Protein 4YUY (pdb70)

Radius of gyration: 24.14 Å; Cα contacts (8 Å, |Δi|>4): 1424; chains: 2; bounding box: 50×53×70 Å

Nearest PDB structures (foldseek):
  5b1s-assembly2_C  TM=1.002E+00  e=6.898E-67  Trypanosoma cruzi strain CL Brener
  4yuv-assembly1_A  TM=9.942E-01  e=5.655E-63  Trypanosoma cruzi strain CL Brener
  6o65-assembly4_H  TM=9.650E-01  e=2.883E-43  Arabidopsis thaliana
  6o63-assembly1_B  TM=9.627E-01  e=1.035E-42  Arabidopsis thaliana
  6o63-assembly1_A  TM=9.616E-01  e=4.799E-42  Arabidopsis thaliana

Organism: Trypanosoma cruzi (strain CL Brener) (NCBI:txid353153)

Solvent-accessible surface area: 21193 Å² total; per-residue (Å²): 77,10,52,116,13,44,51,70,24,30,1,51,2,72,20,134,49,9,50,8,4,1,24,0,0,72,11,93,118,64,63,47,57,24,108,25,193,96,14,35,0,4,0,0,63,3,18,101,173,14,50,1,29,23,0,1,1,12,35,4,10,11,58,6,0,70,69,4,22,19,0,26,4,3,4,0,0,0,1,0,0,0,4,4,69,123,0,61,77,0,0,0,1,10,4,2,14,0,0,0,0,44,0,0,13,76,2,80,36,5,122,39,0,14,0,3,14,37,2,27,58,5,10,89,18,0,114,128,45,3,72,141,3,5,197,10,18,92,37,132,79,15,48,51,130,98,23,51,4,16,44,39,0,143,153,11,93,84,72,21,4,9,0,0,0,2,16,14,27,11,34,61,39,42,4,59,144,15,15,25,86,63,2,2,134,22,0,25,73,0,0,58,83,53,0,2,0,0,2,8,2,6,0,2,8,44,27,39,120,50,2,64,116,2,2,149,33,0,75,129,21,42,6,50,30,2,33,0,0,8,0,15,14,7,8,24,8,9,4,1,8,0,0,2,0,1,0,55,110,79,87,49,76,2,28,131,23,101,50,47,0,89,124,28,136,14,14,174,85,2,115,5,2,28,10,100,12,1,79,18,14,14,18,9,0,34,54,0,103,85,3,21,137,157,22,15,59,116,19,40,82,73,31,43,2,31,2,63,21,124,47,7,49,9,3,0,23,4,0,86,20,99,116,64,63,53,55,29,106,27,179,80,13,26,0,6,0,0,64,2,9,91,155,14,52,1,26,20,0,1,1,10,12,4,13,10,61,6,0,70,73,4,17,16,0,26,5,4,5,0,0,0,1,0,0,0,3,3,67,119,0,43,97,0,0,0,2,10,3,2,15,0,0,0,0,32,1,0,11,77,2,82,41,7,94,36,0,29,0,2,14,32,3,28,54,5,9,87,14,0,105,122,36,3,67,109,3,9,164,15,13,99,29,123,84,14,42,49,136,96,26,56,4,28,32,40,0,142,144,12,93,82,75,37,7,8,0,0,0,2,16,14,26,12,33,47,25,41,5,61,139,15,13,19,87,77,0,2,142,26,0,26,71,0,0,67,85,54,0,1,0,1,4,8,2,4,0,2,8,43,26,47,158,44,1,36,114,2,2,129,23,0,82,164,34,43,5,49,24,0,43,0,0,7,1,15,14,8,9,24,9,10,4,0,8,0,0,1,0,0,1,48,111,68,88,46,84,2,20,111,22,100,53,50,0,88,121,29,136,16,9,163,89,4,116,6,2,24,15,100,14,2,74,18,15,20,17,13,0,32,49,0,107,99,2,62

Secondary structure (DSSP, 8-state):
--GGGEETTEEE---TTSTTEEEEEEEEEEEEEEE-SSSEEEEEEE-TTSS--EEEEETTEEEEETTTHHHHHHIIIIIHHTTSSS--EEEEEE-TTSHHHHHHHT-TT--EEEEEES-HHHHHHHHHH-HHHHGGGG-TTEEEEES-HHHHHHTSPTT-EEEEEEE---SSSTTGGGGSHHHHHHHHHHEEEEEEEEE----TTT-HHHHHHHHHHHHHHT-SEEEEEEEE-TTSGGGEEEEEEEESSTT--TTS-SS-GGGSTTGGG-SS--HHHHHHTT---GGGGGGT-/---GGGEETTEEE---TTSTTEEEEEEEEEEEEEEE-SSSEEEEEEE-TTSS--EEEEETTEEEEETTTHHHHHHIIIIIHHTTSSS--EEEEEE-TTSHHHHHHTT-TT-SEEEEEES-HHHHHHHHHH-HHHHTTTT-TTEEEEES-HHHHHHHSPTT-EEEEEEE---SSSTTGGGGSHHHHHHHHHHEEEEEEEEE----TTT-HHHHHHHHHHHHHHT-SEEEEEEEE-TTSGGGEEEEEEEESSSS--TTS-SS-GGGSTTGGG-SS--HHHHHHHT---GGGGGG-

CATH classification: 2.30.140.10 (+1 more: 3.40.50.150)

InterPro domains:
  IPR001045 Spermidine/spermine synthases [MF_00198] (10-294)
  IPR001045 Spermidine/spermine synthases [PTHR11558] (6-292)
  IPR001045 Spermidine/spermine synthases [TIGR00417] (11-288)
  IPR029063 S-adenosyl-L-methionine-dependent methyltransferase superfamily [G3DSA:3.40.50.150] (69-296)
  IPR029063 S-adenosyl-L-methionine-dependent methyltransferase superfamily [SSF53335] (7-292)
  IPR030373 Polyamine biosynthesis domain, conserved site [PS01330] (91-104)
  IPR030374 Polyamine biosynthesis domain [PS51006] (9-249)
  IPR035246 Spermidine synthase, tetramerisation domain [PF17284] (10-66)
  IPR037163 Spermidine synthase, tetramerisation domain superfamily [G3DSA:2.30.140.10] (1-68)

Foldseek 3Di:
DFDVCCPPQKRWQDDPLFPPDTDIFGFPAWDDWDDFPWWTKTWTATDPVDDFGIWIDTNSATQHTPRFRQFVLQCLQCLFVLLFPQWAEEEEEACLLQSVVVNVVLDPSHQAYEYEYQTNVNNVVSVVRPVVRNVSVPDPRYDYYHNHLQVVLVVAAFQAGQEYEYEDDDCPTSCVCVLDLVSLLSVLRNHHQFHKYKYFQADCVRCLVSLLVSLVSNVVSQFQAWFKFKTAACRHPPGITIMIITTNYHPRDSLQRNRWCVPPPCQVVRDHDGRVSSNVRRPDPVVNVVSHD/DDFDVQDDDQKRWLDDPLFPPDTDMFGFPAWPDFADFPWWTWTWGATDPVDDFGIWIATNSATQHTPRFNQWVLQCLQCLQVLLFPQFAEEEEEACLLQQVVVNNVLDPSYQAYEYEYQTNVNNVVSVVRPCVRNVCCPPPRYHYYHNQVQVVLVPAAFAAGQEYEYEDDDCPTSCVCVLDLSSLLSVLRNHHQFHKYKYFQADCVRCLVSLLVSLVSNVVSQFPDWAKFKTAACRHVPGIIIMTMTTNDPPGDSLQRPRFCVVRPCQVVRDHDGRVNSNVRRDDDPVSVSSD

Sequence (586 aa):
PGSELISGGWFREENDQWPGQAMSLRVEKVLYDAPTKFQHLTIFESDPKGPWGTVMALDGCIQVTDYDEFVYHEVLGHTSLCSHPKPERVLIIGGGDGGVLREVLRHGTVEHCDLVDIDGEVMEQSKQHFPQISRSLADPRATVRVGDGLAFVRQTPDNTYDVVIIDTTDPAGPASKLFGEAFYKDVLRILKPDGICCNQGESIWLDLELIEKMSRFIRETGFASVQYALMHVPTYPCGSIGTLVCSKKAGVDVTKPLRPVEDMPFAKDLKYYDSEMHKASFALPRFARHINNMPGSELISGGWFREENDQWPGQAMSLRVEKVLYDAPTKFQHLTIFESDPKGPWGTVMALDGCIQVTDYDEFVYHEVLGHTSLCSHPKPERVLIIGGGDGGVLREVLRHGTVEHCDLVDIDGEVMEQSKQHFPQISRSLADPRATVRVGDGLAFVRQTPDNTYDVVIIDTTDPAGPASKLFGEAFYKDVLRILKPDGICCNQGESIWLDLELIEKMSRFIRETGFASVQYALMHVPTYPCGSIGTLVCSKKAGVDVTKPLRPVEDMPFAKDLKYYDSEMHKASFALPRFARHIN

B-factor: mean 17.43, std 6.67, range [8.81, 58.8]

Structure (mmCIF, N/CA/C/O backbone):
data_4YUY
#
_entry.id   4YUY
#
_cell.length_a   44.766
_cell.length_b   94.108
_cell.length_c   68.180
_cell.angle_alpha   90.00
_cell.angle_beta   100.41
_cell.angle_gamma   90.00
#
_symmetry.space_group_name_H-M   'P 1 21 1'
#
loop_
_entity.id
_entity.type
_entity.pdbx_description
1 polymer 'Spermidine synthase, putative'
2 non-polymer "5'-[(S)-(3-AMINOPROPYL)(METHYL)-LAMBDA~4~-SULFANYL]-5'-DEOXYADENOSINE"
3 non-polymer ISOQUINOLIN-1-AMINE
4 water water
#
loop_
_atom_site.group_PDB
_atom_site.id
_atom_site.type_symbol
_atom_site.label_atom_id
_atom_site.label_alt_id
_atom_site.label_comp_id
_atom_site.label_asym_id
_atom_site.label_entity_id
_atom_site.label_seq_id
_atom_site.pdbx_PDB_ins_code
_atom_site.Cartn_x
_atom_site.Cartn_y
_atom_site.Cartn_z
_atom_site.occupancy
_atom_site.B_iso_or_equiv
_atom_site.auth_seq_id
_atom_site.auth_comp_id
_atom_site.auth_asym_id
_atom_site.auth_atom_id
_atom_site.pdbx_PDB_model_num
ATOM 1 N N . PRO A 1 10 ? 8.128 22.272 36.990 1.00 34.71 2 PRO A N 1
ATOM 2 C CA . PRO A 1 10 ? 6.763 22.752 36.695 1.00 33.34 2 PRO A CA 1
ATOM 3 C C . PRO A 1 10 ? 5.865 22.925 37.937 1.00 34.41 2 PRO A C 1
ATOM 4 O O . PRO A 1 10 ? 5.977 22.186 38.930 1.00 35.07 2 PRO A O 1
ATOM 8 N N . GLY A 1 11 ? 4.969 23.896 37.855 1.00 35.26 3 GLY A N 1
ATOM 9 C CA . GLY A 1 11 ? 4.012 24.158 38.931 1.00 33.32 3 GLY A CA 1
ATOM 10 C C . GLY A 1 11 ? 2.628 24.582 38.441 1.00 31.70 3 GLY A C 1
ATOM 11 O O . GLY A 1 11 ? 1.978 23.945 37.592 1.00 30.74 3 GLY A O 1
ATOM 12 N N . SER A 1 12 ? 2.164 25.682 39.012 1.00 30.89 4 SER A N 1
ATOM 13 C CA . SER A 1 12 ? 0.866 26.252 38.695 1.00 29.04 4 SER A CA 1
ATOM 14 C C . SER A 1 12 ? 0.665 26.662 37.267 1.00 27.86 4 SER A C 1
ATOM 15 O O . SER A 1 12 ? -0.487 26.702 36.829 1.00 28.52 4 SER A O 1
ATOM 18 N N . GLU A 1 13 ? 1.753 26.972 36.552 1.00 27.34 5 GLU A N 1
ATOM 19 C CA . GLU A 1 13 ? 1.667 27.523 35.175 1.00 28.38 5 GLU A CA 1
ATOM 20 C C . GLU A 1 13 ? 1.069 26.521 34.176 1.00 26.08 5 GLU A C 1
ATOM 21 O O . GLU A 1 13 ? 0.535 26.890 33.113 1.00 29.29 5 GLU A O 1
ATOM 27 N N . LEU A 1 14 ? 1.136 25.239 34.528 1.00 20.36 6 LEU A N 1
ATOM 28 C CA . LEU A 1 14 ? 0.559 24.231 33.703 1.00 19.79 6 LEU A CA 1
ATOM 29 C C . LEU A 1 14 ? -0.962 24.203 33.702 1.00 22.53 6 LEU A C 1
ATOM 30 O O . LEU A 1 14 ? -1.500 23.537 32.880 1.00 24.24 6 LEU A O 1
ATOM 35 N N . ILE A 1 15 ? -1.657 24.992 34.541 1.00 23.69 7 ILE A N 1
ATOM 36 C CA . ILE A 1 15 ? -3.098 25.104 34.478 1.00 20.69 7 ILE A CA 1
ATOM 37 C C . ILE A 1 15 ? -3.323 26.410 33.724 1.00 22.71 7 ILE A C 1
ATOM 38 O O . ILE A 1 15 ? -2.984 27.476 34.253 1.00 21.45 7 ILE A O 1
ATOM 43 N N . SER A 1 16 ? -3.817 26.319 32.497 1.00 20.56 8 SER A N 1
ATOM 44 C CA . SER A 1 16 ? -3.731 27.461 31.538 1.00 21.36 8 SER A CA 1
ATOM 45 C C . SER A 1 16 ? -4.855 27.356 30.555 1.00 20.61 8 SER A C 1
ATOM 46 O O . SER A 1 16 ? -5.130 26.276 30.045 1.00 19.98 8 SER A O 1
ATOM 49 N N . GLY A 1 17 ? -5.632 28.415 30.393 1.00 20.09 9 GLY A N 1
ATOM 50 C CA . GLY A 1 17 ? -6.784 28.341 29.499 1.00 20.68 9 GLY A CA 1
ATOM 51 C C . GLY A 1 17 ? -7.808 27.239 29.765 1.00 21.85 9 GLY A C 1
ATOM 52 O O . GLY A 1 17 ? -8.443 26.790 28.843 1.00 19.50 9 GLY A O 1
ATOM 53 N N . GLY A 1 18 ? -7.966 26.821 31.018 1.00 18.54 10 GLY A N 1
ATOM 54 C CA . GLY A 1 18 ? -9.050 25.916 31.395 1.00 16.84 10 GLY A CA 1
ATOM 55 C C . GLY A 1 18 ? -8.578 24.480 31.178 1.00 16.19 10 GLY A C 1
ATOM 56 O O . GLY A 1 18 ? -9.358 23.548 31.312 1.00 18.72 10 GLY A O 1
ATOM 57 N N . TRP A 1 19 ? -7.312 24.328 30.881 1.00 16.05 11 TRP A N 1
ATOM 58 C CA . TRP A 1 19 ? -6.727 22.937 30.725 1.00 17.82 11 TRP A CA 1
ATOM 59 C C . TRP A 1 19 ? -5.500 22.755 31.627 1.00 17.97 11 TRP A C 1
ATOM 60 O O . TRP A 1 19 ? -4.774 23.697 31.848 1.00 21.15 11 TRP A O 1
ATOM 71 N N . PHE A 1 20 ? -5.273 21.536 32.112 1.00 16.58 12 PHE A N 1
ATOM 72 C CA . PHE A 1 20 ? -3.985 21.200 32.681 1.00 15.28 12 PHE A CA 1
ATOM 73 C C . PHE A 1 20 ? -3.182 20.601 31.530 1.00 16.81 12 PHE A C 1
ATOM 74 O O . PHE A 1 20 ? -3.610 19.636 30.883 1.00 17.36 12 PHE A O 1
ATOM 82 N N . ARG A 1 21 ? -2.031 21.189 31.254 1.00 14.66 13 ARG A N 1
ATOM 83 C CA . ARG A 1 21 ? -1.192 20.759 30.169 1.00 14.21 13 ARG A CA 1
ATOM 84 C C . ARG A 1 21 ? 0.135 20.211 30.670 1.00 15.49 13 ARG A C 1
ATOM 85 O O . ARG A 1 21 ? 0.982 20.908 31.192 1.00 16.57 13 ARG A O 1
ATOM 93 N N . GLU A 1 22 ? 0.314 18.888 30.514 1.00 15.05 14 GLU A N 1
ATOM 94 C CA . GLU A 1 22 ? 1.438 18.205 31.081 1.00 14.29 14 GLU A CA 1
ATOM 95 C C . GLU A 1 22 ? 2.728 18.341 30.252 1.00 15.86 14 GLU A C 1
ATOM 96 O O . GLU A 1 22 ? 3.253 17.399 29.697 1.00 17.13 14 GLU A O 1
ATOM 102 N N . GLU A 1 23 ? 3.223 19.580 30.106 1.00 14.66 15 GLU A N 1
ATOM 103 C CA . GLU A 1 23 ? 4.448 19.818 29.409 1.00 16.49 15 GLU A CA 1
ATOM 104 C C . GLU A 1 23 ? 5.647 19.589 30.335 1.00 17.15 15 GLU A C 1
ATOM 105 O O . GLU A 1 23 ? 5.640 20.071 31.483 1.00 17.98 15 GLU A O 1
ATOM 111 N N . ASN A 1 24 ? 6.687 18.919 29.872 1.00 14.74 16 ASN A N 1
ATOM 112 C CA . ASN A 1 24 ? 7.765 18.588 30.747 1.00 17.42 16 ASN A CA 1
ATOM 113 C C . ASN A 1 24 ? 8.963 18.293 29.921 1.00 18.62 16 ASN A C 1
ATOM 114 O O . ASN A 1 24 ? 8.843 17.677 28.852 1.00 17.66 16 ASN A O 1
ATOM 119 N N . ASP A 1 25 ? 10.135 18.697 30.390 1.00 21.24 17 ASP A N 1
ATOM 120 C CA . ASP A 1 25 ? 11.290 18.337 29.593 1.00 22.83 17 ASP A CA 1
ATOM 121 C C . ASP A 1 25 ? 11.703 16.869 29.697 1.00 22.93 17 ASP A C 1
ATOM 122 O O . ASP A 1 25 ? 12.623 16.446 29.051 1.00 22.30 17 ASP A O 1
ATOM 127 N N . GLN A 1 26 ? 10.969 16.074 30.487 1.00 20.44 18 GLN A N 1
ATOM 128 C CA . GLN A 1 26 ? 11.138 14.604 30.520 1.00 21.12 18 GLN A CA 1
ATOM 129 C C . GLN A 1 26 ? 10.465 13.946 29.292 1.00 20.27 18 GLN A C 1
ATOM 130 O O . GLN A 1 26 ? 10.656 12.745 28.981 1.00 22.02 18 GLN A O 1
ATOM 136 N N . TRP A 1 27 ? 9.670 14.704 28.565 1.00 18.32 19 TRP A N 1
ATOM 137 C CA . TRP A 1 27 ? 9.055 14.169 27.334 1.00 18.38 19 TRP A CA 1
ATOM 138 C C . TRP A 1 27 ? 8.869 15.382 26.414 1.00 16.33 19 TRP A C 1
ATOM 139 O O . TRP A 1 27 ? 7.795 15.911 26.233 1.00 18.95 19 TRP A O 1
ATOM 150 N N . PRO A 1 28 ? 9.981 15.813 25.825 1.00 19.81 20 PRO A N 1
ATOM 151 C CA . PRO A 1 28 ? 9.951 16.974 24.986 1.00 18.61 20 PRO A CA 1
ATOM 152 C C . PRO A 1 28 ? 9.016 16.826 23.783 1.00 19.78 20 PRO A C 1
ATOM 153 O O . PRO A 1 28 ? 8.872 15.733 23.223 1.00 20.68 20 PRO A O 1
ATOM 157 N N . GLY A 1 29 ? 8.404 17.937 23.402 1.00 20.36 21 GLY A N 1
ATOM 158 C CA . GLY A 1 29 ? 7.509 18.012 22.210 1.00 19.64 21 GLY A CA 1
ATOM 159 C C . GLY A 1 29 ? 6.057 17.521 22.317 1.00 18.58 21 GLY A C 1
ATOM 160 O O . GLY A 1 29 ? 5.321 17.529 21.311 1.00 20.73 21 GLY A O 1
ATOM 161 N N . GLN A 1 30 ? 5.682 17.019 23.478 1.00 17.76 22 GLN A N 1
ATOM 162 C CA . GLN A 1 30 ? 4.330 16.411 23.635 1.00 14.89 22 GLN A CA 1
ATOM 163 C C . GLN A 1 30 ? 3.761 16.824 24.968 1.00 15.96 22 GLN A C 1
ATOM 164 O O . GLN A 1 30 ? 4.488 17.105 25.890 1.00 16.77 22 GLN A O 1
ATOM 170 N N . ALA A 1 31 ? 2.443 16.760 25.079 1.00 14.89 23 ALA A N 1
ATOM 171 C CA . ALA A 1 31 ? 1.739 17.045 26.329 1.00 16.20 23 ALA A CA 1
ATOM 172 C C . ALA A 1 31 ? 0.352 16.500 26.309 1.00 15.10 23 ALA A C 1
ATOM 173 O O . ALA A 1 31 ? -0.503 16.850 25.465 1.00 18.29 23 ALA A O 1
ATOM 175 N N . MET A 1 32 ? 0.127 15.588 27.236 1.00 14.57 24 MET A N 1
ATOM 176 C CA . MET A 1 32 ? -1.212 15.226 27.558 1.00 13.05 24 MET A CA 1
ATOM 177 C C . MET A 1 32 ? -1.949 16.412 28.260 1.00 13.35 24 MET A C 1
ATOM 178 O O . MET A 1 32 ? -1.311 17.142 29.107 1.00 14.48 24 MET A O 1
ATOM 183 N N . SER A 1 33 ? -3.215 16.626 27.903 1.00 13.97 25 SER A N 1
ATOM 184 C CA . SER A 1 33 ? -3.985 17.720 28.484 1.00 14.79 25 SER A CA 1
ATOM 185 C C . SER A 1 33 ? -5.320 17.184 29.020 1.00 16.80 25 SER A C 1
ATOM 186 O O . SER A 1 33 ? -5.944 16.392 28.335 1.00 15.52 25 SER A O 1
ATOM 189 N N . LEU A 1 34 ? -5.759 17.632 30.196 1.00 15.05 26 LEU A N 1
ATOM 190 C CA . LEU A 1 34 ? -7.096 17.351 30.762 1.00 16.74 26 LEU A CA 1
ATOM 191 C C . LEU A 1 34 ? -7.775 18.663 31.054 1.00 16.46 26 LEU A C 1
ATOM 192 O O . LEU A 1 34 ? -7.116 19.596 31.521 1.00 18.19 26 LEU A O 1
ATOM 197 N N . ARG A 1 35 ? -9.062 18.696 30.753 1.00 17.05 27 ARG A N 1
ATOM 198 C CA . ARG A 1 35 ? -9.816 19.975 30.864 1.00 16.03 27 ARG A CA 1
ATOM 199 C C . ARG A 1 35 ? -10.143 20.139 32.333 1.00 17.01 27 ARG A C 1
ATOM 200 O O . ARG A 1 35 ? -10.489 19.188 33.015 1.00 19.92 27 ARG A O 1
ATOM 208 N N . VAL A 1 36 ? -10.004 21.372 32.839 1.00 15.28 28 VAL A N 1
ATOM 209 C CA . VAL A 1 36 ? -10.180 21.608 34.273 1.00 16.65 28 VAL A CA 1
ATOM 210 C C . VAL A 1 36 ? -11.551 22.205 34.552 1.00 16.46 28 VAL A C 1
ATOM 211 O O . VAL A 1 36 ? -11.848 23.301 34.006 1.00 21.54 28 VAL A O 1
ATOM 215 N N . GLU A 1 37 ? -12.376 21.580 35.359 1.00 15.57 29 GLU A N 1
ATOM 216 C CA . GLU A 1 37 ? -13.663 22.194 35.790 1.00 18.54 29 GLU A CA 1
ATOM 217 C C . GLU A 1 37 ? -13.424 23.149 36.974 1.00 17.45 29 GLU A C 1
ATOM 218 O O . GLU A 1 37 ? -13.951 24.288 37.012 1.00 18.40 29 GLU A O 1
ATOM 224 N N . LYS A 1 38 ? -12.665 22.700 37.938 1.00 20.64 30 LYS A N 1
ATOM 225 C CA . LYS A 1 38 ? -12.453 23.510 39.139 1.00 18.38 30 LYS A CA 1
ATOM 226 C C . LYS A 1 38 ? -11.088 23.080 39.685 1.00 17.40 30 LYS A C 1
ATOM 227 O O . LYS A 1 38 ? -10.861 21.870 39.891 1.00 16.76 30 LYS A O 1
ATOM 233 N N . VAL A 1 39 ? -10.229 24.046 40.004 1.00 15.04 31 VAL A N 1
ATOM 234 C CA . VAL A 1 39 ? -8.989 23.726 40.753 1.00 15.64 31 VAL A CA 1
ATOM 235 C C . VAL A 1 39 ? -9.366 23.654 42.230 1.00 16.31 31 VAL A C 1
ATOM 236 O O . VAL A 1 39 ? -10.065 24.566 42.743 1.00 15.99 31 VAL A O 1
ATOM 240 N N . LEU A 1 40 ? -9.011 22.531 42.898 1.00 14.91 32 LEU A N 1
ATOM 241 C CA . LEU A 1 40 ? -9.366 22.350 44.311 1.00 13.42 32 LEU A CA 1
ATOM 242 C C . LEU A 1 40 ? -8.249 22.771 45.242 1.00 13.90 32 LEU A C 1
ATOM 243 O O . LEU A 1 40 ? -8.543 23.232 46.384 1.00 15.81 32 LEU A O 1
ATOM 248 N N . TYR A 1 41 ? -7.006 22.592 44.775 1.00 11.80 33 TYR A N 1
ATOM 249 C CA . TYR A 1 41 ? -5.829 22.730 45.643 1.00 14.13 33 TYR A CA 1
ATOM 250 C C . TYR A 1 41 ? -4.617 22.890 44.743 1.00 15.58 33 TYR A C 1
ATOM 251 O O . TYR A 1 41 ? -4.380 22.099 43.823 1.00 15.59 33 TYR A O 1
ATOM 260 N N . ASP A 1 42 ? -3.864 23.944 45.002 1.00 14.34 34 ASP A N 1
ATOM 261 C CA . ASP A 1 42 ? -2.619 24.158 44.243 1.00 14.86 34 ASP A CA 1
ATOM 262 C C . ASP A 1 42 ? -1.645 24.862 45.150 1.00 16.38 34 ASP A C 1
ATOM 263 O O . ASP A 1 42 ? -1.825 26.060 45.427 1.00 17.98 34 ASP A O 1
ATOM 268 N N . ALA A 1 43 ? -0.572 24.181 45.577 1.00 16.33 35 ALA A N 1
ATOM 269 C CA . ALA A 1 43 ? 0.300 24.704 46.662 1.00 14.59 35 ALA A CA 1
ATOM 270 C C . ALA A 1 43 ? 1.689 24.075 46.572 1.00 15.20 35 ALA A C 1
ATOM 271 O O . ALA A 1 43 ? 1.830 22.858 46.254 1.00 14.42 35 ALA A O 1
ATOM 273 N N . PRO A 1 44 ? 2.733 24.790 46.934 1.00 15.56 36 PRO A N 1
ATOM 274 C CA . PRO A 1 44 ? 4.016 24.143 47.245 1.00 16.21 36 PRO A CA 1
ATOM 275 C C . PRO A 1 44 ? 3.940 23.343 48.516 1.00 14.93 36 PRO A C 1
ATOM 276 O O . PRO A 1 44 ? 3.243 23.717 49.463 1.00 17.46 36 PRO A O 1
ATOM 280 N N . THR A 1 45 ? 4.519 22.134 48.523 1.00 14.36 37 THR A N 1
ATOM 281 C CA . THR A 1 45 ? 4.694 21.409 49.754 1.00 13.53 37 THR A CA 1
ATOM 282 C C . THR A 1 45 ? 6.122 21.627 50.204 1.00 13.11 37 THR A C 1
ATOM 283 O O . THR A 1 45 ? 6.805 22.523 49.677 1.00 15.81 37 THR A O 1
ATOM 287 N N . LYS A 1 46 ? 6.579 20.858 51.186 1.00 13.17 38 LYS A N 1
ATOM 288 C CA . LYS A 1 46 ? 7.994 20.997 51.559 1.00 14.39 38 LYS A CA 1
ATOM 289 C C . LYS A 1 46 ? 8.923 20.460 50.497 1.00 14.95 38 LYS A C 1
ATOM 290 O O . LYS A 1 46 ? 10.144 20.742 50.520 1.00 16.62 38 LYS A O 1
ATOM 296 N N . PHE A 1 47 ? 8.373 19.671 49.523 1.00 13.50 39 PHE A N 1
ATOM 297 C CA . PHE A 1 47 ? 9.224 19.022 48.549 1.00 13.22 39 PHE A CA 1
ATOM 298 C C . PHE A 1 47 ? 8.804 19.182 47.075 1.00 13.81 39 PHE A C 1
ATOM 299 O O . PHE A 1 47 ? 9.681 19.006 46.253 1.00 14.88 39 PHE A O 1
ATOM 307 N N . GLN A 1 48 ? 7.506 19.383 46.784 1.00 12.49 40 GLN A N 1
ATOM 308 C CA . GLN A 1 48 ? 6.986 19.295 45.406 1.00 13.68 40 GLN A CA 1
ATOM 309 C C . GLN A 1 48 ? 5.937 20.285 45.206 1.00 13.73 40 GLN A C 1
ATOM 310 O O . GLN A 1 48 ? 5.404 20.844 46.212 1.00 17.71 40 GLN A O 1
ATOM 316 N N . HIS A 1 49 ? 5.548 20.513 43.961 1.00 14.45 41 HIS A N 1
ATOM 317 C CA . HIS A 1 49 ? 4.369 21.326 43.736 1.00 16.23 41 HIS A CA 1
ATOM 318 C C . HIS A 1 49 ? 3.214 20.414 43.565 1.00 16.21 41 HIS A C 1
ATOM 319 O O . HIS A 1 49 ? 3.268 19.499 42.756 1.00 17.17 41 HIS A O 1
ATOM 326 N N . LEU A 1 50 ? 2.134 20.660 44.293 1.00 12.47 42 LEU A N 1
ATOM 327 C CA . LEU A 1 50 ? 1.027 19.693 44.273 1.00 11.43 42 LEU A CA 1
ATOM 328 C C . LEU A 1 50 ? -0.243 20.389 43.782 1.00 12.24 42 LEU A C 1
ATOM 329 O O . LEU A 1 50 ? -0.639 21.451 44.315 1.00 14.68 42 LEU A O 1
ATOM 334 N N . THR A 1 51 ? -0.885 19.816 42.785 1.00 14.23 43 THR A N 1
ATOM 335 C CA . THR A 1 51 ? -2.083 20.391 42.174 1.00 14.39 43 THR A CA 1
ATOM 336 C C . THR A 1 51 ? -3.177 19.361 42.090 1.00 14.41 43 THR A C 1
ATOM 337 O O . THR A 1 51 ? -2.888 18.189 41.721 1.00 13.10 43 THR A O 1
ATOM 341 N N . ILE A 1 52 ? -4.373 19.714 42.556 1.00 14.18 44 ILE A N 1
ATOM 342 C CA . ILE A 1 52 ? -5.496 18.794 42.565 1.00 12.52 44 ILE A CA 1
ATOM 343 C C . ILE A 1 52 ? -6.646 19.519 41.952 1.00 12.59 44 ILE A C 1
ATOM 344 O O . ILE A 1 52 ? -6.972 20.671 42.352 1.00 13.75 44 ILE A O 1
ATOM 349 N N . PHE A 1 53 ? -7.274 18.885 40.946 1.00 13.31 45 PHE A N 1
ATOM 350 C CA . PHE A 1 53 ? -8.421 19.545 40.312 1.00 14.01 45 PHE A CA 1
ATOM 351 C C . PHE A 1 53 ? -9.503 18.598 39.924 1.00 14.29 45 PHE A C 1
ATOM 352 O O . PHE A 1 53 ? -9.208 17.414 39.730 1.00 14.30 45 PHE A O 1
ATOM 360 N N . GLU A 1 54 ? -10.749 19.091 39.834 1.00 12.15 46 GLU A N 1
ATOM 361 C CA . GLU A 1 54 ? -11.839 18.327 39.248 1.00 13.62 46 GLU A CA 1
ATOM 362 C C . GLU A 1 54 ? -11.849 18.523 37.699 1.00 15.26 46 GLU A C 1
ATOM 363 O O . GLU A 1 54 ? -11.865 19.665 37.216 1.00 14.31 46 GLU A O 1
ATOM 369 N N . SER A 1 55 ? -11.811 17.439 36.944 1.00 14.49 47 SER A N 1
ATOM 370 C CA . SER A 1 55 ? -11.782 17.555 35.463 1.00 14.12 47 SER A CA 1
ATOM 371 C C . SER A 1 55 ? -13.190 17.767 34.961 1.00 13.16 47 SER A C 1
ATOM 372 O O . SER A 1 55 ? -14.123 17.714 35.719 1.00 15.66 47 SER A O 1
ATOM 375 N N . ASP A 1 56 ? -13.344 18.005 33.684 1.00 14.62 48 ASP A N 1
ATOM 376 C CA . ASP A 1 56 ? -14.630 18.219 33.008 1.00 14.67 48 ASP A CA 1
ATOM 377 C C . ASP A 1 56 ? -15.596 17.081 33.239 1.00 15.57 48 ASP A C 1
ATOM 378 O O . ASP A 1 56 ? -15.229 15.920 33.019 1.00 15.75 48 ASP A O 1
ATOM 383 N N . PRO A 1 57 ? -16.777 17.381 33.788 1.00 16.56 49 PRO A N 1
ATOM 384 C CA . PRO A 1 57 ? -17.718 16.351 34.177 1.00 17.65 49 PRO A CA 1
ATOM 385 C C . PRO A 1 57 ? -18.269 15.726 32.906 1.00 17.80 49 PRO A C 1
ATOM 386 O O . PRO A 1 57 ? -18.891 14.688 32.971 1.00 18.81 49 PRO A O 1
ATOM 390 N N . LYS A 1 58 ? -18.023 16.338 31.767 1.00 17.54 50 LYS A N 1
ATOM 391 C CA . LYS A 1 58 ? -18.406 15.698 30.475 1.00 21.66 50 LYS A CA 1
ATOM 392 C C . LYS A 1 58 ? -17.464 14.563 30.079 1.00 21.68 50 LYS A C 1
ATOM 393 O O . LYS A 1 58 ? -17.754 13.779 29.103 1.00 19.33 50 LYS A O 1
ATOM 399 N N . GLY A 1 59 ? -16.305 14.523 30.728 1.00 15.88 51 GLY A N 1
ATOM 400 C CA . GLY A 1 59 ? -15.365 13.433 30.450 1.00 17.48 51 GLY A CA 1
ATOM 401 C C . GLY A 1 59 ? -15.299 12.553 31.678 1.00 15.25 51 GLY A C 1
ATOM 402 O O . GLY A 1 59 ? -15.986 12.745 32.732 1.00 15.79 51 GLY A O 1
ATOM 403 N N . PRO A 1 60 ? -14.506 11.471 31.564 1.00 14.78 52 PRO A N 1
ATOM 404 C CA . PRO A 1 60 ? -14.626 10.457 32.579 1.00 14.43 52 PRO A CA 1
ATOM 405 C C . PRO A 1 60 ? -13.602 10.532 33.724 1.00 13.93 52 PRO A C 1
ATOM 406 O O . PRO A 1 60 ? -13.643 9.674 34.581 1.00 14.79 52 PRO A O 1
ATOM 410 N N . TRP A 1 61 ? -12.707 11.521 33.671 1.00 13.34 53 TRP A N 1
ATOM 411 C CA . TRP A 1 61 ? -11.462 11.418 34.501 1.00 13.22 53 TRP A CA 1
ATOM 412 C C . TRP A 1 61 ? -11.662 11.666 35.996 1.00 13.99 53 TRP A C 1
ATOM 413 O O . TRP A 1 61 ? -10.893 11.174 36.854 1.00 13.13 53 TRP A O 1
ATOM 424 N N . GLY A 1 62 ? -12.719 12.432 36.343 1.00 14.86 54 GLY A N 1
ATOM 425 C CA . GLY A 1 62 ? -12.889 12.752 37.752 1.00 13.96 54 GLY A CA 1
ATOM 426 C C . GLY A 1 62 ? -11.826 13.679 38.316 1.00 13.18 54 GLY A C 1
ATOM 427 O O . GLY A 1 62 ? -11.329 14.589 37.601 1.00 12.33 54 GLY A O 1
ATOM 428 N N . THR A 1 63 ? -11.473 13.411 39.577 1.00 12.77 55 THR A N 1
ATOM 429 C CA . THR A 1 63 ? -10.462 14.194 40.269 1.00 12.86 55 THR A CA 1
ATOM 430 C C . THR A 1 63 ? -9.078 13.766 39.791 1.00 11.57 55 THR A C 1
ATOM 431 O O . THR A 1 63 ? -8.819 12.598 39.561 1.00 12.38 55 THR A O 1
ATOM 435 N N . VAL A 1 64 ? -8.236 14.761 39.647 1.00 10.39 56 VAL A N 1
ATOM 436 C CA . VAL A 1 64 ? -6.852 14.553 39.161 1.00 11.78 56 VAL A CA 1
ATOM 437 C C . VAL A 1 64 ? -5.816 15.152 40.121 1.00 12.26 56 VAL A C 1
ATOM 438 O O . VAL A 1 64 ? -6.015 16.328 40.568 1.00 12.69 56 VAL A O 1
ATOM 442 N N . MET A 1 65 ? -4.699 14.467 40.345 1.00 11.95 57 MET A N 1
ATOM 443 C CA . MET A 1 65 ? -3.600 14.939 41.216 1.00 12.60 57 MET A CA 1
ATOM 444 C C . MET A 1 65 ? -2.337 14.985 40.348 1.00 12.52 57 MET A C 1
ATOM 445 O O . MET A 1 65 ? -2.068 14.011 39.672 1.00 13.53 57 MET A O 1
ATOM 450 N N . ALA A 1 66 ? -1.614 16.106 40.386 1.00 12.08 58 ALA A N 1
ATOM 451 C CA . ALA A 1 66 ? -0.284 16.192 39.776 1.00 11.96 58 ALA A CA 1
ATOM 452 C C . ALA A 1 66 ? 0.769 16.583 40.820 1.00 12.96 58 ALA A C 1
ATOM 453 O O . ALA A 1 66 ? 0.456 17.380 41.764 1.00 12.31 58 ALA A O 1
ATOM 455 N N . LEU A 1 67 ? 1.982 16.111 40.615 1.00 10.65 59 LEU A N 1
ATOM 456 C CA . LEU A 1 67 ? 3.173 16.452 41.464 1.00 11.39 59 LEU A CA 1
ATOM 457 C C . LEU A 1 67 ? 4.276 16.940 40.542 1.00 12.39 59 LEU A C 1
ATOM 458 O O . LEU A 1 67 ? 4.613 16.294 39.572 1.00 14.16 59 LEU A O 1
ATOM 463 N N . ASP A 1 68 ? 4.690 18.203 40.752 1.00 14.06 60 ASP A N 1
ATOM 464 C CA . ASP A 1 68 ? 5.737 18.846 39.896 1.00 15.35 60 ASP A CA 1
ATOM 465 C C . ASP A 1 68 ? 5.320 18.795 38.411 1.00 15.89 60 ASP A C 1
ATOM 466 O O . ASP A 1 68 ? 6.162 18.492 37.546 1.00 16.39 60 ASP A O 1
ATOM 471 N N . GLY A 1 69 ? 4.041 18.998 38.169 1.00 14.62 61 GLY A N 1
ATOM 472 C CA . GLY A 1 69 ? 3.491 19.057 36.841 1.00 13.99 61 GLY A CA 1
ATOM 473 C C . GLY A 1 69 ? 3.188 17.734 36.189 1.00 14.20 61 GLY A C 1
ATOM 474 O O . GLY A 1 69 ? 2.740 17.713 35.051 1.00 16.01 61 GLY A O 1
ATOM 475 N N . CYS A 1 70 ? 3.414 16.653 36.916 1.00 13.32 62 CYS A N 1
ATOM 476 C CA . CYS A 1 70 ? 3.200 15.290 36.347 1.00 13.62 62 CYS A CA 1
ATOM 477 C C . CYS A 1 70 ? 1.956 14.678 37.010 1.00 13.36 62 CYS A C 1
ATOM 478 O O . CYS A 1 70 ? 1.846 14.553 38.222 1.00 13.05 62 CYS A O 1
ATOM 481 N N . ILE A 1 71 ? 1.042 14.233 36.140 1.00 13.01 63 ILE A N 1
ATOM 482 C CA . ILE A 1 71 ? -0.181 13.636 36.569 1.00 11.77 63 ILE A CA 1
ATOM 483 C C . ILE A 1 71 ? 0.181 12.350 37.297 1.00 13.32 63 ILE A C 1
ATOM 484 O O . ILE A 1 71 ? 0.987 11.560 36.770 1.00 16.05 63 ILE A O 1
ATOM 489 N N . GLN A 1 72 ? -0.406 12.183 38.494 1.00 13.04 64 GLN A N 1
ATOM 490 C CA . GLN A 1 72 ? -0.101 11.042 39.353 1.00 12.93 64 GLN A CA 1
ATOM 491 C C . GLN A 1 72 ? -1.204 10.073 39.437 1.00 14.16 64 GLN A C 1
ATOM 492 O O . GLN A 1 72 ? -0.961 8.831 39.425 1.00 12.99 64 GLN A O 1
ATOM 498 N N . VAL A 1 73 ? -2.396 10.583 39.674 1.00 13.69 65 VAL A N 1
ATOM 499 C CA . VAL A 1 73 ? -3.593 9.744 39.717 1.00 15.69 65 VAL A CA 1
ATOM 500 C C . VAL A 1 73 ? -4.791 10.460 39.125 1.00 14.03 65 VAL A C 1
ATOM 501 O O . VAL A 1 73 ? -4.828 11.674 39.111 1.00 14.46 65 VAL A O 1
ATOM 505 N N . THR A 1 74 ? -5.731 9.709 38.577 1.00 12.72 66 THR A N 1
ATOM 506 C CA . THR A 1 74 ? -7.072 10.188 38.284 1.00 12.14 66 THR A CA 1
ATOM 507 C C . THR A 1 74 ? -8.020 9.220 38.847 1.00 12.66 66 THR A C 1
ATOM 508 O O . THR A 1 74 ? -7.723 8.004 38.903 1.00 13.64 66 THR A O 1
ATOM 512 N N . ASP A 1 75 ? -9.229 9.679 39.204 1.00 12.04 67 ASP A N 1
ATOM 513 C CA . ASP A 1 75 ? -10.220 8.729 39.688 1.00 12.54 67 ASP A CA 1
ATOM 514 C C . ASP A 1 75 ? -10.473 7.542 38.753 1.00 12.22 67 ASP A C 1
ATOM 515 O O . ASP A 1 75 ? -10.740 6.368 39.194 1.00 14.51 67 ASP A O 1
ATOM 520 N N . TYR A 1 76 ? -10.454 7.870 37.467 1.00 12.77 68 TYR A N 1
ATOM 521 C CA . TYR A 1 76 ? -10.882 6.965 36.396 1.00 13.17 68 TYR A CA 1
ATOM 522 C C . TYR A 1 76 ? -9.982 5.815 36.131 1.00 14.00 68 TYR A C 1
ATOM 523 O O . TYR A 1 76 ? -10.464 4.691 35.984 1.00 16.04 68 TYR A O 1
ATOM 532 N N . ASP A 1 77 ? -8.668 6.073 36.094 1.00 14.24 69 ASP A N 1
ATOM 533 C CA . ASP A 1 77 ? -7.776 4.992 35.706 1.00 11.88 69 ASP A CA 1
ATOM 534 C C . ASP A 1 77 ? -6.817 4.558 36.858 1.00 12.66 69 ASP A C 1
ATOM 535 O O . ASP A 1 77 ? -5.890 3.746 36.592 1.00 12.49 69 ASP A O 1
ATOM 540 N N . GLU A 1 78 ? -6.950 5.078 38.055 1.00 12.96 70 GLU A N 1
ATOM 541 C CA . GLU A 1 78 ? -5.935 4.765 39.109 1.00 11.45 70 GLU A CA 1
ATOM 542 C C . GLU A 1 78 ? -5.769 3.285 39.400 1.00 11.47 70 GLU A C 1
ATOM 543 O O . GLU A 1 78 ? -4.688 2.887 39.807 1.00 11.51 70 GLU A O 1
ATOM 549 N N . PHE A 1 79 ? -6.837 2.559 39.180 1.00 11.02 71 PHE A N 1
ATOM 550 C CA . PHE A 1 79 ? -6.841 1.123 39.552 1.00 11.02 71 PHE A CA 1
ATOM 551 C C . PHE A 1 79 ? -5.788 0.356 38.842 1.00 11.89 71 PHE A C 1
ATOM 552 O O . PHE A 1 79 ? -5.323 -0.654 39.351 1.00 11.85 71 PHE A O 1
ATOM 560 N N . VAL A 1 80 ? -5.485 0.766 37.608 1.00 10.80 72 VAL A N 1
ATOM 561 C CA . VAL A 1 80 ? -4.581 -0.072 36.775 1.00 10.80 72 VAL A CA 1
ATOM 562 C C . VAL A 1 80 ? -3.202 -0.292 37.451 1.00 10.90 72 VAL A C 1
ATOM 563 O O . VAL A 1 80 ? -2.816 -1.406 37.806 1.00 11.80 72 VAL A O 1
ATOM 567 N N . TYR A 1 81 ? -2.537 0.810 37.672 1.00 10.78 73 TYR A N 1
ATOM 568 C CA . TYR A 1 81 ? -1.161 0.767 38.218 1.00 11.71 73 TYR A CA 1
ATOM 569 C C . TYR A 1 81 ? -1.175 0.243 39.683 1.00 10.42 73 TYR A C 1
ATOM 570 O O . TYR A 1 81 ? -0.238 -0.498 40.085 1.00 11.48 73 TYR A O 1
ATOM 579 N N . HIS A 1 82 ? -2.184 0.609 40.500 1.00 10.28 74 HIS A N 1
ATOM 580 C CA . HIS A 1 82 ? -2.240 0.143 41.893 1.00 11.23 74 HIS A CA 1
ATOM 581 C C . HIS A 1 82 ? -2.440 -1.370 41.909 1.00 11.85 74 HIS A C 1
ATOM 582 O O . HIS A 1 82 ? -1.781 -2.027 42.666 1.00 10.71 74 HIS A O 1
ATOM 589 N N . GLU A 1 83 ? -3.305 -1.880 41.031 1.00 11.12 75 GLU A N 1
ATOM 590 C CA . GLU A 1 83 ? -3.519 -3.369 41.047 1.00 11.28 75 GLU A CA 1
ATOM 591 C C . GLU A 1 83 ? -2.328 -4.063 40.487 1.00 11.18 75 GLU A C 1
ATOM 592 O O . GLU A 1 83 ? -1.990 -5.129 40.981 1.00 10.77 75 GLU A O 1
ATOM 598 N N . VAL A 1 84 ? -1.758 -3.539 39.411 1.00 11.32 76 VAL A N 1
ATOM 599 C CA . VAL A 1 84 ? -0.580 -4.216 38.796 1.00 11.25 76 VAL A CA 1
ATOM 600 C C . VAL A 1 84 ? 0.581 -4.291 39.820 1.00 10.64 76 VAL A C 1
ATOM 601 O O . VAL A 1 84 ? 1.116 -5.378 40.085 1.00 11.71 76 VAL A O 1
ATOM 605 N N . LEU A 1 85 ? 0.980 -3.156 40.383 1.00 10.75 77 LEU A N 1
ATOM 606 C CA . LEU A 1 85 ? 2.139 -3.211 41.352 1.00 11.09 77 LEU A CA 1
ATOM 607 C C . LEU A 1 85 ? 1.762 -4.085 42.558 1.00 12.67 77 LEU A C 1
ATOM 608 O O . LEU A 1 85 ? 2.559 -4.939 42.979 1.00 13.64 77 LEU A O 1
ATOM 613 N N . GLY A 1 86 ? 0.582 -3.934 43.134 1.00 12.97 78 GLY A N 1
ATOM 614 C CA . GLY A 1 86 ? 0.297 -4.704 44.363 1.00 10.76 78 GLY A CA 1
ATOM 615 C C . GLY A 1 86 ? 0.153 -6.189 44.061 1.00 11.02 78 GLY A C 1
ATOM 616 O O . GLY A 1 86 ? 0.655 -6.995 44.807 1.00 12.93 78 GLY A O 1
ATOM 617 N N . HIS A 1 87 ? -0.607 -6.546 43.027 1.00 9.76 79 HIS A N 1
ATOM 618 C CA . HIS A 1 87 ? -0.833 -7.997 42.874 1.00 10.06 79 HIS A CA 1
ATOM 619 C C . HIS A 1 87 ? 0.225 -8.684 42.059 1.00 10.74 79 HIS A C 1
ATOM 620 O O . HIS A 1 87 ? 0.441 -9.908 42.311 1.00 11.71 79 HIS A O 1
ATOM 627 N N . THR A 1 88 ? 0.836 -8.037 41.048 1.00 12.04 80 THR A N 1
ATOM 628 C CA . THR A 1 88 ? 1.908 -8.752 40.325 1.00 11.50 80 THR A CA 1
ATOM 629 C C . THR A 1 88 ? 2.991 -9.162 41.300 1.00 11.53 80 THR A C 1
ATOM 630 O O . THR A 1 88 ? 3.510 -10.289 41.267 1.00 12.64 80 THR A O 1
ATOM 634 N N . SER A 1 89 ? 3.338 -8.269 42.204 1.00 12.72 81 SER A N 1
ATOM 635 C CA . SER A 1 89 ? 4.411 -8.568 43.189 1.00 11.89 81 SER A CA 1
ATOM 636 C C . SER A 1 89 ? 3.901 -9.571 44.284 1.00 12.14 81 SER A C 1
ATOM 637 O O . SER A 1 89 ? 4.528 -10.623 44.487 1.00 13.17 81 SER A O 1
ATOM 640 N N . LEU A 1 90 ? 2.783 -9.316 44.989 1.00 11.54 82 LEU A N 1
ATOM 641 C CA . LEU A 1 90 ? 2.425 -10.278 46.009 1.00 10.19 82 LEU A CA 1
ATOM 642 C C . LEU A 1 90 ? 2.019 -11.622 45.443 1.00 11.92 82 LEU A C 1
ATOM 643 O O . LEU A 1 90 ? 2.321 -12.647 46.131 1.00 13.50 82 LEU A O 1
ATOM 648 N N . CYS A 1 91 ? 1.373 -11.662 44.236 1.00 10.68 83 CYS A N 1
ATOM 649 C CA . CYS A 1 91 ? 1.038 -13.026 43.709 1.00 12.60 83 CYS A CA 1
ATOM 650 C C . CYS A 1 91 ? 2.276 -13.752 43.194 1.00 13.77 83 CYS A C 1
ATOM 651 O O . CYS A 1 91 ? 2.181 -14.939 42.806 1.00 14.85 83 CYS A O 1
ATOM 654 N N . SER A 1 92 ? 3.405 -13.119 43.182 1.00 12.93 84 SER A N 1
ATOM 655 C CA . SER A 1 92 ? 4.685 -13.745 42.769 1.00 14.28 84 SER A CA 1
ATOM 656 C C . SER A 1 92 ? 5.455 -14.302 43.991 1.00 15.38 84 SER A C 1
ATOM 657 O O . SER A 1 92 ? 6.541 -14.845 43.843 1.00 16.36 84 SER A O 1
ATOM 660 N N . HIS A 1 93 ? 4.905 -14.036 45.169 1.00 14.84 85 HIS A N 1
ATOM 661 C CA . HIS A 1 93 ? 5.584 -14.344 46.468 1.00 14.19 85 HIS A CA 1
ATOM 662 C C . HIS A 1 93 ? 4.907 -15.499 47.17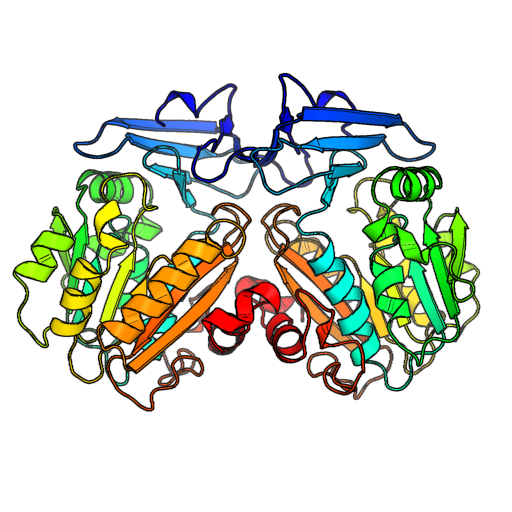1 1.00 14.87 85 HIS A C 1
ATOM 663 O O . HIS A 1 93 ? 3.672 -15.548 47.192 1.00 14.62 85 HIS A O 1
ATOM 670 N N . PRO A 1 94 ? 5.703 -16.435 47.780 1.00 15.91 86 PRO A N 1
ATOM 671 C CA . PRO A 1 94 ? 5.009 -17.598 48.278 1.00 18.70 86 PRO A CA 1
ATOM 672 C C . PRO A 1 94 ? 4.161 -17.344 49.550 1.00 18.88 86 PRO A C 1
ATOM 673 O O . PRO A 1 94 ? 3.236 -18.125 49.841 1.00 19.62 86 PRO A O 1
ATOM 677 N N . LYS A 1 95 ? 4.495 -16.296 50.340 1.00 19.28 87 LYS A N 1
ATOM 678 C CA . LYS A 1 95 ? 3.773 -15.953 51.537 1.00 15.62 87 LYS A CA 1
ATOM 679 C C . LYS A 1 95 ? 4.183 -14.565 52.000 1.00 14.46 87 LYS A C 1
ATOM 680 O O . LYS A 1 95 ? 5.020 -14.357 52.868 1.00 16.39 87 LYS A O 1
ATOM 686 N N . PRO A 1 96 ? 3.609 -13.576 51.385 1.00 13.28 88 PRO A N 1
ATOM 687 C CA . PRO A 1 96 ? 4.068 -12.235 51.684 1.00 13.59 88 PRO A CA 1
ATOM 688 C C . PRO A 1 96 ? 3.380 -11.681 52.948 1.00 14.82 88 PRO A C 1
ATOM 689 O O . PRO A 1 96 ? 2.166 -11.363 52.950 1.00 15.00 88 PRO A O 1
ATOM 693 N N . GLU A 1 97 ? 4.159 -11.583 53.997 1.00 14.27 89 GLU A N 1
ATOM 694 C CA . GLU A 1 97 ? 3.631 -11.149 55.311 1.00 15.30 89 GLU A CA 1
ATOM 695 C C . GLU A 1 97 ? 4.101 -9.760 55.691 1.00 14.18 89 GLU A C 1
ATOM 696 O O . GLU A 1 97 ? 3.331 -9.059 56.372 1.00 14.22 89 GLU A O 1
ATOM 702 N N . ARG A 1 98 ? 5.334 -9.395 55.256 1.00 14.06 90 ARG A N 1
ATOM 703 C CA . ARG A 1 98 ? 5.813 -8.044 55.646 1.00 13.41 90 ARG A CA 1
ATOM 704 C C . ARG A 1 98 ? 6.172 -7.312 54.373 1.00 13.55 90 ARG A C 1
ATOM 705 O O . ARG A 1 98 ? 7.040 -7.796 53.623 1.00 13.69 90 ARG A O 1
ATOM 713 N N . VAL A 1 99 ? 5.590 -6.124 54.179 1.00 11.85 91 VAL A N 1
ATOM 714 C CA . VAL A 1 99 ? 5.688 -5.427 52.886 1.00 10.93 91 VAL A CA 1
ATOM 715 C C . VAL A 1 99 ? 6.093 -3.992 53.166 1.00 10.59 91 VAL A C 1
ATOM 716 O O . VAL A 1 99 ? 5.775 -3.472 54.227 1.00 13.20 91 VAL A O 1
ATOM 720 N N . LEU A 1 100 ? 6.954 -3.492 52.288 1.00 10.08 92 LEU A N 1
ATOM 721 C CA . LEU A 1 100 ? 7.369 -2.065 52.359 1.00 10.13 92 LEU A CA 1
ATOM 722 C C . LEU A 1 100 ? 6.909 -1.415 51.091 1.00 10.92 92 LEU A C 1
ATOM 723 O O . LEU A 1 100 ? 7.214 -1.907 50.014 1.00 11.58 92 LEU A O 1
ATOM 728 N N . ILE A 1 101 ? 6.340 -0.206 51.234 1.00 10.98 93 ILE A N 1
ATOM 729 C CA . ILE A 1 101 ? 6.049 0.652 50.094 1.00 12.58 93 ILE A CA 1
ATOM 730 C C . ILE A 1 101 ? 6.881 1.892 50.293 1.00 11.13 93 ILE A C 1
ATOM 731 O O . ILE A 1 101 ? 6.736 2.565 51.291 1.00 11.42 93 ILE A O 1
ATOM 736 N N . ILE A 1 102 ? 7.700 2.195 49.262 1.00 10.37 94 ILE A N 1
ATOM 737 C CA . ILE A 1 102 ? 8.464 3.443 49.273 1.00 11.54 94 ILE A CA 1
ATOM 738 C C . ILE A 1 102 ? 7.702 4.333 48.344 1.00 10.61 94 ILE A C 1
ATOM 739 O O . ILE A 1 102 ? 7.322 3.962 47.217 1.00 13.38 94 ILE A O 1
ATOM 744 N N . GLY A 1 103 ? 7.435 5.560 48.803 1.00 11.43 95 GLY A N 1
ATOM 745 C CA . GLY A 1 103 ? 6.500 6.413 48.029 1.00 11.23 95 GLY A CA 1
ATOM 746 C C . GLY A 1 103 ? 5.041 6.055 48.365 1.00 10.78 95 GLY A C 1
ATOM 747 O O . GLY A 1 103 ? 4.722 5.773 49.509 1.00 11.89 95 GLY A O 1
ATOM 748 N N . GLY A 1 104 ? 4.180 6.075 47.351 1.00 12.77 96 GLY A N 1
ATOM 749 C CA . GLY A 1 104 ? 2.838 5.554 47.649 1.00 11.33 96 GLY A CA 1
ATOM 750 C C . GLY A 1 104 ? 1.946 6.320 48.531 1.00 11.47 96 GLY A C 1
ATOM 751 O O . GLY A 1 104 ? 0.975 5.786 49.057 1.00 14.84 96 GLY A O 1
ATOM 752 N N . GLY A 1 105 ? 2.199 7.627 48.659 1.00 10.74 97 GLY A N 1
ATOM 753 C CA . GLY A 1 105 ? 1.527 8.367 49.738 1.00 11.36 97 GLY A CA 1
ATOM 754 C C . GLY A 1 105 ? 0.046 8.553 49.463 1.00 11.51 97 GLY A C 1
ATOM 755 O O . GLY A 1 105 ? -0.683 8.899 50.418 1.00 13.49 97 GLY A O 1
ATOM 756 N N . ASP A 1 106 ? -0.396 8.354 48.183 1.00 11.97 98 ASP A N 1
ATOM 757 C CA . ASP A 1 106 ? -1.855 8.397 47.860 1.00 12.26 98 ASP A CA 1
ATOM 758 C C . ASP A 1 106 ? -2.592 7.238 48.493 1.00 12.65 98 ASP A C 1
ATOM 759 O O . ASP A 1 106 ? -3.825 7.328 48.644 1.00 14.07 98 ASP A O 1
ATOM 764 N N . GLY A 1 107 ? -1.912 6.119 48.781 1.00 12.10 99 GLY A N 1
ATOM 765 C CA . GLY A 1 107 ? -2.567 4.988 49.442 1.00 12.91 99 GLY A CA 1
ATOM 766 C C . GLY A 1 107 ? -3.011 3.886 48.455 1.00 12.45 99 GLY A C 1
ATOM 767 O O . GLY A 1 107 ? -3.476 2.803 48.914 1.00 13.33 99 GLY A O 1
ATOM 768 N N . GLY A 1 108 ? -2.874 4.087 47.160 1.00 12.94 100 GLY A N 1
ATOM 769 C CA . GLY A 1 108 ? -3.472 3.114 46.167 1.00 9.12 100 GLY A CA 1
ATOM 770 C C . GLY A 1 108 ? -2.800 1.760 46.177 1.00 9.83 100 GLY A C 1
ATOM 771 O O . GLY A 1 108 ? -3.473 0.702 46.234 1.00 10.47 100 GLY A O 1
ATOM 772 N N . VAL A 1 109 ? -1.438 1.744 46.103 1.00 9.40 101 VAL A N 1
ATOM 773 C CA . VAL A 1 109 ? -0.748 0.436 46.183 1.00 11.33 101 VAL A CA 1
ATOM 774 C C . VAL A 1 109 ? -1.066 -0.217 47.577 1.00 9.36 101 VAL A C 1
ATOM 775 O O . VAL A 1 109 ? -1.300 -1.445 47.672 1.00 10.20 101 VAL A O 1
ATOM 779 N N . LEU A 1 110 ? -1.046 0.555 48.667 1.00 10.80 102 LEU A N 1
ATOM 780 C CA . LEU A 1 110 ? -1.372 0.006 49.970 1.00 9.81 102 LEU A CA 1
ATOM 781 C C . LEU A 1 110 ? -2.780 -0.621 50.061 1.00 9.23 102 LEU A C 1
ATOM 782 O O . LEU A 1 110 ? -2.884 -1.755 50.588 1.00 10.18 102 LEU A O 1
ATOM 787 N N . ARG A 1 111 ? -3.775 0.040 49.433 1.00 10.46 103 ARG A N 1
ATOM 788 C CA . ARG A 1 111 ? -5.143 -0.520 49.343 1.00 10.96 103 ARG A CA 1
ATOM 789 C C . ARG A 1 111 ? -5.066 -1.916 48.740 1.00 10.57 103 ARG A C 1
ATOM 790 O O . ARG A 1 111 ? -5.654 -2.868 49.218 1.00 13.43 103 ARG A O 1
ATOM 798 N N . GLU A 1 112 ? -4.266 -2.044 47.684 1.00 9.82 104 GLU A N 1
ATOM 799 C CA . GLU A 1 112 ? -4.232 -3.375 47.026 1.00 10.91 104 GLU A CA 1
ATOM 800 C C . GLU A 1 112 ? -3.488 -4.412 47.808 1.00 11.12 104 GLU A C 1
ATOM 801 O O . GLU A 1 112 ? -3.931 -5.579 47.866 1.00 12.05 104 GLU A O 1
ATOM 807 N N . VAL A 1 113 ? -2.299 -4.075 48.323 1.00 10.88 105 VAL A N 1
ATOM 808 C CA . VAL A 1 113 ? -1.526 -4.936 49.199 1.00 11.26 105 VAL A CA 1
ATOM 809 C C . VAL A 1 113 ? -2.433 -5.461 50.336 1.00 11.01 105 VAL A C 1
ATOM 810 O O . VAL A 1 113 ? -2.399 -6.710 50.660 1.00 11.09 105 VAL A O 1
ATOM 814 N N . LEU A 1 114 ? -3.223 -4.589 50.944 1.00 11.47 106 LEU A N 1
ATOM 815 C CA . LEU A 1 114 ? -3.964 -4.937 52.130 1.00 12.73 106 LEU A CA 1
ATOM 816 C C . LEU A 1 114 ? -5.164 -5.797 51.794 1.00 13.68 106 LEU A C 1
ATOM 817 O O . LEU A 1 114 ? -5.738 -6.356 52.678 1.00 13.16 106 LEU A O 1
ATOM 822 N N . ARG A 1 115 ? -5.445 -6.021 50.509 1.00 11.76 107 ARG A N 1
ATOM 823 C CA . ARG A 1 115 ? -6.454 -7.066 50.170 1.00 12.52 107 ARG A CA 1
ATOM 824 C C . ARG A 1 115 ? -5.981 -8.478 50.563 1.00 11.61 107 ARG A C 1
ATOM 825 O O . ARG A 1 115 ? -6.822 -9.370 50.745 1.00 13.67 107 ARG A O 1
ATOM 833 N N . HIS A 1 116 ? -4.669 -8.679 50.555 1.00 11.06 108 HIS A N 1
ATOM 834 C CA . HIS A 1 116 ? -4.088 -10.026 50.744 1.00 11.29 108 HIS A CA 1
ATOM 835 C C . HIS A 1 116 ? -4.155 -10.422 52.216 1.00 12.38 108 HIS A C 1
ATOM 836 O O . HIS A 1 116 ? -3.574 -9.714 53.050 1.00 14.77 108 HIS A O 1
ATOM 843 N N . GLY A 1 117 ? -4.806 -11.574 52.506 1.00 12.49 109 GLY A N 1
ATOM 844 C CA . GLY A 1 117 ? -4.894 -12.047 53.892 1.00 12.60 109 GLY A CA 1
ATOM 845 C C . GLY A 1 117 ? -3.554 -12.487 54.440 1.00 13.26 109 GLY A C 1
ATOM 846 O O . GLY A 1 117 ? -3.419 -12.592 55.642 1.00 16.64 109 GLY A O 1
ATOM 847 N N . THR A 1 118 ? -2.555 -12.804 53.629 1.00 13.12 110 THR A N 1
ATOM 848 C CA . THR A 1 118 ? -1.195 -13.096 54.205 1.00 12.21 110 THR A CA 1
ATOM 849 C C . THR A 1 118 ? -0.526 -11.911 54.837 1.00 12.98 110 THR A C 1
ATOM 850 O O . THR A 1 118 ? 0.335 -12.131 55.663 1.00 15.14 110 THR A O 1
ATOM 854 N N . VAL A 1 119 ? -0.873 -10.652 54.515 1.00 11.38 111 VAL A N 1
ATOM 855 C CA . VAL A 1 119 ? -0.087 -9.516 55.009 1.00 13.23 111 VAL A CA 1
ATOM 856 C C . VAL A 1 119 ? -0.366 -9.278 56.508 1.00 14.50 111 VAL A C 1
ATOM 857 O O . VAL A 1 119 ? -1.521 -9.094 56.918 1.00 14.93 111 VAL A O 1
ATOM 861 N N . GLU A 1 120 ? 0.723 -9.292 57.267 1.00 15.60 112 GLU A N 1
ATOM 862 C CA . GLU A 1 120 ? 0.687 -8.992 58.658 1.00 15.14 112 GLU A CA 1
ATOM 863 C C . GLU A 1 120 ? 0.947 -7.531 58.913 1.00 14.51 112 GLU A C 1
ATOM 864 O O . GLU A 1 120 ? 0.317 -6.947 59.767 1.00 16.66 112 GLU A O 1
ATOM 870 N N . HIS A 1 121 ? 1.867 -6.974 58.136 1.00 13.92 113 HIS A N 1
ATOM 871 C CA . HIS A 1 121 ? 2.269 -5.569 58.342 1.00 14.56 113 HIS A CA 1
ATOM 872 C C . HIS A 1 121 ? 2.766 -4.998 57.038 1.00 12.40 113 HIS A C 1
ATOM 873 O O . HIS A 1 121 ? 3.473 -5.657 56.306 1.00 12.90 113 HIS A O 1
ATOM 880 N N . CYS A 1 122 ? 2.531 -3.697 56.856 1.00 11.48 114 CYS A N 1
ATOM 881 C CA . CYS A 1 122 ? 3.098 -3.008 55.811 1.00 13.26 114 CYS A CA 1
ATOM 882 C C . CYS A 1 122 ? 3.572 -1.653 56.283 1.00 11.09 114 CYS A C 1
ATOM 883 O O . CYS A 1 122 ? 2.780 -0.891 56.795 1.00 12.83 114 CYS A O 1
ATOM 886 N N . ASP A 1 123 ? 4.829 -1.287 55.915 1.00 10.72 115 ASP A N 1
ATOM 887 C CA . ASP A 1 123 ? 5.325 0.041 56.183 1.00 12.17 115 ASP A CA 1
ATOM 888 C C . ASP A 1 123 ? 5.216 0.823 54.948 1.00 13.18 115 ASP A C 1
ATOM 889 O O . ASP A 1 123 ? 5.469 0.285 53.897 1.00 13.36 115 ASP A O 1
ATOM 894 N N . LEU A 1 124 ? 4.845 2.104 55.059 1.00 11.87 116 LEU A N 1
ATOM 895 C CA . LEU A 1 124 ? 4.767 2.933 53.872 1.00 11.93 116 LEU A CA 1
ATOM 896 C C . LEU A 1 124 ? 5.542 4.207 54.182 1.00 12.64 116 LEU A C 1
ATOM 897 O O . LEU A 1 124 ? 5.280 4.761 55.281 1.00 14.55 116 LEU A O 1
ATOM 902 N N . VAL A 1 125 ? 6.519 4.582 53.330 1.00 11.04 117 VAL A N 1
ATOM 903 C CA . VAL A 1 125 ? 7.334 5.694 53.666 1.00 13.02 117 VAL A CA 1
ATOM 904 C C . VAL A 1 125 ? 7.325 6.626 52.491 1.00 11.53 117 VAL A C 1
ATOM 905 O O . VAL A 1 125 ? 7.904 6.306 51.410 1.00 11.91 117 VAL A O 1
ATOM 909 N N . ASP A 1 126 ? 6.778 7.821 52.661 1.00 10.10 118 ASP A N 1
ATOM 910 C CA . ASP A 1 126 ? 6.737 8.747 51.580 1.00 10.90 118 ASP A CA 1
ATOM 911 C C . ASP A 1 126 ? 7.270 10.083 52.037 1.00 11.24 118 ASP A C 1
ATOM 912 O O . ASP A 1 126 ? 7.012 10.453 53.133 1.00 11.99 118 ASP A O 1
ATOM 917 N N . ILE A 1 127 ? 8.099 10.718 51.206 1.00 11.66 119 ILE A N 1
ATOM 918 C CA . ILE A 1 127 ? 8.852 11.927 51.621 1.00 11.62 119 ILE A CA 1
ATOM 919 C C . ILE A 1 127 ? 7.931 13.090 51.918 1.00 11.89 119 ILE A C 1
ATOM 920 O O . ILE A 1 127 ? 8.221 13.924 52.850 1.00 13.49 119 ILE A O 1
ATOM 925 N N . ASP A 1 128 ? 6.774 13.088 51.288 1.00 11.97 120 ASP A N 1
ATOM 926 C CA . ASP A 1 128 ? 5.951 14.276 51.263 1.00 11.58 120 ASP A CA 1
ATOM 927 C C . ASP A 1 128 ? 4.655 13.994 51.988 1.00 12.68 120 ASP A C 1
ATOM 928 O O . ASP A 1 128 ? 3.716 13.500 51.373 1.00 12.77 120 ASP A O 1
ATOM 933 N N . GLY A 1 129 ? 4.585 14.451 53.250 1.00 12.36 121 GLY A N 1
ATOM 934 C CA . GLY A 1 129 ? 3.378 14.240 54.033 1.00 11.71 121 GLY A CA 1
ATOM 935 C C . GLY A 1 129 ? 2.144 14.930 53.524 1.00 12.13 121 GLY A C 1
ATOM 936 O O . GLY A 1 129 ? 1.028 14.549 53.942 1.00 12.10 121 GLY A O 1
ATOM 937 N N . GLU A 1 130 ? 2.275 15.924 52.632 1.00 11.10 122 GLU A N 1
ATOM 938 C CA . GLU A 1 130 ? 1.112 16.541 52.109 1.00 12.21 122 GLU A CA 1
ATOM 939 C C . GLU A 1 130 ? 0.348 15.728 51.145 1.00 12.65 122 GLU A C 1
ATOM 940 O O . GLU A 1 130 ? -0.821 15.941 50.887 1.00 13.68 122 GLU A O 1
ATOM 946 N N . VAL A 1 131 ? 1.048 14.771 50.566 1.00 13.72 123 VAL A N 1
ATOM 947 C CA . VAL A 1 131 ? 0.396 13.871 49.588 1.00 11.70 123 VAL A CA 1
ATOM 948 C C . VAL A 1 131 ? -0.567 13.012 50.365 1.00 11.83 123 VAL A C 1
ATOM 949 O O . VAL A 1 131 ? -1.694 12.817 49.935 1.00 12.01 123 VAL A O 1
ATOM 953 N N . MET A 1 132 ? -0.137 12.496 51.496 1.00 11.52 124 MET A N 1
ATOM 954 C CA . MET A 1 132 ? -1.102 11.721 52.335 1.00 12.55 124 MET A CA 1
ATOM 955 C C . MET A 1 132 ? -2.265 12.582 52.728 1.00 12.40 124 MET A C 1
ATOM 956 O O . MET A 1 132 ? -3.433 12.134 52.662 1.00 14.27 124 MET A O 1
ATOM 961 N N . GLU A 1 133 ? -1.963 13.826 53.147 1.00 12.89 125 GLU A N 1
ATOM 962 C CA . GLU A 1 133 ? -3.059 14.690 53.670 1.00 14.42 125 GLU A CA 1
ATOM 963 C C . GLU A 1 133 ? -4.066 14.997 52.538 1.00 11.94 125 GLU A C 1
ATOM 964 O O . GLU A 1 133 ? -5.279 14.870 52.750 1.00 13.88 125 GLU A O 1
ATOM 970 N N . GLN A 1 134 ? -3.577 15.348 51.338 1.00 12.54 126 GLN A N 1
ATOM 971 C CA . GLN A 1 134 ? -4.501 15.755 50.290 1.00 13.47 126 GLN A CA 1
ATOM 972 C C . GLN A 1 134 ? -5.169 14.531 49.700 1.00 13.26 126 GLN A C 1
ATOM 973 O O . GLN A 1 134 ? -6.264 14.619 49.164 1.00 14.83 126 GLN A O 1
ATOM 979 N N . SER A 1 135 ? -4.492 13.377 49.760 1.00 13.30 127 SER A N 1
ATOM 980 C CA . SER A 1 135 ? -5.180 12.147 49.324 1.00 12.85 127 SER A CA 1
ATOM 981 C C . SER A 1 135 ? -6.325 11.764 50.205 1.00 12.57 127 SER A C 1
ATOM 982 O O . SER A 1 135 ? -7.401 11.326 49.685 1.00 13.60 127 SER A O 1
ATOM 985 N N . LYS A 1 136 ? -6.135 11.945 51.523 1.00 12.46 128 LYS A N 1
ATOM 986 C CA . LYS A 1 136 ? -7.259 11.726 52.466 1.00 14.44 128 LYS A CA 1
ATOM 987 C C . LYS A 1 136 ? -8.442 12.636 52.096 1.00 16.00 128 LYS A C 1
ATOM 988 O O . LYS A 1 136 ? -9.622 12.229 52.217 1.00 17.63 128 LYS A O 1
ATOM 994 N N . GLN A 1 137 ? -8.129 13.888 51.741 1.00 14.54 129 GLN A N 1
ATOM 995 C CA . GLN A 1 137 ? -9.218 14.829 51.574 1.00 16.43 129 GLN A CA 1
ATOM 996 C C . GLN A 1 137 ? -9.920 14.639 50.248 1.00 15.18 129 GLN A C 1
ATOM 997 O O . GLN A 1 137 ? -11.147 14.746 50.173 1.00 19.41 129 GLN A O 1
ATOM 1003 N N . HIS A 1 138 ? -9.141 14.363 49.209 1.00 13.38 130 HIS A N 1
ATOM 1004 C CA . HIS A 1 138 ? -9.679 14.478 47.842 1.00 12.63 130 HIS A CA 1
ATOM 1005 C C . HIS A 1 138 ? -9.797 13.200 47.081 1.00 12.24 130 HIS A C 1
ATOM 1006 O O . HIS A 1 138 ? -10.435 13.157 45.958 1.00 14.41 130 HIS A O 1
ATOM 1013 N N . PHE A 1 139 ? -9.250 12.135 47.642 1.00 12.64 131 PHE A N 1
ATOM 1014 C CA . PHE A 1 139 ? -9.249 10.784 47.017 1.00 11.67 131 PHE A CA 1
ATOM 1015 C C . PHE A 1 139 ? -9.543 9.704 47.927 1.00 14.56 131 PHE A C 1
ATOM 1016 O O . PHE A 1 139 ? -8.719 8.793 48.092 1.00 14.85 131 PHE A O 1
ATOM 1024 N N . PRO A 1 140 ? -10.701 9.778 48.631 1.00 14.98 132 PRO A N 1
ATOM 1025 C CA . PRO A 1 140 ? -10.953 8.892 49.767 1.00 15.80 132 PRO A CA 1
ATO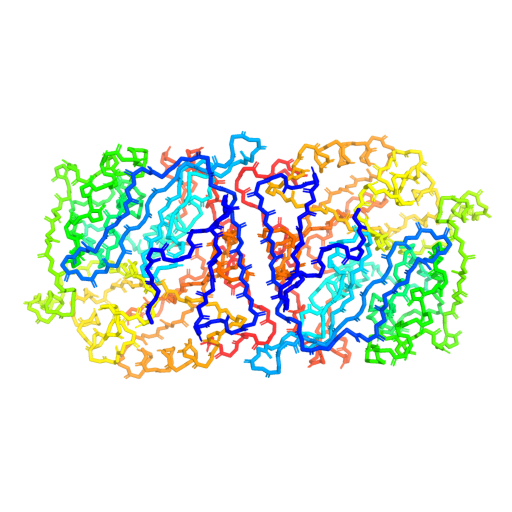M 1026 C C . PRO A 1 140 ? -10.950 7.427 49.344 1.00 15.76 132 PRO A C 1
ATOM 1027 O O . PRO A 1 140 ? -10.562 6.572 50.158 1.00 18.87 132 PRO A O 1
ATOM 1031 N N . GLN A 1 141 ? -11.304 7.141 48.105 1.00 14.88 133 GLN A N 1
ATOM 1032 C CA . GLN A 1 141 ? -11.355 5.702 47.676 1.00 17.75 133 GLN A CA 1
ATOM 1033 C C . GLN A 1 141 ? -9.946 5.172 47.442 1.00 15.76 133 GLN A C 1
ATOM 1034 O O . GLN A 1 141 ? -9.725 3.922 47.300 1.00 17.33 133 GLN A O 1
ATOM 1040 N N . ILE A 1 142 ? -9.000 6.084 47.310 1.00 14.75 134 ILE A N 1
ATOM 1041 C CA . ILE A 1 142 ? -7.607 5.664 47.080 1.00 14.60 134 ILE A CA 1
ATOM 1042 C C . ILE A 1 142 ? -6.903 5.589 48.449 1.00 15.56 134 ILE A C 1
ATOM 1043 O O . ILE A 1 142 ? -6.120 4.668 48.677 1.00 16.00 134 ILE A O 1
ATOM 1048 N N . SER A 1 143 ? -7.198 6.545 49.345 1.00 14.82 135 SER A N 1
ATOM 1049 C CA . SER A 1 143 ? -6.473 6.702 50.621 1.00 13.67 135 SER A CA 1
ATOM 1050 C C . SER A 1 143 ? -7.112 6.066 51.844 1.00 16.33 135 SER A C 1
ATOM 1051 O O . SER A 1 143 ? -6.512 6.142 52.913 1.00 14.61 135 SER A O 1
ATOM 1054 N N . ARG A 1 144 ? -8.219 5.344 51.664 1.00 20.64 136 ARG A N 1
ATOM 1055 C CA . ARG A 1 144 ? -8.874 4.750 52.858 1.00 23.25 136 ARG A CA 1
ATOM 1056 C C . ARG A 1 144 ? -7.831 3.880 53.627 1.00 22.96 136 ARG A C 1
ATOM 1057 O O . ARG A 1 144 ? -7.704 3.897 54.925 1.00 22.47 136 ARG A O 1
ATOM 1065 N N . SER A 1 145 ? -7.017 3.194 52.827 1.00 13.93 137 SER A N 1
ATOM 1066 C CA . SER A 1 145 ? -6.085 2.237 53.342 1.00 17.85 137 SER A CA 1
ATOM 1067 C C . SER A 1 145 ? -5.054 2.827 54.352 1.00 14.14 137 SER A C 1
ATOM 1068 O O . SER A 1 145 ? -4.509 2.103 55.113 1.00 13.84 137 SER A O 1
ATOM 1071 N N . LEU A 1 146 ? -4.812 4.165 54.350 1.00 11.13 138 LEU A N 1
ATOM 1072 C CA . LEU A 1 146 ? -3.761 4.724 55.125 1.00 12.31 138 LEU A CA 1
ATOM 1073 C C . LEU A 1 146 ? -3.928 4.599 56.596 1.00 13.02 138 LEU A C 1
ATOM 1074 O O . LEU A 1 146 ? -2.935 4.623 57.331 1.00 15.20 138 LEU A O 1
ATOM 1079 N N . ALA A 1 147 ? -5.215 4.488 57.014 1.00 13.49 139 ALA A N 1
ATOM 1080 C CA . ALA A 1 147 ? -5.533 4.345 58.416 1.00 12.67 139 ALA A CA 1
ATOM 1081 C C . ALA A 1 147 ? -5.520 2.929 59.000 1.00 13.90 139 ALA A C 1
ATOM 1082 O O . ALA A 1 147 ? -5.760 2.748 60.252 1.00 15.51 139 ALA A O 1
ATOM 1084 N N . ASP A 1 148 ? -5.258 1.956 58.150 1.00 11.16 140 ASP A N 1
ATOM 1085 C CA . ASP A 1 148 ? -5.391 0.566 58.567 1.00 12.55 140 ASP A CA 1
ATOM 1086 C C . ASP A 1 148 ? -4.309 0.239 59.599 1.00 12.73 140 ASP A C 1
ATOM 1087 O O . ASP A 1 148 ? -3.126 0.592 59.446 1.00 12.26 140 ASP A O 1
ATOM 1092 N N . PRO A 1 149 ? -4.654 -0.537 60.642 1.00 11.41 141 PRO A N 1
ATOM 1093 C CA . PRO A 1 149 ? -3.686 -0.847 61.698 1.00 11.74 141 PRO A CA 1
ATOM 1094 C C . PRO A 1 149 ? -2.577 -1.850 61.260 1.00 13.38 141 PRO A C 1
ATOM 1095 O O . PRO A 1 149 ? -1.569 -1.954 61.937 1.00 15.16 141 PRO A O 1
ATOM 1099 N N . ARG A 1 150 ? -2.742 -2.513 60.092 1.00 12.39 142 ARG A N 1
ATOM 1100 C CA . ARG A 1 150 ? -1.674 -3.264 59.532 1.00 12.13 142 ARG A CA 1
ATOM 1101 C C . ARG A 1 150 ? -0.647 -2.384 58.919 1.00 13.73 142 ARG A C 1
ATOM 1102 O O . ARG A 1 150 ? 0.421 -2.869 58.605 1.00 13.05 142 ARG A O 1
ATOM 1110 N N . ALA A 1 151 ? -0.925 -1.098 58.771 1.00 12.99 143 ALA A N 1
ATOM 1111 C CA . ALA A 1 151 ? 0.080 -0.208 58.177 1.00 12.02 143 ALA A CA 1
ATOM 1112 C C . ALA A 1 151 ? 0.714 0.736 59.128 1.00 13.65 143 ALA A C 1
ATOM 1113 O O . ALA A 1 151 ? 0.052 1.234 60.017 1.00 13.71 143 ALA A O 1
ATOM 1115 N N . THR A 1 152 ? 2.026 1.012 58.920 1.00 12.01 144 THR A N 1
ATOM 1116 C CA . THR A 1 152 ? 2.625 2.112 59.618 1.00 13.83 144 THR A CA 1
ATOM 1117 C C . THR A 1 152 ? 3.064 3.082 58.550 1.00 13.08 144 THR A C 1
ATOM 1118 O O . THR A 1 152 ? 3.926 2.762 57.738 1.00 13.56 144 THR A O 1
ATOM 1122 N N . VAL A 1 153 ? 2.505 4.279 58.617 1.00 14.97 145 VAL A N 1
ATOM 1123 C CA . VAL A 1 153 ? 2.691 5.271 57.549 1.00 13.63 145 VAL A CA 1
ATOM 1124 C C . VAL A 1 153 ? 3.601 6.325 58.138 1.00 12.43 145 VAL A C 1
ATOM 1125 O O . VAL A 1 153 ? 3.284 6.945 59.152 1.00 15.09 145 VAL A O 1
ATOM 1129 N N . ARG A 1 154 ? 4.727 6.524 57.445 1.00 12.59 146 ARG A N 1
ATOM 1130 C CA . ARG A 1 154 ? 5.771 7.443 57.844 1.00 14.22 146 ARG A CA 1
ATOM 1131 C C . ARG A 1 154 ? 6.039 8.466 56.757 1.00 12.32 146 ARG A C 1
ATOM 1132 O O . ARG A 1 154 ? 6.017 8.181 55.550 1.00 12.45 146 ARG A O 1
ATOM 1140 N N . VAL A 1 155 ? 6.358 9.700 57.229 1.00 12.23 147 VAL A N 1
ATOM 1141 C CA . VAL A 1 155 ? 6.789 10.764 56.354 1.00 12.70 147 VAL A CA 1
ATOM 1142 C C . VAL A 1 155 ? 8.338 10.798 56.432 1.00 13.36 147 VAL A C 1
ATOM 1143 O O . VAL A 1 155 ? 8.915 11.085 57.558 1.00 14.67 147 VAL A O 1
ATOM 1147 N N . GLY A 1 156 ? 9.009 10.496 55.327 1.00 13.15 148 GLY A N 1
ATOM 1148 C CA . GLY A 1 156 ? 10.439 10.523 55.256 1.00 11.79 148 GLY A CA 1
ATOM 1149 C C . GLY A 1 156 ? 10.978 10.055 53.929 1.00 13.95 148 GLY A C 1
ATOM 1150 O O . GLY A 1 156 ? 10.284 9.449 53.091 1.00 13.69 148 GLY A O 1
ATOM 1151 N N . ASP A 1 157 ? 12.268 10.338 53.731 1.00 14.49 149 ASP A N 1
ATOM 1152 C CA . ASP A 1 157 ? 12.882 9.922 52.515 1.00 14.54 149 ASP A CA 1
ATOM 1153 C C . ASP A 1 157 ? 13.136 8.385 52.460 1.00 14.26 149 ASP A C 1
ATOM 1154 O O . ASP A 1 157 ? 13.569 7.833 53.420 1.00 13.66 149 ASP A O 1
ATOM 1159 N N . GLY A 1 158 ? 12.777 7.743 51.361 1.00 14.54 150 GLY A N 1
ATOM 1160 C CA . GLY A 1 158 ? 12.896 6.247 51.219 1.00 12.71 150 GLY A CA 1
ATOM 1161 C C . GLY A 1 158 ? 14.333 5.785 51.320 1.00 13.49 150 GLY A C 1
ATOM 1162 O O . GLY A 1 158 ? 14.598 4.669 51.758 1.00 13.55 150 GLY A O 1
ATOM 1163 N N . LEU A 1 159 ? 15.263 6.597 50.854 1.00 14.66 151 LEU A N 1
ATOM 1164 C CA . LEU A 1 159 ? 16.677 6.158 50.817 1.00 17.14 151 LEU A CA 1
ATOM 1165 C C . LEU A 1 159 ? 17.211 6.078 52.224 1.00 14.26 151 LEU A C 1
ATOM 1166 O O . LEU A 1 159 ? 17.752 5.086 52.621 1.00 15.67 151 LEU A O 1
ATOM 1171 N N . ALA A 1 160 ? 16.946 7.086 53.023 1.00 13.96 152 ALA A N 1
ATOM 1172 C CA . ALA A 1 160 ? 17.376 7.067 54.443 1.00 13.49 152 ALA A CA 1
ATOM 1173 C C . ALA A 1 160 ? 16.672 5.954 55.167 1.00 14.56 152 ALA A C 1
ATOM 1174 O O . ALA A 1 160 ? 17.251 5.334 56.039 1.00 15.43 152 ALA A O 1
ATOM 1176 N N . PHE A 1 161 ? 15.391 5.750 54.834 1.00 12.50 153 PHE A N 1
ATOM 1177 C CA . PHE A 1 161 ? 14.616 4.694 55.568 1.00 11.96 153 PHE A CA 1
ATOM 1178 C C . PHE A 1 161 ? 15.254 3.320 55.339 1.00 12.98 153 PHE A C 1
ATOM 1179 O O . PHE A 1 161 ? 15.433 2.535 56.308 1.00 13.37 153 PHE A O 1
ATOM 1187 N N . VAL A 1 162 ? 15.570 2.990 54.092 1.00 12.06 154 VAL A N 1
ATOM 1188 C CA . VAL A 1 162 ? 16.121 1.627 53.788 1.00 12.11 154 VAL A CA 1
ATOM 1189 C C . VAL A 1 162 ? 17.510 1.517 54.400 1.00 12.72 154 VAL A C 1
ATOM 1190 O O . VAL A 1 162 ? 17.858 0.485 54.896 1.00 14.01 154 VAL A O 1
ATOM 1194 N N . ARG A 1 163 ? 18.262 2.627 54.425 1.00 13.55 155 ARG A N 1
ATOM 1195 C CA . ARG A 1 163 ? 19.585 2.612 55.134 1.00 16.35 155 ARG A CA 1
ATOM 1196 C C . ARG A 1 163 ? 19.582 2.360 56.636 1.00 16.44 155 ARG A C 1
ATOM 1197 O O . ARG A 1 163 ? 20.642 1.933 57.196 1.00 18.52 155 ARG A O 1
ATOM 1205 N N . GLN A 1 164 ? 18.416 2.477 57.309 1.00 13.61 156 GLN A N 1
ATOM 1206 C CA . GLN A 1 164 ? 18.270 2.235 58.739 1.00 15.09 156 GLN A CA 1
ATOM 1207 C C . GLN A 1 164 ? 17.568 0.890 58.978 1.00 13.93 156 GLN A C 1
ATOM 1208 O O . GLN A 1 164 ? 17.325 0.518 60.143 1.00 16.24 156 GLN A O 1
ATOM 1214 N N . THR A 1 165 ? 17.147 0.209 57.872 1.00 12.19 157 THR A N 1
ATOM 1215 C CA . THR A 1 165 ? 16.341 -1.034 57.945 1.00 11.80 157 THR A CA 1
ATOM 1216 C C . THR A 1 165 ? 17.263 -2.284 58.048 1.00 12.40 157 THR A C 1
ATOM 1217 O O . THR A 1 165 ? 18.277 -2.369 57.357 1.00 12.93 157 THR A O 1
ATOM 1221 N N . PRO A 1 166 ? 16.939 -3.228 58.957 1.00 13.59 158 PRO A N 1
ATOM 1222 C CA . PRO A 1 166 ? 17.702 -4.509 59.047 1.00 14.42 158 PRO A CA 1
ATOM 1223 C C . PRO A 1 166 ? 17.732 -5.264 57.736 1.00 13.55 158 PRO A C 1
ATOM 1224 O O . PRO A 1 166 ? 16.814 -5.178 56.870 1.00 11.49 158 PRO A O 1
ATOM 1228 N N . ASP A 1 167 ? 18.777 -6.086 57.619 1.00 13.14 159 ASP A N 1
ATOM 1229 C CA . ASP A 1 167 ? 18.738 -7.170 56.660 1.00 13.81 159 ASP A CA 1
ATOM 1230 C C . ASP A 1 167 ? 17.485 -8.005 56.856 1.00 13.83 159 ASP A C 1
ATOM 1231 O O . ASP A 1 167 ? 16.968 -8.217 57.946 1.00 13.01 159 ASP A O 1
ATOM 1236 N N . ASN A 1 168 ? 16.981 -8.515 55.721 1.00 13.40 160 ASN A N 1
ATOM 1237 C CA . ASN A 1 168 ? 15.969 -9.585 55.762 1.00 16.44 160 ASN A CA 1
ATOM 1238 C C . ASN A 1 168 ? 14.654 -9.174 56.469 1.00 14.37 160 ASN A C 1
ATOM 1239 O O . ASN A 1 168 ? 14.018 -9.942 57.165 1.00 15.92 160 ASN A O 1
ATOM 1244 N N . THR A 1 169 ? 14.272 -7.886 56.318 1.00 12.31 161 THR A N 1
ATOM 1245 C CA . THR A 1 169 ? 13.090 -7.363 56.972 1.00 12.81 161 THR A CA 1
ATOM 1246 C C . THR A 1 169 ? 11.793 -7.697 56.218 1.00 12.91 161 THR A C 1
ATOM 1247 O O . THR A 1 169 ? 10.797 -8.041 56.862 1.00 13.22 161 THR A O 1
ATOM 1251 N N . TYR A 1 170 ? 11.814 -7.563 54.877 1.00 11.26 162 TYR A N 1
ATOM 1252 C CA . TYR A 1 170 ? 10.589 -7.559 54.055 1.00 12.07 162 TYR A CA 1
ATOM 1253 C C . TYR A 1 170 ? 10.505 -8.730 53.084 1.00 12.33 162 TYR A C 1
ATOM 1254 O O . TYR A 1 170 ? 11.506 -9.152 52.516 1.00 12.91 162 TYR A O 1
ATOM 1263 N N . ASP A 1 171 ? 9.301 -9.238 52.923 1.00 14.41 163 ASP A N 1
ATOM 1264 C CA . ASP A 1 171 ? 9.002 -10.138 51.821 1.00 12.97 163 ASP A CA 1
ATOM 1265 C C . ASP A 1 171 ? 8.813 -9.436 50.456 1.00 12.59 163 ASP A C 1
ATOM 1266 O O . ASP A 1 171 ? 9.202 -10.004 49.475 1.00 14.41 163 ASP A O 1
ATOM 1271 N N . VAL A 1 172 ? 8.264 -8.206 50.424 1.00 11.24 164 VAL A N 1
ATOM 1272 C CA . VAL A 1 172 ? 8.049 -7.501 49.210 1.00 12.15 164 VAL A CA 1
ATOM 1273 C C . VAL A 1 172 ? 8.386 -6.064 49.466 1.00 11.20 164 VAL A C 1
ATOM 1274 O O . VAL A 1 172 ? 8.023 -5.564 50.498 1.00 10.02 164 VAL A O 1
ATOM 1278 N N . VAL A 1 173 ? 9.043 -5.406 48.495 1.00 9.99 165 VAL A N 1
ATOM 1279 C CA . VAL A 1 173 ? 9.281 -3.932 48.523 1.00 9.98 165 VAL A CA 1
ATOM 1280 C C . VAL A 1 173 ? 8.691 -3.442 47.209 1.00 11.06 165 VAL A C 1
ATOM 1281 O O . VAL A 1 173 ? 9.078 -3.912 46.160 1.00 11.47 165 VAL A O 1
ATOM 1285 N N . ILE A 1 174 ? 7.823 -2.420 47.307 1.00 9.62 166 ILE A N 1
ATOM 1286 C CA . ILE A 1 174 ? 7.172 -1.803 46.107 1.00 10.98 166 ILE A CA 1
ATOM 1287 C C . ILE A 1 174 ? 7.591 -0.352 46.120 1.00 11.49 166 ILE A C 1
ATOM 1288 O O . ILE A 1 174 ? 7.427 0.346 47.133 1.00 12.03 166 ILE A O 1
ATOM 1293 N N . ILE A 1 175 ? 8.267 0.059 45.041 1.00 10.47 167 ILE A N 1
ATOM 1294 C CA . ILE A 1 175 ? 8.863 1.394 44.963 1.00 11.53 167 ILE A CA 1
ATOM 1295 C C . ILE A 1 175 ? 7.986 2.257 44.091 1.00 12.54 167 ILE A C 1
ATOM 1296 O O . ILE A 1 175 ? 8.028 2.241 42.836 1.00 13.71 167 ILE A O 1
ATOM 1301 N N . ASP A 1 176 ? 7.030 2.939 44.721 1.00 11.99 168 ASP A N 1
ATOM 1302 C CA . ASP A 1 176 ? 5.949 3.618 43.923 1.00 11.15 168 ASP A CA 1
ATOM 1303 C C . ASP A 1 176 ? 6.260 5.110 43.953 1.00 11.49 168 ASP A C 1
ATOM 1304 O O . ASP A 1 176 ? 5.762 5.861 44.840 1.00 12.81 168 ASP A O 1
ATOM 1309 N N . THR A 1 177 ? 7.130 5.521 43.031 1.00 13.78 169 THR A N 1
ATOM 1310 C CA . THR A 1 177 ? 7.694 6.872 43.087 1.00 13.26 169 THR A CA 1
ATOM 1311 C C . THR A 1 177 ? 7.248 7.718 41.960 1.00 13.72 169 THR A C 1
ATOM 1312 O O . THR A 1 177 ? 6.726 7.228 40.957 1.00 14.64 169 THR A O 1
ATOM 1316 N N . THR A 1 178 ? 7.464 9.016 42.156 1.00 14.28 170 THR A N 1
ATOM 1317 C CA . THR A 1 178 ? 7.400 9.957 41.056 1.00 13.07 170 THR A CA 1
ATOM 1318 C C . THR A 1 178 ? 8.560 9.667 40.062 1.00 16.15 170 THR A C 1
ATOM 1319 O O . THR A 1 178 ? 9.406 8.766 40.249 1.00 15.44 170 THR A O 1
ATOM 1323 N N . ASP A 1 179 ? 8.542 10.376 38.961 1.00 15.40 171 ASP A N 1
ATOM 1324 C CA . ASP A 1 179 ? 9.668 10.265 37.976 1.00 18.78 171 ASP A CA 1
ATOM 1325 C C . ASP A 1 179 ? 10.986 10.758 38.547 1.00 19.98 171 ASP A C 1
ATOM 1326 O O . ASP A 1 179 ? 11.034 11.373 39.632 1.00 19.80 171 ASP A O 1
ATOM 1331 N N . PRO A 1 180 ? 12.107 10.439 37.891 1.00 18.73 172 PRO A N 1
ATOM 1332 C CA . PRO A 1 180 ? 13.427 10.780 38.350 1.00 17.43 172 PRO A CA 1
ATOM 1333 C C . PRO A 1 180 ? 13.727 12.269 38.601 1.00 21.29 172 PRO A C 1
ATOM 1334 O O . PRO A 1 180 ? 14.551 12.559 39.490 1.00 25.69 172 PRO A O 1
ATOM 1338 N N . ALA A 1 181 ? 13.044 13.174 37.938 1.00 17.06 173 ALA A N 1
ATOM 1339 C CA . ALA A 1 181 ? 13.279 14.620 38.215 1.00 18.81 173 ALA A CA 1
ATOM 1340 C C . ALA A 1 181 ? 12.481 14.945 39.482 1.00 20.37 173 ALA A C 1
ATOM 1341 O O . ALA A 1 181 ? 11.242 14.824 39.522 1.00 22.07 173 ALA A O 1
ATOM 1343 N N . GLY A 1 182 ? 13.207 15.342 40.517 1.00 18.92 174 GLY A N 1
ATOM 1344 C CA . GLY A 1 182 ? 12.587 15.658 41.795 1.00 17.36 174 GLY A CA 1
ATOM 1345 C C . GLY A 1 182 ? 13.148 14.756 42.879 1.00 15.41 174 GLY A C 1
ATOM 1346 O O . GLY A 1 182 ? 14.191 14.162 42.719 1.00 16.30 174 GLY A O 1
ATOM 1347 N N . PRO A 1 183 ? 12.382 14.643 43.960 1.00 14.26 175 PRO A N 1
ATOM 1348 C CA . PRO A 1 183 ? 12.911 14.052 45.207 1.00 14.48 175 PRO A CA 1
ATOM 1349 C C . PRO A 1 183 ? 13.108 12.556 45.034 1.00 14.84 175 PRO A C 1
ATOM 1350 O O . PRO A 1 183 ? 13.772 11.956 45.887 1.00 15.11 175 PRO A O 1
ATOM 1354 N N . ALA A 1 184 ? 12.565 11.959 43.956 1.00 14.65 176 ALA A N 1
ATOM 1355 C CA . ALA A 1 184 ? 12.808 10.496 43.757 1.00 13.23 176 ALA A CA 1
ATOM 1356 C C . ALA A 1 184 ? 14.100 10.178 43.032 1.00 15.43 176 ALA A C 1
ATOM 1357 O O . ALA A 1 184 ? 14.393 9.004 42.792 1.00 13.52 176 ALA A O 1
ATOM 1359 N N . SER A 1 185 ? 14.849 11.197 42.695 1.00 14.60 177 SER A N 1
ATOM 1360 C CA . SER A 1 185 ? 16.048 10.938 41.852 1.00 16.58 177 SER A CA 1
ATOM 1361 C C . SER A 1 185 ? 16.917 9.726 42.298 1.00 17.82 177 SER A C 1
ATOM 1362 O O . SER A 1 185 ? 17.246 8.834 41.491 1.00 19.67 177 SER A O 1
ATOM 1365 N N . LYS A 1 186 ? 17.283 9.668 43.592 1.00 15.88 178 LYS A N 1
ATOM 1366 C CA . LYS A 1 186 ? 18.198 8.580 44.009 1.00 16.71 178 LYS A CA 1
ATOM 1367 C C . LYS A 1 186 ? 17.518 7.262 44.106 1.00 16.60 178 LYS A C 1
ATOM 1368 O O . LYS A 1 186 ? 18.186 6.216 44.157 1.00 16.87 178 LYS A O 1
ATOM 1374 N N . LEU A 1 187 ? 16.189 7.280 44.021 1.00 14.54 179 LEU A N 1
ATOM 1375 C CA . LEU A 1 187 ? 15.437 5.979 44.078 1.00 12.79 179 LEU A CA 1
ATOM 1376 C C . LEU A 1 187 ? 15.412 5.237 42.729 1.00 15.07 179 LEU A C 1
ATOM 1377 O O . LEU A 1 187 ? 14.908 4.114 42.619 1.00 14.36 179 LEU A O 1
ATOM 1382 N N . PHE A 1 188 ? 16.084 5.837 41.735 1.00 15.30 180 PHE A N 1
ATOM 1383 C CA . PHE A 1 188 ? 16.336 5.178 40.410 1.00 16.06 180 PHE A CA 1
ATOM 1384 C C . PHE A 1 188 ? 17.808 4.755 40.257 1.00 16.87 180 PHE A C 1
ATOM 1385 O O . PHE A 1 188 ? 18.241 4.391 39.164 1.00 19.28 180 PHE A O 1
ATOM 1393 N N . GLY A 1 189 ? 18.566 4.946 41.337 1.00 17.33 181 GLY A N 1
ATOM 1394 C CA . GLY A 1 189 ? 20.011 4.600 41.386 1.00 18.08 181 GLY A CA 1
ATOM 1395 C C . GLY A 1 189 ? 20.419 3.289 42.043 1.00 18.34 181 GLY A C 1
ATOM 1396 O O . GLY A 1 189 ? 19.708 2.666 42.845 1.00 15.59 181 GLY A O 1
ATOM 1397 N N . GLU A 1 190 ? 21.576 2.792 41.621 1.00 16.56 182 GLU A N 1
ATOM 1398 C CA . GLU A 1 190 ? 22.124 1.526 42.069 1.00 17.63 182 GLU A CA 1
ATOM 1399 C C . GLU A 1 190 ? 22.306 1.455 43.609 1.00 15.64 182 GLU A C 1
ATOM 1400 O O . GLU A 1 190 ? 22.072 0.392 44.196 1.00 16.82 182 GLU A O 1
ATOM 1406 N N . ALA A 1 191 ? 22.713 2.547 44.254 1.00 17.76 183 ALA A N 1
ATOM 1407 C CA . ALA A 1 191 ? 23.070 2.481 45.687 1.00 17.36 183 ALA A CA 1
ATOM 1408 C C . ALA A 1 191 ? 21.782 2.144 46.476 1.00 16.99 183 ALA A C 1
ATOM 1409 O O . ALA A 1 191 ? 21.817 1.333 47.412 1.00 19.36 183 ALA A O 1
ATOM 1411 N N . PHE A 1 192 ? 20.649 2.701 46.015 1.00 15.63 184 PHE A N 1
ATOM 1412 C CA . PHE A 1 192 ? 19.328 2.413 46.653 1.00 14.14 184 PHE A CA 1
ATOM 1413 C C . PHE A 1 192 ? 18.987 0.940 46.426 1.00 15.31 184 PHE A C 1
ATOM 1414 O O . PHE A 1 192 ? 18.606 0.223 47.366 1.00 15.39 184 PHE A O 1
ATOM 1422 N N . TYR A 1 193 ? 19.099 0.494 45.165 1.00 16.17 185 TYR A N 1
ATOM 1423 C CA . TYR A 1 193 ? 18.794 -0.936 44.869 1.00 14.41 185 TYR A CA 1
ATOM 1424 C C . TYR A 1 193 ? 19.664 -1.917 45.674 1.00 14.65 185 TYR A C 1
ATOM 1425 O O . TYR A 1 193 ? 19.224 -3.005 45.997 1.00 12.33 185 TYR A O 1
ATOM 1434 N N . LYS A 1 194 ? 20.927 -1.572 45.908 1.00 13.96 186 LYS A N 1
ATOM 1435 C CA . LYS A 1 194 ? 21.730 -2.481 46.743 1.00 16.39 186 LYS A CA 1
ATOM 1436 C C . LYS A 1 194 ? 21.109 -2.639 48.149 1.00 14.36 186 LYS A C 1
ATOM 1437 O O . LYS A 1 194 ? 21.065 -3.737 48.670 1.00 15.21 186 LYS A O 1
ATOM 1443 N N . ASP A 1 195 ? 20.633 -1.529 48.716 1.00 13.99 187 ASP A N 1
ATOM 1444 C CA . ASP A 1 195 ? 19.879 -1.602 49.971 1.00 14.57 187 ASP A CA 1
ATOM 1445 C C . ASP A 1 195 ? 18.589 -2.344 49.860 1.00 16.60 187 ASP A C 1
ATOM 1446 O O . ASP A 1 195 ? 18.253 -3.128 50.754 1.00 15.91 187 ASP A O 1
ATOM 1451 N N . VAL A 1 196 ? 17.839 -2.166 48.761 1.00 14.83 188 VAL A N 1
ATOM 1452 C CA . VAL A 1 196 ? 16.575 -2.922 48.625 1.00 14.17 188 VAL A CA 1
ATOM 1453 C C . VAL A 1 196 ? 16.896 -4.435 48.617 1.00 13.66 188 VAL A C 1
ATOM 1454 O O . VAL A 1 196 ? 16.230 -5.226 49.271 1.00 14.73 188 VAL A O 1
ATOM 1458 N N . LEU A 1 197 ? 17.950 -4.862 47.875 1.00 11.70 189 LEU A N 1
ATOM 1459 C CA . LEU A 1 197 ? 18.323 -6.262 47.886 1.00 13.08 189 LEU A CA 1
ATOM 1460 C C . LEU A 1 197 ? 18.614 -6.786 49.346 1.00 11.84 189 LEU A C 1
ATOM 1461 O O . LEU A 1 197 ? 18.140 -7.877 49.730 1.00 14.35 189 LEU A O 1
ATOM 1466 N N . ARG A 1 198 ? 19.280 -5.943 50.113 1.00 14.44 190 ARG A N 1
ATOM 1467 C CA . ARG A 1 198 ? 19.729 -6.304 51.436 1.00 13.94 190 ARG A CA 1
ATOM 1468 C C . ARG A 1 198 ? 18.523 -6.465 52.381 1.00 12.55 190 ARG A C 1
ATOM 1469 O O . ARG A 1 198 ? 18.487 -7.449 53.129 1.00 14.48 190 ARG A O 1
ATOM 1477 N N . ILE A 1 199 ? 17.576 -5.531 52.278 1.00 12.89 191 ILE A N 1
ATOM 1478 C CA . ILE A 1 199 ? 16.460 -5.575 53.282 1.00 12.49 191 ILE A CA 1
ATOM 1479 C C . ILE A 1 199 ? 15.388 -6.593 52.927 1.00 14.64 191 ILE A C 1
ATOM 1480 O O . ILE A 1 199 ? 14.517 -6.891 53.742 1.00 11.98 191 ILE A O 1
ATOM 1485 N N . LEU A 1 200 ? 15.443 -7.154 51.720 1.00 11.89 192 LEU A N 1
ATOM 1486 C CA . LEU A 1 200 ? 14.611 -8.303 51.359 1.00 12.54 192 LEU A CA 1
ATOM 1487 C C . LEU A 1 200 ? 15.072 -9.604 51.960 1.00 13.68 192 LEU A C 1
ATOM 1488 O O . LEU A 1 200 ? 16.270 -9.859 52.074 1.00 14.42 192 LEU A O 1
ATOM 1493 N N . LYS A 1 201 ? 14.102 -10.400 52.334 1.00 13.36 193 LYS A N 1
ATOM 1494 C CA . LYS A 1 201 ? 14.364 -11.781 52.761 1.00 15.42 193 LYS A CA 1
ATOM 1495 C C . LYS A 1 201 ? 14.760 -12.628 51.576 1.00 16.60 193 LYS A C 1
ATOM 1496 O O . LYS A 1 201 ? 14.691 -12.196 50.405 1.00 16.49 193 LYS A O 1
ATOM 1502 N N . PRO A 1 202 ? 15.169 -13.899 51.860 1.00 19.08 194 PRO A N 1
ATOM 1503 C CA . PRO A 1 202 ? 15.760 -14.652 50.715 1.00 17.50 194 PRO A CA 1
ATOM 1504 C C . PRO A 1 202 ? 14.834 -14.920 49.558 1.00 17.37 194 PRO A C 1
ATOM 1505 O O . PRO A 1 202 ? 15.321 -15.032 48.398 1.00 19.11 194 PRO A O 1
ATOM 1509 N N . ASP A 1 203 ? 13.532 -15.079 49.823 1.00 17.33 195 ASP A N 1
ATOM 1510 C CA . ASP A 1 203 ? 12.545 -15.220 48.772 1.00 19.34 195 ASP A CA 1
ATOM 1511 C C . ASP A 1 203 ? 11.889 -13.908 48.365 1.00 16.34 195 ASP A C 1
ATOM 1512 O O . ASP A 1 203 ? 10.815 -13.876 47.732 1.00 19.01 195 ASP A O 1
ATOM 1517 N N . GLY A 1 204 ? 12.550 -12.799 48.695 1.00 14.32 196 GLY A N 1
ATOM 1518 C CA . GLY A 1 204 ? 11.975 -11.464 48.448 1.00 15.30 196 GLY A CA 1
ATOM 1519 C C . GLY A 1 204 ? 11.673 -11.132 47.003 1.00 14.76 196 GLY A C 1
ATOM 1520 O O . GLY A 1 204 ? 12.380 -11.587 46.033 1.00 14.46 196 GLY A O 1
ATOM 1521 N N . ILE A 1 205 ? 10.700 -10.208 46.830 1.00 15.02 197 ILE A N 1
ATOM 1522 C CA . ILE A 1 205 ? 10.333 -9.684 45.469 1.00 14.75 197 ILE A CA 1
ATOM 1523 C C . ILE A 1 205 ? 10.282 -8.180 45.593 1.00 14.38 197 ILE A C 1
ATOM 1524 O O . ILE A 1 205 ? 9.888 -7.686 46.672 1.00 13.02 197 ILE A O 1
ATOM 1529 N N . CYS A 1 206 ? 10.809 -7.455 44.644 1.00 13.10 198 CYS A N 1
ATOM 1530 C CA . CYS A 1 206 ? 10.535 -6.007 44.629 1.00 15.01 198 CYS A CA 1
ATOM 1531 C C . CYS A 1 206 ? 9.940 -5.629 43.277 1.00 14.61 198 CYS A C 1
ATOM 1532 O O . CYS A 1 206 ? 10.115 -6.319 42.305 1.00 16.48 198 CYS A O 1
ATOM 1535 N N . CYS A 1 207 ? 9.294 -4.496 43.219 1.00 11.62 199 CYS A N 1
ATOM 1536 C CA . CYS A 1 207 ? 8.875 -3.939 41.943 1.00 14.20 199 CYS A CA 1
ATOM 1537 C C . CYS A 1 207 ? 8.862 -2.442 42.047 1.00 13.86 199 CYS A C 1
ATOM 1538 O O . CYS A 1 207 ? 8.936 -1.907 43.150 1.00 14.05 199 CYS A O 1
ATOM 1541 N N . ASN A 1 208 ? 8.804 -1.729 40.916 1.00 13.55 200 ASN A N 1
ATOM 1542 C CA . ASN A 1 208 ? 8.914 -0.258 40.994 1.00 13.63 200 ASN A CA 1
ATOM 1543 C C . ASN A 1 208 ? 8.023 0.445 39.983 1.00 11.89 200 ASN A C 1
ATOM 1544 O O . ASN A 1 208 ? 7.214 -0.165 39.187 1.00 13.87 200 ASN A O 1
ATOM 1549 N N . GLN A 1 209 ? 8.188 1.785 39.982 1.00 12.67 201 GLN A N 1
ATOM 1550 C CA . GLN A 1 209 ? 7.596 2.582 38.943 1.00 13.84 201 GLN A CA 1
ATOM 1551 C C . GLN A 1 209 ? 8.691 2.626 37.881 1.00 14.88 201 GLN A C 1
ATOM 1552 O O . GLN A 1 209 ? 9.720 3.280 38.052 1.00 14.94 201 GLN A O 1
ATOM 1558 N N . GLY A 1 210 ? 8.465 1.886 36.802 1.00 14.64 202 GLY A N 1
ATOM 1559 C CA . GLY A 1 210 ? 9.540 1.604 35.842 1.00 16.17 202 GLY A CA 1
ATOM 1560 C C . GLY A 1 210 ? 9.508 2.339 34.506 1.00 18.71 202 GLY A C 1
ATOM 1561 O O . GLY A 1 210 ? 10.177 1.931 33.535 1.00 20.64 202 GLY A O 1
ATOM 1562 N N . GLU A 1 211 ? 8.732 3.396 34.435 1.00 16.44 203 GLU A N 1
ATOM 1563 C CA . GLU A 1 211 ? 8.846 4.367 33.359 1.00 18.81 203 GLU A CA 1
ATOM 1564 C C . GLU A 1 211 ? 8.294 3.772 32.047 1.00 18.18 203 GLU A C 1
ATOM 1565 O O . GLU A 1 211 ? 7.645 2.716 32.059 1.00 19.89 203 GLU A O 1
ATOM 1571 N N . SER A 1 212 ? 8.620 4.408 30.944 1.00 13.59 204 SER A N 1
ATOM 1572 C CA . SER A 1 212 ? 7.976 4.165 29.659 1.00 13.58 204 SER A CA 1
ATOM 1573 C C . SER A 1 212 ? 8.947 3.550 28.654 1.00 12.99 204 SER A C 1
ATOM 1574 O O . SER A 1 212 ? 10.091 4.077 28.430 1.00 13.56 204 SER A O 1
ATOM 1577 N N . ILE A 1 213 ? 8.543 2.448 27.996 1.00 14.63 205 ILE A N 1
ATOM 1578 C CA . ILE A 1 213 ? 9.404 1.938 26.918 1.00 14.92 205 ILE A CA 1
ATOM 1579 C C . ILE A 1 213 ? 9.463 2.854 25.704 1.00 13.10 205 ILE A C 1
ATOM 1580 O O . ILE A 1 213 ? 10.339 2.643 24.866 1.00 14.03 205 ILE A O 1
ATOM 1585 N N . TRP A 1 214 ? 8.603 3.882 25.613 1.00 12.81 206 TRP A N 1
ATOM 1586 C CA . TRP A 1 214 ? 8.597 4.820 24.485 1.00 14.03 206 TRP A CA 1
ATOM 1587 C C . TRP A 1 214 ? 9.523 5.971 24.753 1.00 15.92 206 TRP A C 1
ATOM 1588 O O . TRP A 1 214 ? 9.966 6.620 23.792 1.00 16.56 206 TRP A O 1
ATOM 1599 N N . LEU A 1 215 ? 9.729 6.310 26.021 1.00 15.56 207 LEU A N 1
ATOM 1600 C CA . LEU A 1 215 ? 10.481 7.574 26.331 1.00 15.71 207 LEU A CA 1
ATOM 1601 C C . LEU A 1 215 ? 11.731 7.295 27.126 1.00 18.10 207 LEU A C 1
ATOM 1602 O O . LEU A 1 215 ? 12.657 8.144 27.128 1.00 20.07 207 LEU A O 1
ATOM 1607 N N . ASP A 1 216 ? 11.811 6.152 27.819 1.00 16.35 208 ASP A N 1
ATOM 1608 C CA . ASP A 1 216 ? 12.836 6.003 28.872 1.00 14.96 208 ASP A CA 1
ATOM 1609 C C . ASP A 1 216 ? 13.503 4.614 28.674 1.00 14.78 208 ASP A C 1
ATOM 1610 O O . ASP A 1 216 ? 14.051 4.068 29.616 1.00 14.04 208 ASP A O 1
ATOM 1615 N N . LEU A 1 217 ? 13.529 4.113 27.424 1.00 15.80 209 LEU A N 1
ATOM 1616 C CA . LEU A 1 217 ? 14.055 2.753 27.222 1.00 16.46 209 LEU A CA 1
ATOM 1617 C C . LEU A 1 217 ? 15.528 2.671 27.665 1.00 17.58 209 LEU A C 1
ATOM 1618 O O . LEU A 1 217 ? 15.993 1.658 28.250 1.00 17.66 209 LEU A O 1
ATOM 1623 N N . GLU A 1 218 ? 16.253 3.763 27.445 1.00 17.14 210 GLU A N 1
ATOM 1624 C CA . GLU A 1 218 ? 17.685 3.705 27.901 1.00 19.87 210 GLU A CA 1
ATOM 1625 C C . GLU A 1 218 ? 17.879 3.541 29.447 1.00 18.48 210 GLU A C 1
ATOM 1626 O O . GLU A 1 218 ? 18.761 2.779 29.853 1.00 17.05 210 GLU A O 1
ATOM 1632 N N . LEU A 1 219 ? 17.080 4.247 30.247 1.00 15.64 211 LEU A N 1
ATOM 1633 C CA . LEU A 1 219 ? 17.080 4.186 31.703 1.00 16.63 211 LEU A CA 1
ATOM 1634 C C . LEU A 1 219 ? 16.608 2.770 32.159 1.00 14.84 211 LEU A C 1
ATOM 1635 O O . LEU A 1 219 ? 17.200 2.177 32.994 1.00 17.73 211 LEU A O 1
ATOM 1640 N N . ILE A 1 220 ? 15.565 2.232 31.502 1.00 14.28 212 ILE A N 1
ATOM 1641 C CA . ILE A 1 220 ? 15.074 0.894 31.819 1.00 13.70 212 ILE A CA 1
ATOM 1642 C C . ILE A 1 220 ? 16.147 -0.169 31.551 1.00 15.46 212 ILE A C 1
ATOM 1643 O O . ILE A 1 220 ? 16.374 -1.035 32.404 1.00 16.83 212 ILE A O 1
ATOM 1648 N N . GLU A 1 221 ? 16.877 -0.036 30.419 1.00 16.71 213 GLU A N 1
ATOM 1649 C CA . GLU A 1 221 ? 18.080 -0.903 30.146 1.00 17.00 213 GLU A CA 1
ATOM 1650 C C . GLU A 1 221 ? 19.136 -0.787 31.232 1.00 16.03 213 GLU A C 1
ATOM 1651 O O . GLU A 1 221 ? 19.606 -1.811 31.741 1.00 16.64 213 GLU A O 1
ATOM 1657 N N . LYS A 1 222 ? 19.473 0.446 31.598 1.00 16.34 214 LYS A N 1
ATOM 1658 C CA . LYS A 1 222 ? 20.507 0.707 32.591 1.00 16.32 214 LYS A CA 1
ATOM 1659 C C . LYS A 1 222 ? 20.084 0.151 33.948 1.00 16.80 214 LYS A C 1
ATOM 1660 O O . LYS A 1 222 ? 20.892 -0.516 34.648 1.00 16.96 214 LYS A O 1
ATOM 1666 N N . MET A 1 223 ? 18.831 0.401 34.331 1.00 16.67 215 MET A N 1
ATOM 1667 C CA . MET A 1 223 ? 18.349 -0.128 35.582 1.00 16.50 215 MET A CA 1
ATOM 1668 C C . MET A 1 223 ? 18.297 -1.641 35.634 1.00 15.06 215 MET A C 1
ATOM 1669 O O . MET A 1 223 ? 18.681 -2.256 36.646 1.00 17.79 215 MET A O 1
ATOM 1674 N N . SER A 1 224 ? 17.702 -2.255 34.620 1.00 14.58 216 SER A N 1
ATOM 1675 C CA . SER A 1 224 ? 17.618 -3.711 34.652 1.00 15.67 216 SER A CA 1
ATOM 1676 C C . SER A 1 224 ? 18.999 -4.319 34.779 1.00 16.63 216 SER A C 1
ATOM 1677 O O . SER A 1 224 ? 19.146 -5.318 35.484 1.00 18.28 216 SER A O 1
ATOM 1680 N N . ARG A 1 225 ? 19.972 -3.726 34.103 1.00 16.32 217 ARG A N 1
ATOM 1681 C CA . ARG A 1 225 ? 21.379 -4.204 34.211 1.00 17.26 217 ARG A CA 1
ATOM 1682 C C . ARG A 1 225 ? 21.981 -4.069 35.584 1.00 14.47 217 ARG A C 1
ATOM 1683 O O . ARG A 1 225 ? 22.447 -5.073 36.131 1.00 16.69 217 ARG A O 1
ATOM 1691 N N . PHE A 1 226 ? 21.901 -2.871 36.154 1.00 15.92 218 PHE A N 1
ATOM 1692 C CA . PHE A 1 226 ? 22.474 -2.753 37.492 1.00 15.69 218 PHE A CA 1
ATOM 1693 C C . PHE A 1 226 ? 21.722 -3.502 38.593 1.00 16.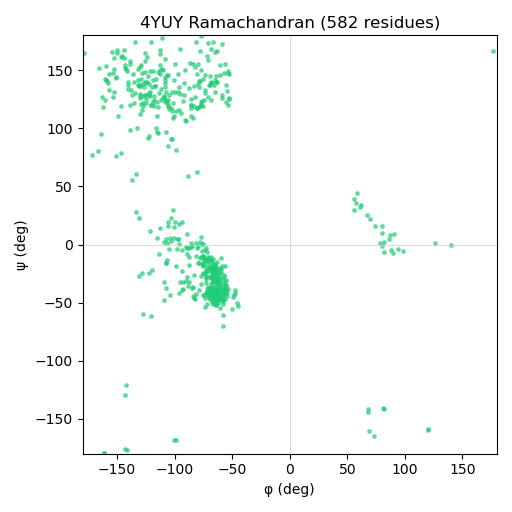75 218 PHE A C 1
ATOM 1694 O O . PHE A 1 226 ? 22.352 -3.935 39.581 1.00 17.87 218 PHE A O 1
ATOM 1702 N N . ILE A 1 227 ? 20.402 -3.693 38.439 1.00 13.92 219 ILE A N 1
ATOM 1703 C CA . ILE A 1 227 ? 19.670 -4.425 39.405 1.00 17.38 219 ILE A CA 1
ATOM 1704 C C . ILE A 1 227 ? 20.128 -5.905 39.388 1.00 16.45 219 ILE A C 1
ATOM 1705 O O . ILE A 1 227 ? 20.411 -6.499 40.466 1.00 18.56 219 ILE A O 1
ATOM 1710 N N . ARG A 1 228 ? 20.258 -6.486 38.235 1.00 16.86 220 ARG A N 1
ATOM 1711 C CA . ARG A 1 228 ? 20.869 -7.831 38.111 1.00 18.32 220 ARG A CA 1
ATOM 1712 C C . ARG A 1 228 ? 22.308 -7.818 38.687 1.00 19.94 220 ARG A C 1
ATOM 1713 O O . ARG A 1 228 ? 22.673 -8.710 39.478 1.00 19.90 220 ARG A O 1
ATOM 1721 N N . GLU A 1 229 ? 23.117 -6.823 38.306 1.00 18.97 221 GLU A N 1
ATOM 1722 C CA . GLU A 1 229 ? 24.559 -6.783 38.720 1.00 19.15 221 GLU A CA 1
ATOM 1723 C C . GLU A 1 229 ? 24.715 -6.627 40.243 1.00 18.56 221 GLU A C 1
ATOM 1724 O O . GLU A 1 229 ? 25.638 -7.182 40.835 1.00 20.07 221 GLU A O 1
ATOM 1730 N N . THR A 1 230 ? 23.785 -5.914 40.881 1.00 17.04 222 THR A N 1
ATOM 1731 C CA . THR A 1 230 ? 23.793 -5.805 42.373 1.00 20.06 222 THR A CA 1
ATOM 1732 C C . THR A 1 230 ? 23.491 -7.122 43.087 1.00 17.21 222 THR A C 1
ATOM 1733 O O . THR A 1 230 ? 23.881 -7.310 44.271 1.00 21.52 222 THR A O 1
ATOM 1737 N N . GLY A 1 231 ? 22.905 -8.074 42.405 1.00 19.09 223 GLY A N 1
ATOM 1738 C CA . GLY A 1 231 ? 22.655 -9.418 42.962 1.00 15.49 223 GLY A CA 1
ATOM 1739 C C . GLY A 1 231 ? 21.273 -9.970 42.921 1.00 15.43 223 GLY A C 1
ATOM 1740 O O . GLY A 1 231 ? 21.048 -11.104 43.334 1.00 17.28 223 GLY A O 1
ATOM 1741 N N . PHE A 1 232 ? 20.313 -9.233 42.359 1.00 16.30 224 PHE A N 1
ATOM 1742 C CA . PHE A 1 232 ? 19.029 -9.867 42.081 1.00 15.79 224 PHE A CA 1
ATOM 1743 C C . PHE A 1 232 ? 19.187 -10.932 41.035 1.00 15.83 224 PHE A C 1
ATOM 1744 O O . PHE A 1 232 ? 19.926 -10.766 40.031 1.00 21.21 224 PHE A O 1
ATOM 1752 N N . ALA A 1 233 ? 18.524 -12.031 41.310 1.00 15.87 225 ALA A N 1
ATOM 1753 C CA . ALA A 1 233 ? 18.653 -13.202 40.487 1.00 17.00 225 ALA A CA 1
ATOM 1754 C C . ALA A 1 233 ? 17.945 -13.050 39.126 1.00 17.89 225 ALA A C 1
ATOM 1755 O O . ALA A 1 233 ? 18.391 -13.610 38.108 1.00 21.66 225 ALA A O 1
ATOM 1757 N N . SER A 1 234 ? 16.896 -12.216 39.086 1.00 16.57 226 SER A N 1
ATOM 1758 C CA . SER A 1 234 ? 16.173 -12.046 37.819 1.00 16.18 226 SER A CA 1
ATOM 1759 C C . SER A 1 234 ? 15.389 -10.727 37.888 1.00 15.92 226 SER A C 1
ATOM 1760 O O . SER A 1 234 ? 15.069 -10.243 38.987 1.00 14.14 226 SER A O 1
ATOM 1763 N N . VAL A 1 235 ? 15.130 -10.150 36.740 1.00 15.44 227 VAL A N 1
ATOM 1764 C CA . VAL A 1 235 ? 14.469 -8.833 36.652 1.00 13.57 227 VAL A CA 1
ATOM 1765 C C . VAL A 1 235 ? 13.648 -8.962 35.377 1.00 16.26 227 VAL A C 1
ATOM 1766 O O . VAL A 1 235 ? 14.233 -9.282 34.332 1.00 18.23 227 VAL A O 1
ATOM 1770 N N . GLN A 1 236 ? 12.333 -8.831 35.482 1.00 14.51 228 GLN A N 1
ATOM 1771 C CA . GLN A 1 236 ? 11.452 -8.843 34.286 1.00 14.01 228 GLN A CA 1
ATOM 1772 C C . GLN A 1 236 ? 10.573 -7.599 34.307 1.00 15.53 228 GLN A C 1
ATOM 1773 O O . GLN A 1 236 ? 9.996 -7.286 35.353 1.00 17.26 228 GLN A O 1
ATOM 1779 N N . TYR A 1 237 ? 10.436 -6.935 33.162 1.00 16.46 229 TYR A N 1
ATOM 1780 C CA . TYR A 1 237 ? 9.609 -5.745 33.067 1.00 13.53 229 TYR A CA 1
ATOM 1781 C C . TYR A 1 237 ? 8.172 -6.097 32.644 1.00 13.70 229 TYR A C 1
ATOM 1782 O O . TYR A 1 237 ? 7.998 -6.839 31.657 1.00 12.77 229 TYR A O 1
ATOM 1791 N N . ALA A 1 238 ? 7.192 -5.602 33.421 1.00 12.48 230 ALA A N 1
ATOM 1792 C CA . ALA A 1 238 ? 5.712 -5.824 33.089 1.00 13.47 230 ALA A CA 1
ATOM 1793 C C . ALA A 1 238 ? 5.112 -4.499 32.624 1.00 12.69 230 ALA A C 1
ATOM 1794 O O . ALA A 1 238 ? 5.326 -3.464 33.277 1.00 13.37 230 ALA A O 1
ATOM 1796 N N . LEU A 1 239 ? 4.450 -4.551 31.443 1.00 13.39 231 LEU A N 1
ATOM 1797 C CA . LEU A 1 239 ? 3.899 -3.367 30.816 1.00 13.27 231 LEU A CA 1
ATOM 1798 C C . LEU A 1 239 ? 2.408 -3.285 31.172 1.00 13.82 231 LEU A C 1
ATOM 1799 O O . LEU A 1 239 ? 1.719 -4.320 31.275 1.00 15.99 231 LEU A O 1
ATOM 1804 N N . MET A 1 240 ? 1.894 -2.079 31.321 1.00 11.32 232 MET A N 1
ATOM 1805 C CA . MET A 1 240 ? 0.485 -1.986 31.597 1.00 13.97 232 MET A CA 1
ATOM 1806 C C . MET A 1 240 ? -0.099 -0.746 30.935 1.00 12.18 232 MET A C 1
ATOM 1807 O O . MET A 1 240 ? 0.622 0.206 30.541 1.00 14.10 232 MET A O 1
ATOM 1812 N N . HIS A 1 241 ? -1.411 -0.760 30.815 1.00 12.70 233 HIS A N 1
ATOM 1813 C CA . HIS A 1 241 ? -2.082 0.311 30.055 1.00 12.82 233 HIS A CA 1
ATOM 1814 C C . HIS A 1 241 ? -2.564 1.391 31.066 1.00 10.33 233 HIS A C 1
ATOM 1815 O O . HIS A 1 241 ? -3.605 1.206 31.742 1.00 10.39 233 HIS A O 1
ATOM 1822 N N . VAL A 1 242 ? -2.000 2.582 30.953 1.00 9.98 234 VAL A N 1
ATOM 1823 C CA . VAL A 1 242 ? -2.361 3.700 31.875 1.00 10.84 234 VAL A CA 1
ATOM 1824 C C . VAL A 1 242 ? -2.462 4.958 31.064 1.00 10.34 234 VAL A C 1
ATOM 1825 O O . VAL A 1 242 ? -1.459 5.524 30.664 1.00 11.31 234 VAL A O 1
ATOM 1829 N N . PRO A 1 243 ? -3.697 5.328 30.707 1.00 11.31 235 PRO A N 1
ATOM 1830 C CA . PRO A 1 243 ? -3.906 6.499 29.772 1.00 10.95 235 PRO A CA 1
ATOM 1831 C C . PRO A 1 243 ? -3.267 7.779 30.242 1.00 13.76 235 PRO A C 1
ATOM 1832 O O . PRO A 1 243 ? -2.852 8.556 29.342 1.00 15.77 235 PRO A O 1
ATOM 1836 N N . THR A 1 244 ? -3.166 7.966 31.556 1.00 13.67 236 THR A N 1
ATOM 1837 C CA . THR A 1 244 ? -2.710 9.259 32.046 1.00 16.46 236 THR A CA 1
ATOM 1838 C C . THR A 1 244 ? -1.230 9.212 32.521 1.00 17.36 236 THR A C 1
ATOM 1839 O O . THR A 1 244 ? -0.785 10.086 33.276 1.00 19.29 236 THR A O 1
ATOM 1843 N N . TYR A 1 245 ? -0.444 8.250 32.033 1.00 14.71 237 TYR A N 1
ATOM 1844 C CA . TYR A 1 245 ? 0.984 8.343 32.092 1.00 16.58 237 TYR A CA 1
ATOM 1845 C C . TYR A 1 245 ? 1.478 8.629 30.681 1.00 14.55 237 TYR A C 1
ATOM 1846 O O . TYR A 1 245 ? 0.899 8.129 29.701 1.00 13.89 237 TYR A O 1
ATOM 1855 N N . PRO A 1 246 ? 2.570 9.419 30.532 1.00 14.26 238 PRO A N 1
ATOM 1856 C CA . PRO A 1 246 ? 3.006 9.816 29.185 1.00 14.32 238 PRO A CA 1
ATOM 1857 C C . PRO A 1 246 ? 3.194 8.654 28.206 1.00 13.69 238 PRO A C 1
ATOM 1858 O O . PRO A 1 246 ? 3.858 7.660 28.586 1.00 15.96 238 PRO A O 1
ATOM 1862 N N . CYS A 1 247 ? 2.514 8.760 27.032 1.00 13.02 239 CYS A N 1
ATOM 1863 C CA . CYS A 1 247 ? 2.500 7.756 25.926 1.00 14.45 239 CYS A CA 1
ATOM 1864 C C . CYS A 1 247 ? 1.589 6.572 26.197 1.00 16.57 239 CYS A C 1
ATOM 1865 O O . CYS A 1 247 ? 1.536 5.650 25.361 1.00 16.02 239 CYS A O 1
ATOM 1868 N N . GLY A 1 248 ? 0.916 6.589 27.347 1.00 16.48 240 GLY A N 1
ATOM 1869 C CA . GLY A 1 248 ? -0.220 5.625 27.582 1.00 14.75 240 GLY A CA 1
ATOM 1870 C C . GLY A 1 248 ? 0.194 4.325 28.212 1.00 16.09 240 GLY A C 1
ATOM 1871 O O . GLY A 1 248 ? -0.650 3.439 28.314 1.00 15.88 240 GLY A O 1
ATOM 1872 N N . SER A 1 249 ? 1.432 4.169 28.679 1.00 14.58 241 SER A N 1
ATOM 1873 C CA . SER A 1 249 ? 1.749 2.955 29.382 1.00 17.12 241 SER A CA 1
ATOM 1874 C C . SER A 1 249 ? 2.871 3.236 30.351 1.00 17.70 241 SER A C 1
ATOM 1875 O O . SER A 1 249 ? 3.483 4.324 30.360 1.00 19.63 241 SER A O 1
ATOM 1878 N N . ILE A 1 250 ? 2.970 2.360 31.282 1.00 15.24 242 ILE A N 1
ATOM 1879 C CA . ILE A 1 250 ? 4.026 2.459 32.236 1.00 15.04 242 ILE A CA 1
ATOM 1880 C C . ILE A 1 250 ? 4.409 1.012 32.506 1.00 15.34 242 ILE A C 1
ATOM 1881 O O . ILE A 1 250 ? 3.675 0.074 32.157 1.00 15.83 242 ILE A O 1
ATOM 1886 N N . GLY A 1 251 ? 5.612 0.805 33.039 1.00 11.74 243 GLY A N 1
ATOM 1887 C CA . GLY A 1 251 ? 5.959 -0.596 33.335 1.00 10.49 243 GLY A CA 1
ATOM 1888 C C . GLY A 1 251 ? 6.568 -0.625 34.718 1.00 12.18 243 GLY A C 1
ATOM 1889 O O . GLY A 1 251 ? 6.647 0.403 35.395 1.00 16.74 243 GLY A O 1
ATOM 1890 N N . THR A 1 252 ? 6.811 -1.846 35.130 1.00 10.83 244 THR A N 1
ATOM 1891 C CA . THR A 1 252 ? 7.391 -2.116 36.464 1.00 12.70 244 THR A CA 1
ATOM 1892 C C . THR A 1 252 ? 8.436 -3.169 36.299 1.00 13.27 244 THR A C 1
ATOM 1893 O O . THR A 1 252 ? 8.160 -4.239 35.719 1.00 15.64 244 THR A O 1
ATOM 1897 N N . LEU A 1 253 ? 9.660 -2.907 36.828 1.00 13.61 245 LEU A N 1
ATOM 1898 C CA . LEU A 1 253 ? 10.635 -3.997 36.885 1.00 13.84 245 LEU A CA 1
ATOM 1899 C C . LEU A 1 253 ? 10.353 -4.893 38.098 1.00 14.38 245 LEU A C 1
ATOM 1900 O O . LEU A 1 253 ? 10.460 -4.442 39.229 1.00 15.35 245 LEU A O 1
ATOM 1905 N N . VAL A 1 254 ? 10.037 -6.154 37.855 1.00 14.01 246 VAL A N 1
ATOM 1906 C CA . VAL A 1 254 ? 9.678 -7.111 38.925 1.00 13.84 246 VAL A CA 1
ATOM 1907 C C . VAL A 1 254 ? 10.892 -8.002 39.139 1.00 13.14 246 VAL A C 1
ATOM 1908 O O . VAL A 1 254 ? 11.288 -8.704 38.208 1.00 13.88 246 VAL A O 1
ATOM 1912 N N . CYS A 1 255 ? 11.459 -7.947 40.367 1.00 13.63 247 CYS A N 1
ATOM 1913 C CA . CYS A 1 255 ? 12.830 -8.446 40.631 1.00 15.17 247 CYS A CA 1
ATOM 1914 C C . CYS A 1 255 ? 12.742 -9.522 41.710 1.00 15.72 247 CYS A C 1
ATOM 1915 O O . CYS A 1 255 ? 11.936 -9.410 42.636 1.00 16.37 247 CYS A O 1
ATOM 1918 N N . SER A 1 256 ? 13.376 -10.685 41.478 1.00 14.41 248 SER A N 1
ATOM 1919 C CA . SER A 1 256 ? 13.415 -11.747 42.469 1.00 14.59 248 SER A CA 1
ATOM 1920 C C . SER A 1 256 ? 14.830 -11.832 43.079 1.00 14.89 248 SER A C 1
ATOM 1921 O O . SER A 1 256 ? 15.844 -11.922 42.396 1.00 15.72 248 SER A O 1
ATOM 1924 N N . LYS A 1 257 ? 14.891 -11.879 44.386 1.00 14.97 249 LYS A N 1
ATOM 1925 C CA . LYS A 1 257 ? 16.153 -12.114 45.071 1.00 15.31 249 LYS A CA 1
ATOM 1926 C C . LYS A 1 257 ? 16.534 -13.585 44.878 1.00 17.31 249 LYS A C 1
ATOM 1927 O O . LYS A 1 257 ? 17.731 -13.865 44.732 1.00 22.65 249 LYS A O 1
ATOM 1933 N N . LYS A 1 258 ? 15.580 -14.498 44.804 1.00 18.18 250 LYS A N 1
ATOM 1934 C CA . LYS A 1 258 ? 15.951 -15.937 44.730 1.00 19.83 250 LYS A CA 1
ATOM 1935 C C . LYS A 1 258 ? 16.084 -16.324 43.260 1.00 25.35 250 LYS A C 1
ATOM 1936 O O . LYS A 1 258 ? 15.423 -15.780 42.434 1.00 21.15 250 LYS A O 1
ATOM 1942 N N . ALA A 1 259 ? 16.952 -17.291 42.987 1.00 21.14 251 ALA A N 1
ATOM 1943 C CA . ALA A 1 259 ? 17.110 -17.895 41.693 1.00 23.64 251 ALA A CA 1
ATOM 1944 C C . ALA A 1 259 ? 16.035 -18.888 41.477 1.00 22.48 251 ALA A C 1
ATOM 1945 O O . ALA A 1 259 ? 15.497 -19.479 42.422 1.00 24.23 251 ALA A O 1
ATOM 1947 N N . GLY A 1 260 ? 15.781 -19.099 40.210 1.00 20.44 252 GLY A N 1
ATOM 1948 C CA . GLY A 1 260 ? 14.819 -20.094 39.721 1.00 24.29 252 GLY A CA 1
ATOM 1949 C C . GLY A 1 260 ? 13.384 -19.666 39.931 1.00 23.40 252 GLY A C 1
ATOM 1950 O O . GLY A 1 260 ? 12.476 -20.482 39.910 1.00 25.59 252 GLY A O 1
ATOM 1951 N N . VAL A 1 261 ? 13.181 -18.370 40.197 1.00 20.75 253 VAL A N 1
ATOM 1952 C CA . VAL A 1 261 ? 11.822 -17.883 40.308 1.00 20.05 253 VAL A CA 1
ATOM 1953 C C . VAL A 1 261 ? 11.378 -17.273 38.972 1.00 17.97 253 VAL A C 1
ATOM 1954 O O . VAL A 1 261 ? 12.114 -16.464 38.420 1.00 21.87 253 VAL A O 1
ATOM 1958 N N . ASP A 1 262 ? 10.168 -17.581 38.538 1.00 18.73 254 ASP A N 1
ATOM 1959 C CA . ASP A 1 262 ? 9.602 -17.037 37.263 1.00 17.98 254 ASP A CA 1
ATOM 1960 C C . ASP A 1 262 ? 8.419 -16.181 37.641 1.00 16.63 254 ASP A C 1
ATOM 1961 O O . ASP A 1 262 ? 7.336 -16.693 37.890 1.00 19.13 254 ASP A O 1
ATOM 1966 N N . VAL A 1 263 ? 8.705 -14.874 37.723 1.00 15.67 255 VAL A N 1
ATOM 1967 C CA . VAL A 1 263 ? 7.630 -13.980 38.203 1.00 15.28 255 VAL A CA 1
ATOM 1968 C C . VAL A 1 263 ? 6.623 -13.813 37.077 1.00 17.19 255 VAL A C 1
ATOM 1969 O O . VAL A 1 263 ? 5.548 -13.249 37.350 1.00 18.60 255 VAL A O 1
ATOM 1973 N N . THR A 1 264 ? 6.923 -14.271 35.837 1.00 17.23 256 THR A N 1
ATOM 1974 C CA . THR A 1 264 ? 5.969 -14.028 34.721 1.00 16.62 256 THR A CA 1
ATOM 1975 C C . THR A 1 264 ? 4.699 -14.833 34.762 1.00 16.70 256 THR A C 1
ATOM 1976 O O . THR A 1 264 ? 3.759 -14.538 34.013 1.00 18.37 256 THR A O 1
ATOM 1980 N N . LYS A 1 265 ? 4.717 -15.945 35.504 1.00 17.10 257 LYS A N 1
ATOM 1981 C CA . LYS A 1 265 ? 3.593 -16.802 35.792 1.00 21.25 257 LYS A CA 1
ATOM 1982 C C . LYS A 1 265 ? 3.238 -16.656 37.232 1.00 19.33 257 LYS A C 1
ATOM 1983 O O . LYS A 1 265 ? 4.078 -16.882 38.085 1.00 20.40 257 LYS A O 1
ATOM 1989 N N . PRO A 1 266 ? 1.964 -16.341 37.544 1.00 18.00 258 PRO A N 1
ATOM 1990 C CA . PRO A 1 266 ? 1.629 -16.148 38.975 1.00 16.98 258 PRO A CA 1
ATOM 1991 C C . PRO A 1 266 ? 1.900 -17.361 39.835 1.00 18.07 258 PRO A C 1
ATOM 1992 O O . PRO A 1 266 ? 1.476 -18.453 39.454 1.00 19.14 258 PRO A O 1
ATOM 1996 N N . LEU A 1 267 ? 2.623 -17.177 40.923 1.00 16.62 259 LEU A N 1
ATOM 1997 C CA . LEU A 1 267 ? 2.887 -18.294 41.850 1.00 18.09 259 LEU A CA 1
ATOM 1998 C C . LEU A 1 267 ? 1.643 -18.606 42.656 1.00 19.63 259 LEU A C 1
ATOM 1999 O O . LEU A 1 267 ? 1.297 -19.824 42.858 1.00 18.71 259 LEU A O 1
ATOM 2004 N N . ARG A 1 268 ? 0.962 -17.562 43.138 1.00 18.49 260 ARG A N 1
ATOM 2005 C CA . ARG A 1 268 ? -0.264 -17.691 43.956 1.00 17.34 260 ARG A CA 1
ATOM 2006 C C . ARG A 1 268 ? -1.348 -16.905 43.189 1.00 16.60 260 ARG A C 1
ATOM 2007 O O . ARG A 1 268 ? -1.488 -15.620 43.297 1.00 16.43 260 ARG A O 1
ATOM 2015 N N . PRO A 1 269 ? -2.096 -17.581 42.353 1.00 17.42 261 PRO A N 1
ATOM 2016 C CA . PRO A 1 269 ? -3.040 -16.812 41.520 1.00 16.51 261 PRO A CA 1
ATOM 2017 C C . PRO A 1 269 ? -4.137 -16.063 42.251 1.00 17.14 261 PRO A C 1
ATOM 2018 O O . PRO A 1 269 ? -4.718 -16.542 43.221 1.00 16.82 261 PRO A O 1
ATOM 2022 N N . VAL A 1 270 ? -4.447 -14.852 41.823 1.00 15.02 262 VAL A N 1
ATOM 2023 C CA . VAL A 1 270 ? -5.417 -14.065 42.565 1.00 15.90 262 VAL A CA 1
ATOM 2024 C C . VAL A 1 270 ? -6.826 -14.700 42.472 1.00 17.36 262 VAL A C 1
ATOM 2025 O O . VAL A 1 270 ? -7.625 -14.436 43.308 1.00 14.32 262 VAL A O 1
ATOM 2029 N N . GLU A 1 271 ? -7.076 -15.543 41.467 1.00 14.97 263 GLU A N 1
ATOM 2030 C CA . GLU A 1 271 ? -8.434 -16.127 41.287 1.00 17.65 263 GLU A CA 1
ATOM 2031 C C . GLU A 1 271 ? -8.766 -17.073 42.425 1.00 19.26 263 GLU A C 1
ATOM 2032 O O . GLU A 1 271 ? -9.940 -17.314 42.660 1.00 20.76 263 GLU A O 1
ATOM 2038 N N . ASP A 1 272 ? -7.748 -17.501 43.155 1.00 18.30 264 ASP A N 1
ATOM 2039 C CA . ASP A 1 272 ? -7.938 -18.382 44.301 1.00 24.21 264 ASP A CA 1
ATOM 2040 C C . ASP A 1 272 ? -7.983 -17.544 45.571 1.00 24.52 264 ASP A C 1
ATOM 2041 O O . ASP A 1 272 ? -7.703 -18.070 46.664 1.00 29.02 264 ASP A O 1
ATOM 2046 N N . MET A 1 273 ? -8.211 -16.229 45.401 1.00 23.30 265 MET A N 1
ATOM 2047 C CA . MET A 1 273 ? -8.293 -15.334 46.519 0.25 19.30 265 MET A CA 1
ATOM 2048 C C . MET A 1 273 ? -9.687 -14.711 46.517 1.00 21.61 265 MET A C 1
ATOM 2049 O O . MET A 1 273 ? -10.309 -14.463 45.485 1.00 18.94 265 MET A O 1
ATOM 2054 N N . PRO A 1 274 ? -10.194 -14.389 47.685 1.00 20.47 266 PRO A N 1
ATOM 2055 C CA . PRO A 1 274 ? -11.590 -13.976 47.718 1.00 21.80 266 PRO A CA 1
ATOM 2056 C C . PRO A 1 274 ? -11.911 -12.669 47.055 1.00 22.85 266 PRO A C 1
ATOM 2057 O O . PRO A 1 274 ? -13.074 -12.400 46.752 1.00 22.51 266 PRO A O 1
ATOM 2061 N N . PHE A 1 275 ? -10.886 -11.856 46.760 1.00 19.82 267 PHE A N 1
ATOM 2062 C CA . PHE A 1 275 ? -11.173 -10.518 46.280 1.00 18.06 267 PHE A CA 1
ATOM 2063 C C . PHE A 1 275 ? -10.947 -10.397 44.758 1.00 17.31 267 PHE A C 1
ATOM 2064 O O . PHE A 1 275 ? -10.999 -9.269 44.183 1.00 16.58 267 PHE A O 1
ATOM 2072 N N . ALA A 1 276 ? -10.657 -11.517 44.098 1.00 15.20 268 ALA A N 1
ATOM 2073 C CA . ALA A 1 276 ? -10.397 -11.483 42.637 1.00 17.10 268 ALA A CA 1
ATOM 2074 C C . ALA A 1 276 ? -11.459 -10.707 41.846 1.00 16.70 268 ALA A C 1
ATOM 2075 O O . ALA A 1 276 ? -11.111 -9.928 40.957 1.00 15.04 268 ALA A O 1
ATOM 2077 N N . LYS A 1 277 ? -12.768 -10.888 42.151 1.00 16.16 269 LYS A N 1
ATOM 2078 C CA . LYS A 1 277 ? -13.798 -10.259 41.319 1.00 19.05 269 LYS A CA 1
ATOM 2079 C C . LYS A 1 277 ? -13.975 -8.791 41.661 1.00 17.76 269 LYS A C 1
ATOM 2080 O O . LYS A 1 277 ? -14.795 -8.141 41.081 1.00 19.97 269 LYS A O 1
ATOM 2086 N N . ASP A 1 278 ? -13.236 -8.297 42.639 1.00 16.93 270 ASP A N 1
ATOM 2087 C CA . ASP A 1 278 ? -13.379 -6.860 42.973 1.00 16.73 270 ASP A CA 1
ATOM 2088 C C . ASP A 1 278 ? -12.418 -6.035 42.084 1.00 15.18 270 ASP A C 1
ATOM 2089 O O . ASP A 1 278 ? -12.464 -4.776 42.077 1.00 18.93 270 ASP A O 1
ATOM 2094 N N . LEU A 1 279 ? -11.439 -6.696 41.490 1.00 13.45 271 LEU A N 1
ATOM 2095 C CA . LEU A 1 279 ? -10.428 -5.942 40.764 1.00 12.26 271 LEU A CA 1
ATOM 2096 C C . LEU A 1 279 ? -10.955 -5.554 39.377 1.00 12.57 271 LEU A C 1
ATOM 2097 O O . LEU A 1 279 ? -11.766 -6.281 38.782 1.00 14.15 271 LEU A O 1
ATOM 2102 N N . LYS A 1 280 ? -10.534 -4.393 38.900 1.00 12.40 272 LYS A N 1
ATOM 2103 C CA . LYS A 1 280 ? -11.005 -3.861 37.597 1.00 11.58 272 LYS A CA 1
ATOM 2104 C C . LYS A 1 280 ? -10.092 -4.068 36.449 1.00 12.44 272 LYS A C 1
ATOM 2105 O O . LYS A 1 280 ? -10.536 -3.886 35.345 1.00 11.85 272 LYS A O 1
ATOM 2111 N N . TYR A 1 281 ? -8.808 -4.343 36.702 1.00 10.16 273 TYR A N 1
ATOM 2112 C CA . TYR A 1 281 ? -7.795 -4.550 35.659 1.00 10.82 273 TYR A CA 1
ATOM 2113 C C . TYR A 1 281 ? -7.153 -5.950 35.761 1.00 10.98 273 TYR A C 1
ATOM 2114 O O . TYR A 1 281 ? -7.245 -6.765 34.856 1.00 11.75 273 TYR A O 1
ATOM 2123 N N . TYR A 1 282 ? -6.515 -6.191 36.871 1.00 9.92 274 TYR A N 1
ATOM 2124 C CA . TYR A 1 282 ? -5.661 -7.343 36.934 1.00 10.11 274 TYR A CA 1
ATOM 2125 C C . TYR A 1 282 ? -6.429 -8.623 37.110 1.00 10.13 274 TYR A C 1
ATOM 2126 O O . TYR A 1 282 ? -7.405 -8.754 37.905 1.00 12.45 274 TYR A O 1
ATOM 2135 N N . ASP A 1 283 ? -5.821 -9.660 36.557 1.00 9.45 275 ASP A N 1
ATOM 2136 C CA . ASP A 1 283 ? -6.116 -11.100 36.786 1.00 9.66 275 ASP A CA 1
ATOM 2137 C C . ASP A 1 283 ? -4.897 -11.849 36.327 1.00 10.86 275 ASP A C 1
ATOM 2138 O O . ASP A 1 283 ? -3.969 -11.247 35.865 1.00 11.52 275 ASP A O 1
ATOM 2143 N N . SER A 1 284 ? -4.893 -13.204 36.404 1.00 13.43 276 SER A N 1
ATOM 2144 C CA . SER A 1 284 ? -3.753 -13.951 36.049 1.00 12.71 276 SER A CA 1
ATOM 2145 C C . SER A 1 284 ? -3.380 -13.897 34.555 1.00 14.14 276 SER A C 1
ATOM 2146 O O . SER A 1 284 ? -2.185 -13.978 34.141 1.00 13.67 276 SER A O 1
ATOM 2149 N N . GLU A 1 285 ? -4.365 -13.757 33.669 1.00 13.52 277 GLU A N 1
ATOM 2150 C CA . GLU A 1 285 ? -4.033 -13.634 32.257 1.00 13.18 277 GLU A CA 1
ATOM 2151 C C . GLU A 1 285 ? -3.411 -12.293 31.988 1.00 12.16 277 GLU A C 1
ATOM 2152 O O . GLU A 1 285 ? -2.438 -12.230 31.199 1.00 13.29 277 GLU A O 1
ATOM 2158 N N . MET A 1 286 ? -3.895 -11.234 32.631 1.00 12.16 278 MET A N 1
ATOM 2159 C CA . MET A 1 286 ? -3.224 -9.908 32.433 1.00 12.00 278 MET A CA 1
ATOM 2160 C C . MET A 1 286 ? -1.791 -9.974 33.016 1.00 11.87 278 MET A C 1
ATOM 2161 O O . MET A 1 286 ? -0.852 -9.343 32.470 1.00 12.13 278 MET A O 1
ATOM 2166 N N . HIS A 1 287 ? -1.666 -10.663 34.168 1.00 11.16 279 HIS A N 1
ATOM 2167 C CA . HIS A 1 287 ? -0.313 -10.893 34.730 1.00 11.94 279 HIS A CA 1
ATOM 2168 C C . HIS A 1 287 ? 0.693 -11.470 33.700 1.00 13.84 279 HIS A C 1
ATOM 2169 O O . HIS A 1 287 ? 1.753 -10.884 33.437 1.00 13.01 279 HIS A O 1
ATOM 2176 N N . LYS A 1 288 ? 0.312 -12.612 33.092 1.00 13.03 280 LYS A N 1
ATOM 2177 C CA . LYS A 1 288 ? 1.206 -13.230 32.113 1.00 15.83 280 LYS A CA 1
ATOM 2178 C C . LYS A 1 288 ? 1.420 -12.313 30.935 1.00 14.92 280 LYS A C 1
ATOM 2179 O O . LYS A 1 288 ? 2.525 -12.165 30.461 1.00 15.86 280 LYS A O 1
ATOM 2185 N N . ALA A 1 289 ? 0.344 -11.698 30.439 1.00 13.53 281 ALA A N 1
ATOM 2186 C CA . ALA A 1 289 ? 0.404 -10.922 29.215 1.00 14.32 281 ALA A CA 1
ATOM 2187 C C . ALA A 1 289 ? 1.326 -9.733 29.409 1.00 14.11 281 ALA A C 1
ATOM 2188 O O . ALA A 1 289 ? 1.989 -9.246 28.429 1.00 11.35 281 ALA A O 1
ATOM 2190 N N . SER A 1 290 ? 1.404 -9.227 30.653 1.00 12.40 282 SER A N 1
ATOM 2191 C CA . SER A 1 290 ? 2.151 -7.953 30.905 1.00 12.34 282 SER A CA 1
ATOM 2192 C C . SER A 1 290 ? 3.668 -8.095 30.608 1.00 11.02 282 SER A C 1
ATOM 2193 O O . SER A 1 290 ? 4.341 -7.097 30.419 1.00 11.77 282 SER A O 1
ATOM 2196 N N . PHE A 1 291 ? 4.163 -9.359 30.672 1.00 11.19 283 PHE A N 1
ATOM 2197 C CA . PHE A 1 291 ? 5.599 -9.578 30.449 1.00 12.66 283 PHE A CA 1
ATOM 2198 C C . PHE A 1 291 ? 5.977 -9.833 28.996 1.00 12.74 283 PHE A C 1
ATOM 2199 O O . PHE A 1 291 ? 7.165 -9.911 28.669 1.00 13.47 283 PHE A O 1
ATOM 2207 N N . ALA A 1 292 ? 4.994 -9.870 28.109 1.00 12.21 284 ALA A N 1
ATOM 2208 C CA . ALA A 1 292 ? 5.283 -9.992 26.663 1.00 12.57 284 ALA A CA 1
ATOM 2209 C C . ALA A 1 292 ? 5.573 -8.586 26.190 1.00 12.26 284 ALA A C 1
ATOM 2210 O O . ALA A 1 292 ? 4.723 -7.680 26.310 1.00 15.11 284 ALA A O 1
ATOM 2212 N N . LEU A 1 293 ? 6.780 -8.320 25.662 1.00 12.41 285 LEU A N 1
ATOM 2213 C CA . LEU A 1 293 ? 7.106 -6.917 25.342 1.00 12.61 285 LEU A CA 1
ATOM 2214 C C . LEU A 1 293 ? 7.215 -6.817 23.814 1.00 13.97 285 LEU A C 1
ATOM 2215 O O . LEU A 1 293 ? 7.599 -7.830 23.196 1.00 14.24 285 LEU A O 1
ATOM 2220 N N . PRO A 1 294 ? 6.982 -5.627 23.267 1.00 14.04 286 PRO A N 1
ATOM 2221 C CA . PRO A 1 294 ? 7.119 -5.397 21.798 1.00 13.46 286 PRO A CA 1
ATOM 2222 C C . PRO A 1 294 ? 8.566 -5.778 21.401 1.00 14.41 286 PRO A C 1
ATOM 2223 O O . PRO A 1 294 ? 9.495 -5.643 22.214 1.00 15.69 286 PRO A O 1
ATOM 2227 N N . ARG A 1 295 ? 8.753 -6.280 20.201 1.00 12.59 287 ARG A N 1
ATOM 2228 C CA . ARG A 1 295 ? 10.106 -6.669 19.788 1.00 13.77 287 ARG A CA 1
ATOM 2229 C C . ARG A 1 295 ? 11.195 -5.621 20.064 1.00 15.18 287 ARG A C 1
ATOM 2230 O O . ARG A 1 295 ? 12.286 -5.988 20.517 1.00 16.04 287 ARG A O 1
ATOM 2238 N N . PHE A 1 296 ? 10.933 -4.323 19.880 1.00 13.66 288 PHE A N 1
ATOM 2239 C CA . PHE A 1 296 ? 11.946 -3.312 20.130 1.00 14.31 288 PHE A CA 1
ATOM 2240 C C . PHE A 1 296 ? 12.439 -3.211 21.574 1.00 16.66 288 PHE A C 1
ATOM 2241 O O . PHE A 1 296 ? 13.519 -2.632 21.828 1.00 17.66 288 PHE A O 1
ATOM 2249 N N . ALA A 1 297 ? 11.589 -3.674 22.499 1.00 14.78 289 ALA A N 1
ATOM 2250 C CA . ALA A 1 297 ? 11.961 -3.673 23.938 1.00 14.14 289 ALA A CA 1
ATOM 2251 C C . ALA A 1 297 ? 12.282 -5.025 24.520 1.00 15.03 289 ALA A C 1
ATOM 2252 O O . ALA A 1 297 ? 12.609 -5.085 25.737 1.00 14.95 289 ALA A O 1
ATOM 2254 N N . ARG A 1 298 ? 12.233 -6.093 23.719 1.00 17.24 290 ARG A N 1
ATOM 2255 C CA . ARG A 1 298 ? 12.168 -7.515 24.243 1.00 18.85 290 ARG A CA 1
ATOM 2256 C C . ARG A 1 298 ? 13.403 -7.834 25.008 1.00 20.26 290 ARG A C 1
ATOM 2257 O O . ARG A 1 298 ? 13.368 -8.717 25.807 1.00 18.60 290 ARG A O 1
ATOM 2265 N N . HIS A 1 299 ? 14.509 -7.163 24.684 1.00 20.18 291 HIS A N 1
ATOM 2266 C CA . HIS A 1 299 ? 15.797 -7.497 25.253 1.00 19.60 291 HIS A CA 1
ATOM 2267 C C . HIS A 1 299 ? 15.837 -7.242 26.766 1.00 19.98 291 HIS A C 1
ATOM 2268 O O . HIS A 1 299 ? 16.722 -7.754 27.432 1.00 25.57 291 HIS A O 1
ATOM 2275 N N . ILE A 1 300 ? 14.876 -6.440 27.287 1.00 17.82 292 ILE A N 1
ATOM 2276 C CA . ILE A 1 300 ? 14.790 -6.114 28.709 1.00 17.62 292 ILE A CA 1
ATOM 2277 C C . ILE A 1 300 ? 14.529 -7.436 29.396 1.00 15.31 292 ILE A C 1
ATOM 2278 O O . ILE A 1 300 ? 15.010 -7.652 30.490 1.00 18.01 292 ILE A O 1
ATOM 2283 N N . ASN A 1 301 ? 13.726 -8.307 28.810 1.00 16.83 293 ASN A N 1
ATOM 2284 C CA . ASN A 1 301 ? 13.233 -9.528 29.449 1.00 18.23 293 ASN A CA 1
ATOM 2285 C C . ASN A 1 301 ? 13.880 -10.789 28.933 1.00 19.77 293 ASN A C 1
ATOM 2286 O O . ASN A 1 301 ? 13.671 -11.853 29.520 1.00 22.05 293 ASN A O 1
ATOM 2291 N N . ASN A 1 302 ? 14.581 -10.664 27.801 1.00 27.48 294 ASN A N 1
ATOM 2292 C CA . ASN A 1 302 ? 15.262 -11.743 26.986 1.00 32.65 294 ASN A CA 1
ATOM 2293 C C . ASN A 1 302 ? 14.334 -12.625 26.194 1.00 39.52 294 ASN A C 1
ATOM 2294 O O . ASN A 1 302 ? 13.477 -12.085 25.475 1.00 45.78 294 ASN A O 1
ATOM 2299 N N . MET B 1 9 ? -16.967 18.964 14.119 1.00 31.40 1 MET B N 1
ATOM 2300 C CA . MET B 1 9 ? -15.880 18.684 13.096 1.00 33.77 1 MET B CA 1
ATOM 2301 C C . MET B 1 9 ? -14.786 19.730 13.072 1.00 34.68 1 MET B C 1
ATOM 2302 O O . MET B 1 9 ? -15.008 20.895 12.653 1.00 33.47 1 MET B O 1
ATOM 2307 N N . PRO B 1 10 ? -13.583 19.331 13.521 1.00 33.95 2 PRO B N 1
ATOM 2308 C CA . PRO B 1 10 ? -12.437 20.218 13.561 1.00 35.50 2 PRO B CA 1
ATOM 2309 C C . PRO B 1 10 ? -11.683 20.236 12.245 1.00 39.70 2 PRO B C 1
ATOM 2310 O O . PRO B 1 10 ? -11.779 19.299 11.440 1.00 38.34 2 PRO B O 1
ATOM 2314 N N . GLY B 1 11 ? -10.969 21.332 12.024 1.00 39.60 3 GLY B N 1
ATOM 2315 C CA . GLY B 1 11 ? -10.067 21.429 10.903 1.00 36.13 3 GLY B CA 1
ATOM 2316 C C . GLY B 1 11 ? -8.819 22.174 11.289 1.00 34.09 3 GLY B C 1
ATOM 2317 O O . GLY B 1 11 ? -8.097 21.779 12.229 1.00 35.42 3 GLY B O 1
ATOM 2318 N N . SER B 1 12 ? -8.582 23.281 10.576 1.00 32.10 4 SER B N 1
ATOM 2319 C CA . SER B 1 12 ? -7.344 24.050 10.702 1.00 32.88 4 SER B CA 1
ATOM 2320 C C . SER B 1 12 ? -7.058 24.610 12.099 1.00 32.19 4 SER B C 1
ATOM 2321 O O . SER B 1 12 ? -5.915 24.692 12.506 1.00 29.75 4 SER B O 1
ATOM 2324 N N . GLU B 1 13 ? -8.104 25.058 12.778 1.00 33.80 5 GLU B N 1
ATOM 2325 C CA . GLU B 1 13 ? -7.979 25.700 14.070 1.00 31.95 5 GLU B CA 1
ATOM 2326 C C . GLU B 1 13 ? -7.248 24.860 15.180 1.00 30.50 5 GLU B C 1
ATOM 2327 O O . GLU B 1 13 ? -6.738 25.426 16.160 1.00 25.55 5 GLU B O 1
ATOM 2333 N N . LEU B 1 14 ? -7.138 23.523 15.009 1.00 25.54 6 LEU B N 1
ATOM 2334 C CA . LEU B 1 14 ? -6.415 22.738 15.989 1.00 24.60 6 LEU B CA 1
ATOM 2335 C C . LEU B 1 14 ? -4.914 23.003 16.144 1.00 23.51 6 LEU B C 1
ATOM 2336 O O . LEU B 1 14 ? -4.294 22.619 17.187 1.00 25.56 6 LEU B O 1
ATOM 2341 N N . ILE B 1 15 ? -4.317 23.669 15.150 1.00 25.22 7 ILE B N 1
ATOM 2342 C CA . ILE B 1 15 ? -2.965 24.135 15.236 1.00 26.35 7 ILE B CA 1
ATOM 2343 C C . ILE B 1 15 ? -3.053 25.631 15.534 1.00 30.15 7 ILE B C 1
ATOM 2344 O O . ILE B 1 15 ? -3.626 26.408 14.780 1.00 29.74 7 ILE B O 1
ATOM 2349 N N . SER B 1 16 ? -2.572 25.992 16.702 1.00 30.40 8 SER B N 1
ATOM 2350 C CA . SER B 1 16 ? -2.542 27.364 17.069 1.00 37.06 8 SER B CA 1
ATOM 2351 C C . SER B 1 16 ? -1.524 27.458 18.165 1.00 36.66 8 SER B C 1
ATOM 2352 O O . SER B 1 16 ? -1.405 26.558 19.029 1.00 32.38 8 SER B O 1
ATOM 2355 N N . GLY B 1 17 ? -0.793 28.564 18.096 1.00 35.03 9 GLY B N 1
ATOM 2356 C CA . GLY B 1 17 ? 0.251 28.896 19.046 1.00 34.28 9 GLY B CA 1
ATOM 2357 C C . GLY B 1 17 ? 1.405 27.935 19.149 1.00 34.58 9 GLY B C 1
ATOM 2358 O O . GLY B 1 17 ? 1.940 27.823 20.244 1.00 35.06 9 GLY B O 1
ATOM 2359 N N . GLY B 1 18 ? 1.795 27.249 18.045 1.00 29.65 10 GLY B N 1
ATOM 2360 C CA . GLY B 1 18 ? 2.945 26.377 17.996 1.00 24.31 10 GLY B CA 1
ATOM 2361 C C . GLY B 1 18 ? 2.627 24.877 18.271 1.00 21.67 10 GLY B C 1
ATOM 2362 O O . GLY B 1 18 ? 3.516 24.078 18.293 1.00 24.15 10 GLY B O 1
ATOM 2363 N N . TRP B 1 19 ? 1.371 24.590 18.600 1.00 20.71 11 TRP B N 1
ATOM 2364 C CA . TRP B 1 19 ? 0.980 23.207 19.013 1.00 21.30 11 TRP B CA 1
ATOM 2365 C C . TRP B 1 19 ? -0.213 22.738 18.234 1.00 20.93 11 TRP B C 1
ATOM 2366 O O . TRP B 1 19 ? -1.104 23.493 17.858 1.00 20.04 11 TRP B O 1
ATOM 2377 N N . PHE B 1 20 ? -0.313 21.394 18.112 1.00 18.35 12 PHE B N 1
ATOM 2378 C CA . PHE B 1 20 ? -1.477 20.738 17.616 1.00 19.24 12 PHE B CA 1
ATOM 2379 C C . PHE B 1 20 ? -2.095 20.093 18.828 1.00 20.86 12 PHE B C 1
ATOM 2380 O O . PHE B 1 20 ? -1.407 19.340 19.541 1.00 19.93 12 PHE B O 1
ATOM 2388 N N . ARG B 1 21 ? -3.353 20.433 19.047 1.00 16.94 13 ARG B N 1
ATOM 2389 C CA . ARG B 1 21 ? -4.181 19.934 20.129 1.00 17.57 13 ARG B CA 1
ATOM 2390 C C . ARG B 1 21 ? -5.341 19.103 19.590 1.00 16.06 13 ARG B C 1
ATOM 2391 O O . ARG B 1 21 ? -6.245 19.570 18.940 1.00 17.62 13 ARG B O 1
ATOM 2399 N N . GLU B 1 22 ? -5.355 17.827 19.973 1.00 15.34 14 GLU B N 1
ATOM 2400 C CA . GLU B 1 22 ? -6.301 16.877 19.443 1.00 14.23 14 GLU B CA 1
ATOM 2401 C C . GLU B 1 22 ? -7.596 16.904 20.301 1.00 14.28 14 GLU B C 1
ATOM 2402 O O . GLU B 1 22 ? -8.024 15.921 20.888 1.00 14.68 14 GLU B O 1
ATOM 2408 N N . GLU B 1 23 ? -8.223 18.078 20.374 1.00 12.91 15 GLU B N 1
ATOM 2409 C CA . GLU B 1 23 ? -9.540 18.261 20.982 1.00 14.99 15 GLU B CA 1
ATOM 2410 C C . GLU B 1 23 ? -10.644 17.723 20.121 1.00 15.53 15 GLU B C 1
ATOM 2411 O O . GLU B 1 23 ? -10.687 18.009 18.889 1.00 17.15 15 GLU B O 1
ATOM 2417 N N . ASN B 1 24 ? -11.535 16.922 20.688 1.00 14.36 16 ASN B N 1
ATOM 2418 C CA . ASN B 1 24 ? -12.583 16.294 19.870 1.00 15.75 16 ASN B CA 1
ATOM 2419 C C . ASN B 1 24 ? -13.736 15.884 20.786 1.00 16.74 16 ASN B C 1
ATOM 2420 O O . ASN B 1 24 ? -13.477 15.367 21.870 1.00 17.32 16 ASN B O 1
ATOM 2425 N N . ASP B 1 25 ? -15.001 16.043 20.357 1.00 17.66 17 ASP B N 1
ATOM 2426 C CA . ASP B 1 25 ? -16.040 15.646 21.275 1.00 18.45 17 ASP B CA 1
ATOM 2427 C C . ASP B 1 25 ? -16.181 14.087 21.249 1.00 16.73 17 ASP B C 1
ATOM 2428 O O . ASP B 1 25 ? -16.976 13.549 21.958 1.00 17.69 17 ASP B O 1
ATOM 2433 N N . GLN B 1 26 ? -15.358 13.369 20.473 1.00 16.91 18 GLN B N 1
ATOM 2434 C CA . GLN B 1 26 ? -15.340 11.866 20.657 1.00 16.27 18 GLN B CA 1
ATOM 2435 C C . GLN B 1 26 ? -14.546 11.497 21.910 1.00 16.58 18 GLN B C 1
ATOM 2436 O O . GLN B 1 26 ? -14.610 10.337 22.379 1.00 18.19 18 GLN B O 1
ATOM 2442 N N . TRP B 1 27 ? -13.834 12.462 22.500 1.00 16.99 19 TRP B N 1
ATOM 2443 C CA . TRP B 1 27 ? -13.143 12.186 23.803 1.00 14.69 19 TRP B CA 1
ATOM 2444 C C . TRP B 1 27 ? -13.201 13.501 24.564 1.00 15.72 19 TRP B C 1
ATOM 2445 O O . TRP B 1 27 ? -12.250 14.260 24.592 1.00 15.84 19 TRP B O 1
ATOM 2456 N N . PRO B 1 28 ? -14.368 13.755 25.145 1.00 15.98 20 PRO B N 1
ATOM 2457 C CA . PRO B 1 28 ? -14.505 15.082 25.815 1.00 16.68 20 PRO B CA 1
ATOM 2458 C C . PRO B 1 28 ? -13.552 15.243 27.019 1.00 16.54 20 PRO B C 1
ATOM 2459 O O . PRO B 1 28 ? -13.314 14.281 27.800 1.00 17.14 20 PRO B O 1
ATOM 2463 N N . GLY B 1 29 ? -13.023 16.469 27.147 1.00 16.29 21 GLY B N 1
ATOM 2464 C CA . GLY B 1 29 ? -12.250 16.818 28.342 1.00 17.88 21 GLY B CA 1
ATOM 2465 C C . GLY B 1 29 ? -10.810 16.339 28.368 1.00 16.97 21 GLY B C 1
ATOM 2466 O O . GLY B 1 29 ? -10.148 16.411 29.424 1.00 15.97 21 GLY B O 1
ATOM 2467 N N . GLN B 1 30 ? -10.342 15.839 27.242 1.00 17.17 22 GLN B N 1
ATOM 2468 C CA . GLN B 1 30 ? -8.962 15.408 27.074 1.00 13.97 22 GLN B CA 1
ATOM 2469 C C . GLN B 1 30 ? -8.436 15.753 25.706 1.00 14.20 22 GLN B C 1
ATOM 2470 O O . GLN B 1 30 ? -9.197 15.820 24.742 1.00 16.38 22 GLN B O 1
ATOM 2476 N N . ALA B 1 31 ? -7.137 15.964 25.654 1.00 14.21 23 ALA B N 1
ATOM 2477 C CA . ALA B 1 31 ? -6.489 16.154 24.359 1.00 12.07 23 ALA B CA 1
ATOM 2478 C C . ALA B 1 31 ? -5.002 15.921 24.422 1.00 14.07 23 ALA B C 1
ATOM 2479 O O . ALA B 1 31 ? -4.242 16.545 25.232 1.00 16.03 23 ALA B O 1
ATOM 2481 N N . MET B 1 32 ? -4.533 15.021 23.579 1.00 12.99 24 MET B N 1
ATOM 2482 C CA . MET B 1 32 ? -3.120 14.923 23.370 1.00 13.37 24 MET B CA 1
ATOM 2483 C C . MET B 1 32 ? -2.658 16.078 22.545 1.00 15.82 24 MET B C 1
ATOM 2484 O O . MET B 1 32 ? -3.380 16.504 21.628 1.00 16.19 24 MET B O 1
ATOM 2489 N N . SER B 1 33 ? -1.472 16.560 22.797 1.00 14.98 25 SER B N 1
ATOM 2490 C CA . SER B 1 33 ? -0.940 17.637 21.999 1.00 15.55 25 SER B CA 1
ATOM 2491 C C . SER B 1 33 ? 0.535 17.385 21.633 1.00 16.80 25 SER B C 1
ATOM 2492 O O . SER B 1 33 ? 1.309 16.782 22.386 1.00 18.66 25 SER B O 1
ATOM 2495 N N . LEU B 1 34 ? 0.927 17.851 20.441 1.00 15.29 26 LEU B N 1
ATOM 2496 C CA . LEU B 1 34 ? 2.250 17.713 19.903 1.00 17.42 26 LEU B CA 1
ATOM 2497 C C . LEU B 1 34 ? 2.731 19.054 19.413 1.00 19.49 26 LEU B C 1
ATOM 2498 O O . LEU B 1 34 ? 1.980 19.745 18.796 1.00 19.33 26 LEU B O 1
ATOM 2503 N N . ARG B 1 35 ? 3.970 19.382 19.685 1.00 21.01 27 ARG B N 1
ATOM 2504 C CA . ARG B 1 35 ? 4.505 20.693 19.220 1.00 24.00 27 ARG B CA 1
ATOM 2505 C C . ARG B 1 35 ? 4.615 20.592 17.694 1.00 23.73 27 ARG B C 1
ATOM 2506 O O . ARG B 1 35 ? 4.971 19.527 17.149 1.00 23.87 27 ARG B O 1
ATOM 2514 N N . VAL B 1 36 ? 4.359 21.705 17.019 1.00 21.99 28 VAL B N 1
ATOM 2515 C CA . VAL B 1 36 ? 4.451 21.772 15.545 1.00 21.23 28 VAL B CA 1
ATOM 2516 C C . VAL B 1 36 ? 5.718 22.528 15.119 1.00 24.84 28 VAL B C 1
ATOM 2517 O O . VAL B 1 36 ? 5.823 23.725 15.446 1.00 25.96 28 VAL B O 1
ATOM 2521 N N . GLU B 1 37 ? 6.645 21.864 14.442 1.00 22.16 29 GLU B N 1
ATOM 2522 C CA . GLU B 1 37 ? 7.893 22.499 13.904 1.00 23.78 29 GLU B CA 1
ATOM 2523 C C . GLU B 1 37 ? 7.553 23.168 12.595 1.00 25.31 29 GLU B C 1
ATOM 2524 O O . GLU B 1 37 ? 7.949 24.325 12.360 1.00 28.18 29 GLU B O 1
ATOM 2530 N N . LYS B 1 38 ? 6.837 22.459 11.720 1.00 28.46 30 LYS B N 1
ATOM 2531 C CA . LYS B 1 38 ? 6.493 22.931 10.393 1.00 28.89 30 LYS B CA 1
ATOM 2532 C C . LYS B 1 38 ? 5.244 22.238 9.821 1.00 29.72 30 LYS B C 1
ATOM 2533 O O . LYS B 1 38 ? 5.155 20.971 9.871 1.00 26.59 30 LYS B O 1
ATOM 2539 N N . VAL B 1 39 ? 4.324 23.036 9.270 1.00 24.85 31 VAL B N 1
ATOM 2540 C CA . VAL B 1 39 ? 3.097 22.518 8.609 1.00 24.07 31 VAL B CA 1
ATOM 2541 C C . VAL B 1 39 ? 3.407 22.194 7.158 1.00 26.49 31 VAL B C 1
ATOM 2542 O O . VAL B 1 39 ? 3.768 23.078 6.401 1.00 25.12 31 VAL B O 1
ATOM 2546 N N . LEU B 1 40 ? 3.264 20.917 6.800 1.00 21.98 32 LEU B N 1
ATOM 2547 C CA . LEU B 1 40 ? 3.547 20.413 5.447 1.00 23.49 32 LEU B CA 1
ATOM 2548 C C . LEU B 1 40 ? 2.284 20.407 4.525 1.00 19.92 32 LEU B C 1
ATOM 2549 O O . LEU B 1 40 ? 2.388 20.599 3.302 1.00 24.80 32 LEU B O 1
ATOM 2554 N N . TYR B 1 41 ? 1.093 20.190 5.116 1.00 18.45 33 TYR B N 1
ATOM 2555 C CA . TYR B 1 41 ? -0.149 20.115 4.402 1.00 19.06 33 TYR B CA 1
ATOM 2556 C C . TYR B 1 41 ? -1.262 20.417 5.352 1.00 20.32 33 TYR B C 1
ATOM 2557 O O . TYR B 1 41 ? -1.229 19.982 6.497 1.00 21.06 33 TYR B O 1
ATOM 2566 N N . ASP B 1 42 ? -2.231 21.189 4.886 1.00 19.57 34 ASP B N 1
ATOM 2567 C CA . ASP B 1 42 ? -3.343 21.559 5.729 1.00 22.43 34 ASP B CA 1
ATOM 2568 C C . ASP B 1 42 ? -4.478 22.098 4.932 1.00 26.04 34 ASP B C 1
ATOM 2569 O O . ASP B 1 42 ? -4.543 23.292 4.582 1.00 26.87 34 ASP B O 1
ATOM 2574 N N . ALA B 1 43 ? -5.405 21.216 4.618 1.00 22.72 35 ALA B N 1
ATOM 2575 C CA . ALA B 1 43 ? -6.481 21.539 3.668 1.00 20.88 35 ALA B CA 1
ATOM 2576 C C . ALA B 1 43 ? -7.664 20.566 3.662 1.00 23.21 35 ALA B C 1
ATOM 2577 O O . ALA B 1 43 ? -7.434 19.355 3.949 1.00 21.09 35 ALA B O 1
ATOM 2579 N N . PRO B 1 44 ? -8.904 21.006 3.303 1.00 22.30 36 PRO B N 1
ATOM 2580 C CA . PRO B 1 44 ? -10.019 20.082 3.089 1.00 22.08 36 PRO B CA 1
ATOM 2581 C C . PRO B 1 44 ? -9.822 19.219 1.851 1.00 26.33 36 PRO B C 1
ATOM 2582 O O . PRO B 1 44 ? -9.309 19.690 0.836 1.00 21.97 36 PRO B O 1
ATOM 2586 N N . THR B 1 45 ? -10.166 17.933 1.950 1.00 25.15 37 THR B N 1
ATOM 2587 C CA . THR B 1 45 ? -10.138 17.110 0.766 1.00 21.76 37 THR B CA 1
ATOM 2588 C C . THR B 1 45 ? -11.593 16.997 0.283 1.00 21.12 37 THR B C 1
ATOM 2589 O O . THR B 1 45 ? -12.502 17.751 0.756 1.00 22.78 37 THR B O 1
ATOM 2593 N N . LYS B 1 46 ? -11.870 16.095 -0.666 1.00 21.14 38 LYS B N 1
ATOM 2594 C CA . LYS B 1 46 ? -13.247 15.880 -1.007 1.00 18.64 38 LYS B CA 1
ATOM 2595 C C . LYS B 1 46 ? -14.028 15.362 0.203 1.00 19.46 38 LYS B C 1
ATOM 2596 O O . LYS B 1 46 ? -15.236 15.475 0.225 1.00 21.30 38 LYS B O 1
ATOM 2602 N N . PHE B 1 47 ? -13.337 14.771 1.205 1.00 18.16 39 PHE B N 1
ATOM 2603 C CA . PHE B 1 47 ? -14.090 14.175 2.308 1.00 16.58 39 PHE B CA 1
ATOM 2604 C C . PHE B 1 47 ? -13.742 14.547 3.726 1.00 15.09 39 PHE B C 1
ATOM 2605 O O . PHE B 1 47 ? -14.601 14.322 4.570 1.00 17.86 39 PHE B O 1
ATOM 2613 N N . GLN B 1 48 ? -12.513 14.976 3.979 1.00 15.98 40 GLN B N 1
ATOM 2614 C CA . GLN B 1 48 ? -12.022 15.117 5.327 1.00 15.81 40 GLN B CA 1
ATOM 2615 C C . GLN B 1 48 ? -11.058 16.299 5.395 1.00 16.31 40 GLN B C 1
ATOM 2616 O O . GLN B 1 48 ? -10.439 16.722 4.398 1.00 20.44 40 GLN B O 1
ATOM 2622 N N . HIS B 1 49 ? -10.805 16.808 6.589 1.00 16.50 41 HIS B N 1
ATOM 2623 C CA . HIS B 1 49 ? -9.758 17.757 6.705 1.00 19.03 41 HIS B CA 1
ATOM 2624 C C . HIS B 1 49 ? -8.419 17.044 6.898 1.00 18.50 41 HIS B C 1
ATOM 2625 O O . HIS B 1 49 ? -8.213 16.362 7.901 1.00 20.38 41 HIS B O 1
ATOM 2632 N N . LEU B 1 50 ? -7.469 17.237 6.005 1.00 17.45 42 LEU B N 1
ATOM 2633 C CA . LEU B 1 50 ? -6.190 16.537 6.107 1.00 18.26 42 LEU B CA 1
ATOM 2634 C C . LEU B 1 50 ? -5.113 17.499 6.550 1.00 21.56 42 LEU B C 1
ATOM 2635 O O . LEU B 1 50 ? -4.932 18.534 5.864 1.00 19.87 42 LEU B O 1
ATOM 2640 N N . THR B 1 51 ? -4.454 17.189 7.668 1.00 19.61 43 THR B N 1
ATOM 2641 C CA . THR B 1 51 ? -3.315 17.967 8.199 1.00 20.71 43 THR B CA 1
ATOM 2642 C C . THR B 1 51 ? -2.082 17.106 8.352 1.00 19.97 43 THR B C 1
ATOM 2643 O O . THR B 1 51 ? -2.142 15.994 8.891 1.00 17.81 43 THR B O 1
ATOM 2647 N N . ILE B 1 52 ? -0.958 17.569 7.798 1.00 20.07 44 ILE B N 1
ATOM 2648 C CA . ILE B 1 52 ? 0.332 16.915 7.928 1.00 19.90 44 ILE B CA 1
ATOM 2649 C C . ILE B 1 52 ? 1.362 17.908 8.433 1.00 20.24 44 ILE B C 1
ATOM 2650 O O . ILE B 1 52 ? 1.420 19.017 7.900 1.00 20.46 44 ILE B O 1
ATOM 2655 N N . PHE B 1 53 ? 2.080 17.535 9.505 1.00 20.46 45 PHE B N 1
ATOM 2656 C CA . PHE B 1 53 ? 3.161 18.358 10.074 1.00 21.03 45 PHE B CA 1
ATOM 2657 C C . PHE B 1 53 ? 4.402 17.644 10.569 1.00 20.43 45 PHE B C 1
ATOM 2658 O O . PHE B 1 53 ? 4.327 16.494 10.993 1.00 20.35 45 PHE B O 1
ATOM 2666 N N . GLU B 1 54 ? 5.555 18.315 10.477 1.00 19.48 46 GLU B N 1
ATOM 2667 C CA . GLU B 1 54 ? 6.765 17.905 11.160 1.00 20.27 46 GLU B CA 1
ATOM 2668 C C . GLU B 1 54 ? 6.650 18.308 12.601 1.00 19.08 46 GLU B C 1
ATOM 2669 O O . GLU B 1 54 ? 6.443 19.529 12.912 1.00 19.18 46 GLU B O 1
ATOM 2675 N N . SER B 1 55 ? 6.697 17.343 13.516 1.00 19.86 47 SER B N 1
ATOM 2676 C CA . SER B 1 55 ? 6.684 17.667 14.975 1.00 19.18 47 SER B CA 1
ATOM 2677 C C . SER B 1 55 ? 8.049 18.170 15.468 1.00 20.63 47 SER B C 1
ATOM 2678 O O . SER B 1 55 ? 8.997 18.285 14.678 1.00 21.23 47 SER B O 1
ATOM 2681 N N . ASP B 1 56 ? 8.139 18.506 16.753 1.00 23.69 48 ASP B N 1
ATOM 2682 C CA . ASP B 1 56 ? 9.388 18.973 17.383 1.00 22.74 48 ASP B CA 1
ATOM 2683 C C . ASP B 1 56 ? 10.505 17.996 17.152 1.00 21.40 48 ASP B C 1
ATOM 2684 O O . ASP B 1 56 ? 10.409 16.862 17.591 1.00 23.44 48 ASP B O 1
ATOM 2689 N N . PRO B 1 57 ? 11.598 18.430 16.504 1.00 23.88 49 PRO B N 1
ATOM 2690 C CA . PRO B 1 57 ? 12.828 17.617 16.392 1.00 23.46 49 PRO B CA 1
ATOM 2691 C C . PRO B 1 57 ? 13.495 17.186 17.709 1.00 22.99 49 PRO B C 1
ATOM 2692 O O . PRO B 1 57 ? 14.291 16.260 17.727 1.00 27.07 49 PRO B O 1
ATOM 2696 N N . LYS B 1 58 ? 13.172 17.862 18.817 1.00 25.98 50 LYS B N 1
ATOM 2697 C CA . LYS B 1 58 ? 13.669 17.442 20.119 1.00 27.98 50 LYS B CA 1
ATOM 2698 C C . LYS B 1 58 ? 12.834 16.283 20.619 1.00 24.66 50 LYS B C 1
ATOM 2699 O O . LYS B 1 58 ? 13.243 15.617 21.552 1.00 29.14 50 LYS B O 1
ATOM 2705 N N . GLY B 1 59 ? 11.658 16.085 19.998 1.00 23.85 51 GLY B N 1
ATOM 2706 C CA . GLY B 1 59 ? 10.799 14.930 20.295 1.00 22.79 51 GLY B CA 1
ATOM 2707 C C . GLY B 1 59 ? 11.033 13.810 19.328 1.00 20.50 51 GLY B C 1
ATOM 2708 O O . GLY B 1 59 ? 11.734 13.979 18.343 1.00 19.02 51 GLY B O 1
ATOM 2709 N N . PRO B 1 60 ? 10.487 12.634 19.638 1.00 18.33 52 PRO B N 1
ATOM 2710 C CA . PRO B 1 60 ? 10.723 11.428 18.846 1.00 17.59 52 PRO B CA 1
ATOM 2711 C C . PRO B 1 60 ? 9.704 11.233 17.692 1.00 17.18 52 PRO B C 1
ATOM 2712 O O . PRO B 1 60 ? 9.885 10.316 16.906 1.00 16.73 52 PRO B O 1
ATOM 2716 N N . TRP B 1 61 ? 8.663 12.034 17.614 1.00 16.73 53 TRP B N 1
ATOM 2717 C CA . TRP B 1 61 ? 7.467 11.713 16.748 1.00 18.17 53 TRP B CA 1
ATOM 2718 C C . TRP B 1 61 ? 7.647 11.835 15.271 1.00 20.63 53 TRP B C 1
ATOM 2719 O O . TRP B 1 61 ? 7.010 11.112 14.520 1.00 19.73 53 TRP B O 1
ATOM 2730 N N . GLY B 1 62 ? 8.533 12.726 14.811 1.00 17.45 54 GLY B N 1
ATOM 2731 C CA . GLY B 1 62 ? 8.638 12.910 13.381 1.00 17.19 54 GLY B CA 1
ATOM 2732 C C . GLY B 1 62 ? 7.445 13.542 12.732 1.00 17.42 54 GLY B C 1
ATOM 2733 O O . GLY B 1 62 ? 6.771 14.445 13.275 1.00 17.25 54 GLY B O 1
ATOM 2734 N N . THR B 1 63 ? 7.135 13.047 11.540 1.00 16.85 55 THR B N 1
ATOM 2735 C CA . THR B 1 63 ? 6.002 13.510 10.752 1.00 17.65 55 THR B CA 1
ATOM 2736 C C . THR B 1 63 ? 4.677 12.961 11.208 1.00 18.28 55 THR B C 1
ATOM 2737 O O . THR B 1 63 ? 4.608 11.833 11.612 1.00 20.61 55 THR B O 1
ATOM 2741 N N . VAL B 1 64 ? 3.694 13.828 11.287 1.00 15.63 56 VAL B N 1
ATOM 2742 C CA . VAL B 1 64 ? 2.348 13.487 11.805 1.00 16.14 56 VAL B CA 1
ATOM 2743 C C . VAL B 1 64 ? 1.265 13.771 10.762 1.00 18.42 56 VAL B C 1
ATOM 2744 O O . VAL B 1 64 ? 1.275 14.839 10.150 1.00 19.55 56 VAL B O 1
ATOM 2748 N N . MET B 1 65 ? 0.272 12.847 10.625 1.00 17.12 57 MET B N 1
ATOM 2749 C CA . MET B 1 65 ? -0.894 13.043 9.860 1.00 15.75 57 MET B CA 1
ATOM 2750 C C . MET B 1 65 ? -2.150 13.008 10.749 1.00 15.93 57 MET B C 1
ATOM 2751 O O . MET B 1 65 ? -2.240 12.148 11.650 1.00 16.37 57 MET B O 1
ATOM 2756 N N . ALA B 1 66 ? -3.074 13.948 10.509 1.00 15.09 58 ALA B N 1
ATOM 2757 C CA . ALA B 1 66 ? -4.379 13.959 11.193 1.00 15.23 58 ALA B CA 1
ATOM 2758 C C . ALA B 1 66 ? -5.476 14.070 10.125 1.00 15.99 58 ALA B C 1
ATOM 2759 O O . ALA B 1 66 ? -5.316 14.726 9.055 1.00 18.44 58 ALA B O 1
ATOM 2761 N N . LEU B 1 67 ? -6.642 13.453 10.416 1.00 12.99 59 LEU B N 1
ATOM 2762 C CA . LEU B 1 67 ? -7.809 13.538 9.564 1.00 13.23 59 LEU B CA 1
ATOM 2763 C C . LEU B 1 67 ? -9.008 13.952 10.421 1.00 16.35 59 LEU B C 1
ATOM 2764 O O . LEU B 1 67 ? -9.224 13.365 11.497 1.00 16.07 59 LEU B O 1
ATOM 2769 N N . ASP B 1 68 ? -9.631 15.095 10.072 1.00 14.92 60 ASP B N 1
ATOM 2770 C CA . ASP B 1 68 ? -10.757 15.621 10.834 1.00 17.19 60 ASP B CA 1
ATOM 2771 C C . ASP B 1 68 ? -10.307 15.833 12.292 1.00 15.49 60 ASP B C 1
ATOM 2772 O O . ASP B 1 68 ? -11.078 15.553 13.212 1.00 15.49 60 ASP B O 1
ATOM 2777 N N . GLY B 1 69 ? -9.051 16.248 12.456 1.00 15.90 61 GLY B N 1
ATOM 2778 C CA . GLY B 1 69 ? -8.482 16.641 13.768 1.00 15.19 61 GLY B CA 1
ATOM 2779 C C . GLY B 1 69 ? -7.895 15.496 14.533 1.00 15.51 61 GLY B C 1
ATOM 2780 O O . GLY B 1 69 ? -7.447 15.675 15.646 1.00 15.59 61 GLY B O 1
ATOM 2781 N N . CYS B 1 70 ? -8.046 14.293 13.992 1.00 13.04 62 CYS B N 1
ATOM 2782 C CA . CYS B 1 70 ? -7.647 13.067 14.754 1.00 14.06 62 CYS B CA 1
ATOM 2783 C C . CYS B 1 70 ? -6.324 12.482 14.174 1.00 12.50 62 CYS B C 1
ATOM 2784 O O . CYS B 1 70 ? -6.236 12.237 12.968 1.00 14.41 62 CYS B O 1
ATOM 2787 N N . ILE B 1 71 ? -5.339 12.335 15.023 1.00 12.93 63 ILE B N 1
ATOM 2788 C CA . ILE B 1 71 ? -4.015 11.831 14.660 1.00 11.77 63 ILE B CA 1
ATOM 2789 C C . ILE B 1 71 ? -4.216 10.454 14.080 1.00 13.26 63 ILE B C 1
ATOM 2790 O O . ILE B 1 71 ? -4.907 9.638 14.693 1.00 15.88 63 ILE B O 1
ATOM 2795 N N . GLN B 1 72 ? -3.681 10.270 12.883 1.00 14.24 64 GLN B N 1
ATOM 2796 C CA . GLN B 1 72 ? -3.769 8.967 12.172 1.00 12.36 64 GLN B CA 1
ATOM 2797 C C . GLN B 1 72 ? -2.462 8.143 12.192 1.00 12.30 64 GLN B C 1
ATOM 2798 O O . GLN B 1 72 ? -2.496 6.888 12.307 1.00 11.49 64 GLN B O 1
ATOM 2804 N N . VAL B 1 73 ? -1.321 8.779 11.971 1.00 14.86 65 VAL B N 1
ATOM 2805 C CA . VAL B 1 73 ? -0.017 8.081 11.888 1.00 16.70 65 VAL B CA 1
ATOM 2806 C C . VAL B 1 73 ? 1.077 9.058 12.354 1.00 16.34 65 VAL B C 1
ATOM 2807 O O . VAL B 1 73 ? 0.881 10.268 12.199 1.00 16.53 65 VAL B O 1
ATOM 2811 N N . THR B 1 74 ? 2.121 8.573 13.049 1.00 14.12 66 THR B N 1
ATOM 2812 C CA . THR B 1 74 ? 3.375 9.366 13.272 1.00 14.15 66 THR B CA 1
ATOM 2813 C C . THR B 1 74 ? 4.471 8.476 12.778 1.00 15.25 66 THR B C 1
ATOM 2814 O O . THR B 1 74 ? 4.338 7.229 12.768 1.00 15.69 66 THR B O 1
ATOM 2818 N N . ASP B 1 75 ? 5.619 9.028 12.433 1.00 15.12 67 ASP B N 1
ATOM 2819 C CA . ASP B 1 75 ? 6.771 8.141 12.096 1.00 15.79 67 ASP B CA 1
ATOM 2820 C C . ASP B 1 75 ? 7.189 7.159 13.179 1.00 16.14 67 ASP B C 1
ATOM 2821 O O . ASP B 1 75 ? 7.583 6.017 12.828 1.00 18.63 67 ASP B O 1
ATOM 2826 N N . TYR B 1 76 ? 7.127 7.599 14.428 1.00 16.48 68 TYR B N 1
ATOM 2827 C CA . TYR B 1 76 ? 7.682 6.917 15.569 1.00 15.86 68 TYR B CA 1
ATOM 2828 C C . TYR B 1 76 ? 6.931 5.633 15.868 1.00 15.81 68 TYR B C 1
ATOM 2829 O O . TYR B 1 76 ? 7.535 4.585 16.128 1.00 18.40 68 TYR B O 1
ATOM 2838 N N . ASP B 1 77 ? 5.612 5.696 15.835 1.00 14.95 69 ASP B N 1
ATOM 2839 C CA . ASP B 1 77 ? 4.859 4.570 16.409 1.00 14.61 69 ASP B CA 1
ATOM 2840 C C . ASP B 1 77 ? 3.930 3.927 15.352 1.00 15.24 69 ASP B C 1
ATOM 2841 O O . ASP B 1 77 ? 3.208 2.978 15.700 1.00 12.79 69 ASP B O 1
ATOM 2846 N N . GLU B 1 78 ? 4.084 4.275 14.049 1.00 14.37 70 GLU B N 1
ATOM 2847 C CA . GLU B 1 78 ? 3.141 3.710 13.042 1.00 13.13 70 GLU B CA 1
ATOM 2848 C C . GLU B 1 78 ? 3.225 2.188 12.946 1.00 12.92 70 GLU B C 1
ATOM 2849 O O . GLU B 1 78 ? 2.188 1.537 12.640 1.00 12.87 70 GLU B O 1
ATOM 2855 N N . PHE B 1 79 ? 4.402 1.688 13.219 1.00 13.16 71 PHE B N 1
ATOM 2856 C CA . PHE B 1 79 ? 4.612 0.228 13.123 1.00 12.77 71 PHE B CA 1
ATOM 2857 C C . PHE B 1 79 ? 3.694 -0.620 13.911 1.00 12.66 71 PHE B C 1
ATOM 2858 O O . PHE B 1 79 ? 3.347 -1.747 13.467 1.00 11.51 71 PHE B O 1
ATOM 2866 N N . VAL B 1 80 ? 3.302 -0.124 15.100 1.00 11.20 72 VAL B N 1
ATOM 2867 C CA . VAL B 1 80 ? 2.509 -0.998 15.987 1.00 11.31 72 VAL B CA 1
ATOM 2868 C C . VAL B 1 80 ? 1.225 -1.480 15.299 1.00 10.74 72 VAL B C 1
ATOM 2869 O O . VAL B 1 80 ? 0.968 -2.701 15.227 1.00 11.01 72 VAL B O 1
ATOM 2873 N N . TYR B 1 81 ? 0.316 -0.567 15.103 1.00 10.17 73 TYR B N 1
ATOM 2874 C CA . TYR B 1 81 ? -1.022 -0.979 14.592 1.00 11.33 73 TYR B CA 1
ATOM 2875 C C . TYR B 1 81 ? -0.904 -1.634 13.217 1.00 10.72 73 TYR B C 1
ATOM 2876 O O . TYR B 1 81 ? -1.670 -2.590 12.938 1.00 11.63 73 TYR B O 1
ATOM 2885 N N . HIS B 1 82 ? 0.044 -1.200 12.384 1.00 11.71 74 HIS B N 1
ATOM 2886 C CA . HIS B 1 82 ? 0.125 -1.786 11.011 1.00 9.79 74 HIS B CA 1
ATOM 2887 C C . HIS B 1 82 ? 0.580 -3.224 11.153 1.00 12.14 74 HIS B C 1
ATOM 2888 O O . HIS B 1 82 ? -0.020 -4.110 10.534 1.00 11.02 74 HIS B O 1
ATOM 2895 N N . GLU B 1 83 ? 1.556 -3.487 12.069 1.00 10.60 75 GLU B N 1
ATOM 2896 C CA . GLU B 1 83 ? 1.961 -4.909 12.227 1.00 9.94 75 GLU B CA 1
ATOM 2897 C C . GLU B 1 83 ? 0.874 -5.704 12.909 1.00 11.30 75 GLU B C 1
ATOM 2898 O O . GLU B 1 83 ? 0.700 -6.878 12.580 1.00 12.46 75 GLU B O 1
ATOM 2904 N N . VAL B 1 84 ? 0.185 -5.166 13.910 1.00 11.45 76 VAL B N 1
ATOM 2905 C CA . VAL B 1 84 ? -0.774 -5.983 14.635 1.00 9.93 76 VAL B CA 1
ATOM 2906 C C . VAL B 1 84 ? -1.936 -6.352 13.671 1.00 10.77 76 VAL B C 1
ATOM 2907 O O . VAL B 1 84 ? -2.315 -7.526 13.537 1.00 12.51 76 VAL B O 1
ATOM 2911 N N . LEU B 1 85 ? -2.524 -5.383 13.006 1.00 9.66 77 LEU B N 1
ATOM 2912 C CA . LEU B 1 85 ? -3.668 -5.748 12.106 1.00 11.05 77 LEU B CA 1
ATOM 2913 C C . LEU B 1 85 ? -3.211 -6.648 10.977 1.00 12.10 77 LEU B C 1
ATOM 2914 O O . LEU B 1 85 ? -3.847 -7.662 10.713 1.00 12.82 77 LEU B O 1
ATOM 2919 N N . GLY B 1 86 ? -2.043 -6.387 10.376 1.00 10.43 78 GLY B N 1
ATOM 2920 C CA . GLY B 1 86 ? -1.607 -7.283 9.215 1.00 9.96 78 GLY B CA 1
ATOM 2921 C C . GLY B 1 86 ? -1.257 -8.698 9.676 1.00 11.40 78 GLY B C 1
ATOM 2922 O O . GLY B 1 86 ? -1.675 -9.654 9.081 1.00 12.25 78 GLY B O 1
ATOM 2923 N N . HIS B 1 87 ? -0.496 -8.852 10.744 1.00 9.40 79 HIS B N 1
ATOM 2924 C CA . HIS B 1 87 ? -0.014 -10.199 11.082 1.00 9.41 79 HIS B CA 1
ATOM 2925 C C . HIS B 1 87 ? -0.956 -10.896 11.987 1.00 10.24 79 HIS B C 1
ATOM 2926 O O . HIS B 1 87 ? -1.022 -12.155 11.937 1.00 10.50 79 HIS B O 1
ATOM 2933 N N . THR B 1 88 ? -1.687 -10.248 12.865 1.00 10.47 80 THR B N 1
ATOM 2934 C CA . THR B 1 88 ? -2.575 -10.980 13.669 1.00 10.56 80 THR B CA 1
ATOM 2935 C C . THR B 1 88 ? -3.680 -11.681 12.827 1.00 11.03 80 THR B C 1
ATOM 2936 O O . THR B 1 88 ? -3.987 -12.889 13.024 1.00 11.04 80 THR B O 1
ATOM 2940 N N . SER B 1 89 ? -4.166 -10.995 11.836 1.00 11.12 81 SER B N 1
ATOM 2941 C CA . SER B 1 89 ? -5.198 -11.563 10.881 1.00 10.26 81 SER B CA 1
ATOM 2942 C C . SER B 1 89 ? -4.557 -12.618 9.954 1.00 10.77 81 SER B C 1
ATOM 2943 O O . SER B 1 89 ? -5.009 -13.793 9.960 1.00 11.47 81 SER B O 1
ATOM 2946 N N . LEU B 1 90 ? -3.412 -12.292 9.278 1.00 10.91 82 LEU B N 1
ATOM 2947 C CA . LEU B 1 90 ? -2.820 -13.288 8.343 1.00 9.39 82 LEU B CA 1
ATOM 2948 C C . LEU B 1 90 ? -2.278 -14.497 9.067 1.00 9.53 82 LEU B C 1
ATOM 2949 O O . LEU B 1 90 ? -2.471 -15.627 8.571 1.00 11.52 82 LEU B O 1
ATOM 2954 N N . CYS B 1 91 ? -1.643 -14.316 10.215 1.00 10.66 83 CYS B N 1
ATOM 2955 C CA . CYS B 1 91 ? -1.114 -15.525 10.901 1.00 11.99 83 CYS B CA 1
ATOM 2956 C C . CYS B 1 91 ? -2.239 -16.357 11.530 1.00 13.47 83 CYS B C 1
ATOM 2957 O O . CYS B 1 91 ? -1.959 -17.390 12.105 1.00 14.94 83 CYS B O 1
ATOM 2960 N N . SER B 1 92 ? -3.491 -15.928 11.471 1.00 12.66 84 SER B N 1
ATOM 2961 C CA . SER B 1 92 ? -4.664 -16.691 12.003 1.00 12.46 84 SER B CA 1
ATOM 2962 C C . SER B 1 92 ? -5.361 -17.458 10.853 1.00 14.46 84 SER B C 1
ATOM 2963 O O . SER B 1 92 ? -6.332 -18.182 11.103 1.00 14.41 84 SER B O 1
ATOM 2966 N N . HIS B 1 93 ? -4.867 -17.253 9.621 1.00 12.02 85 HIS B N 1
ATOM 2967 C CA . HIS B 1 93 ? -5.505 -17.843 8.436 1.00 12.23 85 HIS B CA 1
ATOM 2968 C C . HIS B 1 93 ? -4.593 -18.965 7.905 1.00 13.16 85 HIS B C 1
ATOM 2969 O O . HIS B 1 93 ? -3.371 -18.824 7.878 1.00 13.10 85 HIS B O 1
ATOM 2976 N N . PRO B 1 94 ? -5.220 -20.068 7.433 1.00 14.08 86 PRO B N 1
ATOM 2977 C CA . PRO B 1 94 ? -4.348 -21.179 7.035 1.00 16.48 86 PRO B CA 1
ATOM 2978 C C . PRO B 1 94 ? -3.605 -20.982 5.720 1.00 14.81 86 PRO B C 1
ATOM 2979 O O . PRO B 1 94 ? -2.593 -21.651 5.494 1.00 15.73 86 PRO B O 1
ATOM 2983 N N . LYS B 1 95 ? -4.080 -20.031 4.890 1.00 14.34 87 LYS B N 1
ATOM 2984 C CA . LYS B 1 95 ? -3.460 -19.792 3.569 1.00 13.49 87 LYS B CA 1
ATOM 2985 C C . LYS B 1 95 ? -4.051 -18.562 2.961 1.00 11.53 87 LYS B C 1
ATOM 2986 O O . LYS B 1 95 ? -4.933 -18.596 2.079 1.00 14.27 87 LYS B O 1
ATOM 2992 N N . PRO B 1 96 ? -3.601 -17.371 3.450 1.00 11.57 88 PRO B N 1
ATOM 2993 C CA . PRO B 1 96 ? -4.236 -16.141 2.978 1.00 12.79 88 PRO B CA 1
ATOM 2994 C C . PRO B 1 96 ? -3.599 -15.657 1.677 1.00 14.00 88 PRO B C 1
ATOM 2995 O O . PRO B 1 96 ? -2.443 -15.197 1.672 1.00 15.50 88 PRO B O 1
ATOM 2999 N N . GLU B 1 97 ? -4.403 -15.775 0.622 1.00 13.46 89 GLU B N 1
ATOM 3000 C CA . GLU B 1 97 ? -4.026 -15.498 -0.782 1.00 14.16 89 GLU B CA 1
ATOM 3001 C C . GLU B 1 97 ? -4.627 -14.259 -1.296 1.00 12.80 89 GLU B C 1
ATOM 3002 O O . GLU B 1 97 ? -3.978 -13.542 -2.055 1.00 13.03 89 GLU B O 1
ATOM 3008 N N . ARG B 1 98 ? -5.884 -13.980 -0.894 1.00 12.16 90 ARG B N 1
ATOM 3009 C CA . ARG B 1 98 ? -6.593 -12.779 -1.405 1.00 13.04 90 ARG B CA 1
ATOM 3010 C C . ARG B 1 98 ? -7.067 -11.919 -0.242 1.00 12.48 90 ARG B C 1
ATOM 3011 O O . ARG B 1 98 ? -7.779 -12.402 0.659 1.00 13.48 90 ARG B O 1
ATOM 3019 N N . VAL B 1 99 ? -6.618 -10.658 -0.202 1.00 12.19 91 VAL B N 1
ATOM 3020 C CA . VAL B 1 99 ? -6.843 -9.821 0.987 1.00 12.56 91 VAL B CA 1
ATOM 3021 C C . VAL B 1 99 ? -7.443 -8.522 0.533 1.00 11.70 91 VAL B C 1
ATOM 3022 O O . VAL B 1 99 ? -7.190 -8.107 -0.573 1.00 12.11 91 VAL B O 1
ATOM 3026 N N . LEU B 1 100 ? -8.375 -8.034 1.370 1.00 9.98 92 LEU B N 1
ATOM 3027 C CA . LEU B 1 100 ? -8.945 -6.718 1.101 1.00 9.64 92 LEU B CA 1
ATOM 3028 C C . LEU B 1 100 ? -8.662 -5.820 2.259 1.00 10.39 92 LEU B C 1
ATOM 3029 O O . LEU B 1 100 ? -8.866 -6.211 3.427 1.00 10.59 92 LEU B O 1
ATOM 3034 N N . ILE B 1 101 ? -8.238 -4.610 1.951 1.00 10.14 93 ILE B N 1
ATOM 3035 C CA . ILE B 1 101 ? -8.089 -3.588 2.998 1.00 10.63 93 ILE B CA 1
ATOM 3036 C C . ILE B 1 101 ? -9.083 -2.483 2.688 1.00 11.88 93 ILE B C 1
ATOM 3037 O O . ILE B 1 101 ? -9.130 -1.930 1.562 1.00 11.59 93 ILE B O 1
ATOM 3042 N N . ILE B 1 102 ? -9.982 -2.193 3.651 1.00 10.01 94 ILE B N 1
ATOM 3043 C CA . ILE B 1 102 ? -10.887 -1.059 3.522 1.00 10.91 94 ILE B CA 1
ATOM 3044 C C . ILE B 1 102 ? -10.280 0.080 4.274 1.00 11.77 94 ILE B C 1
ATOM 3045 O O . ILE B 1 102 ? -9.932 -0.069 5.511 1.00 11.74 94 ILE B O 1
ATOM 3050 N N . GLY B 1 103 ? -10.209 1.252 3.666 1.00 10.47 95 GLY B N 1
ATOM 3051 C CA . GLY B 1 103 ? -9.421 2.340 4.345 1.00 10.89 95 GLY B CA 1
ATOM 3052 C C . GLY B 1 103 ? -7.923 2.148 4.061 1.00 11.19 95 GLY B C 1
ATOM 3053 O O . GLY B 1 103 ? -7.549 1.756 2.947 1.00 11.65 95 GLY B O 1
ATOM 3054 N N . GLY B 1 104 ? -7.088 2.398 5.064 1.00 11.10 96 GLY B N 1
ATOM 3055 C CA . GLY B 1 104 ? -5.715 2.062 4.859 1.00 12.80 96 GLY B CA 1
ATOM 3056 C C . GLY B 1 104 ? -4.979 2.870 3.814 1.00 14.09 96 GLY B C 1
ATOM 3057 O O . GLY B 1 104 ? -3.947 2.394 3.326 1.00 14.67 96 GLY B O 1
ATOM 3058 N N . GLY B 1 105 ? -5.424 4.100 3.545 1.00 14.91 97 GLY B N 1
ATOM 3059 C CA . GLY B 1 105 ? -4.812 4.863 2.463 1.00 14.86 97 GLY B CA 1
ATOM 3060 C C . GLY B 1 105 ? -3.362 5.232 2.633 1.00 14.03 97 GLY B C 1
ATOM 3061 O O . GLY B 1 105 ? -2.712 5.575 1.658 1.00 15.05 97 GLY B O 1
ATOM 3062 N N . ASP B 1 106 ? -2.873 5.230 3.876 1.00 13.18 98 ASP B N 1
ATOM 3063 C CA . ASP B 1 106 ? -1.458 5.481 4.115 1.00 14.15 98 ASP B CA 1
ATOM 3064 C C . ASP B 1 106 ? -0.559 4.389 3.593 1.00 15.10 98 ASP B C 1
ATOM 3065 O O . ASP B 1 106 ? 0.643 4.631 3.442 1.00 15.59 98 ASP B O 1
ATOM 3070 N N . GLY B 1 107 ? -1.134 3.193 3.395 1.00 12.77 99 GLY B N 1
ATOM 3071 C CA . GLY B 1 107 ? -0.328 2.008 2.955 1.00 11.42 99 GLY B CA 1
ATOM 3072 C C . GLY B 1 107 ? 0.300 1.093 3.985 1.00 11.54 99 GLY B C 1
ATOM 3073 O O . GLY B 1 107 ? 0.893 0.080 3.625 1.00 12.60 99 GLY B O 1
ATOM 3074 N N . GLY B 1 108 ? 0.213 1.486 5.269 1.00 10.97 100 GLY B N 1
ATOM 3075 C CA . GLY B 1 108 ? 0.945 0.792 6.365 1.00 10.77 100 GLY B CA 1
ATOM 3076 C C . GLY B 1 108 ? 0.466 -0.650 6.535 1.00 12.19 100 GLY B C 1
ATOM 3077 O O . GLY B 1 108 ? 1.286 -1.581 6.535 1.00 12.43 100 GLY B O 1
ATOM 3078 N N . VAL B 1 109 ? -0.870 -0.889 6.669 1.00 9.98 101 VAL B N 1
ATOM 3079 C CA . VAL B 1 109 ? -1.304 -2.332 6.731 1.00 10.35 101 VAL B CA 1
ATOM 3080 C C . VAL B 1 109 ? -0.897 -3.074 5.430 1.00 9.71 101 VAL B C 1
ATOM 3081 O O . VAL B 1 109 ? -0.462 -4.265 5.516 1.00 11.47 101 VAL B O 1
ATOM 3085 N N . LEU B 1 110 ? -1.083 -2.463 4.246 1.00 11.91 102 LEU B N 1
ATOM 3086 C CA . LEU B 1 110 ? -0.707 -3.100 3.004 1.00 10.44 102 LEU B CA 1
ATOM 3087 C C . LEU B 1 110 ? 0.793 -3.500 3.014 1.00 10.05 102 LEU B C 1
ATOM 3088 O O . LEU B 1 110 ? 1.103 -4.674 2.681 1.00 11.95 102 LEU B O 1
ATOM 3093 N N . ARG B 1 111 ? 1.643 -2.651 3.527 1.00 11.38 103 ARG B N 1
ATOM 3094 C CA . ARG B 1 111 ? 3.099 -2.952 3.637 1.00 10.46 103 ARG B CA 1
ATOM 3095 C C . ARG B 1 111 ? 3.285 -4.250 4.415 1.00 12.51 103 ARG B C 1
ATOM 3096 O O . ARG B 1 111 ? 4.049 -5.135 3.984 1.00 12.69 103 ARG B O 1
ATOM 3104 N N . GLU B 1 112 ? 2.578 -4.361 5.555 1.00 9.76 104 GLU B N 1
ATOM 3105 C CA . GLU B 1 112 ? 2.696 -5.548 6.335 1.00 10.22 104 GLU B CA 1
ATOM 3106 C C . GLU B 1 112 ? 2.107 -6.801 5.737 1.00 10.85 104 GLU B C 1
ATOM 3107 O O . GLU B 1 112 ? 2.680 -7.914 5.847 1.00 10.60 104 GLU B O 1
ATOM 3113 N N . VAL B 1 113 ? 0.919 -6.677 5.102 1.00 11.43 105 VAL B N 1
ATOM 3114 C CA . VAL B 1 113 ? 0.253 -7.760 4.376 1.00 12.07 105 VAL B CA 1
ATOM 3115 C C . VAL B 1 113 ? 1.183 -8.354 3.307 1.00 10.65 105 VAL B C 1
ATOM 3116 O O . VAL B 1 113 ? 1.325 -9.621 3.222 1.00 10.83 105 VAL B O 1
ATOM 3120 N N . LEU B 1 114 ? 1.924 -7.490 2.662 1.00 11.18 106 LEU B N 1
ATOM 3121 C CA . LEU B 1 114 ? 2.712 -7.940 1.489 1.00 12.40 106 LEU B CA 1
ATOM 3122 C C . LEU B 1 114 ? 4.022 -8.504 1.946 1.00 13.69 106 LEU B C 1
ATOM 3123 O O . LEU B 1 114 ? 4.743 -9.107 1.110 1.00 13.74 106 LEU B O 1
ATOM 3128 N N . ARG B 1 115 ? 4.291 -8.501 3.239 1.00 12.51 107 ARG B N 1
ATOM 3129 C CA . ARG B 1 115 ? 5.450 -9.303 3.633 1.00 11.90 107 ARG B CA 1
ATOM 3130 C C . ARG B 1 115 ? 5.160 -10.781 3.503 1.00 12.34 107 ARG B C 1
ATOM 3131 O O . ARG B 1 115 ? 6.100 -11.560 3.392 1.00 13.11 107 ARG B O 1
ATOM 3139 N N . HIS B 1 116 ? 3.896 -11.195 3.523 1.00 13.07 108 HIS B N 1
ATOM 3140 C CA . HIS B 1 116 ? 3.513 -12.640 3.469 1.00 12.10 108 HIS B CA 1
ATOM 3141 C C . HIS B 1 116 ? 3.635 -13.181 2.073 1.00 14.26 108 HIS B C 1
ATOM 3142 O O . HIS B 1 116 ? 2.929 -12.752 1.153 1.00 13.44 108 HIS B O 1
ATOM 3149 N N . GLY B 1 117 ? 4.504 -14.203 1.940 1.00 14.85 109 GLY B N 1
ATOM 3150 C CA . GLY B 1 117 ? 4.558 -14.872 0.637 1.00 15.30 109 GLY B CA 1
ATOM 3151 C C . GLY B 1 117 ? 3.332 -15.603 0.139 1.00 16.43 109 GLY B C 1
ATOM 3152 O O . GLY B 1 117 ? 3.212 -15.806 -1.080 1.00 17.18 109 GLY B O 1
ATOM 3153 N N . THR B 1 118 ? 2.396 -15.952 1.028 1.00 13.00 110 THR B N 1
ATOM 3154 C CA . THR B 1 118 ? 1.083 -16.571 0.587 1.00 14.64 110 THR B CA 1
ATOM 3155 C C . THR B 1 118 ? 0.206 -15.587 -0.191 1.00 12.63 110 THR B C 1
ATOM 3156 O O . THR B 1 118 ? -0.640 -16.039 -0.970 1.00 17.20 110 THR B O 1
ATOM 3160 N N . VAL B 1 119 ? 0.405 -14.272 0.002 1.00 11.95 111 VAL B N 1
ATOM 3161 C CA . VAL B 1 119 ? -0.514 -13.324 -0.582 1.00 13.53 111 VAL B CA 1
ATOM 3162 C C . VAL B 1 119 ? -0.263 -13.206 -2.104 1.00 12.93 111 VAL B C 1
ATOM 3163 O O . VAL B 1 119 ? 0.822 -12.796 -2.546 1.00 14.74 111 VAL B O 1
ATOM 3167 N N . GLU B 1 120 ? -1.291 -13.545 -2.876 1.00 13.30 112 GLU B N 1
ATOM 3168 C CA . GLU B 1 120 ? -1.324 -13.348 -4.369 1.00 14.78 112 GLU B CA 1
ATOM 3169 C C . GLU B 1 120 ? -1.754 -11.955 -4.748 1.00 15.04 112 GLU B C 1
ATOM 3170 O O . GLU B 1 120 ? -1.146 -11.358 -5.617 1.00 18.84 112 GLU B O 1
ATOM 3176 N N . HIS B 1 121 ? -2.796 -11.447 -4.100 1.00 14.93 113 HIS B N 1
ATOM 3177 C CA . HIS B 1 121 ? -3.255 -10.069 -4.372 1.00 13.80 113 HIS B CA 1
ATOM 3178 C C . HIS B 1 121 ? -3.940 -9.432 -3.202 1.00 13.56 113 HIS B C 1
ATOM 3179 O O . HIS B 1 121 ? -4.549 -10.160 -2.375 1.00 13.96 113 HIS B O 1
ATOM 3186 N N . CYS B 1 122 ? -3.849 -8.092 -3.099 1.00 13.90 114 CYS B N 1
ATOM 3187 C CA . CYS B 1 122 ? -4.496 -7.378 -2.049 1.00 11.84 114 CYS B CA 1
ATOM 3188 C C . CYS B 1 122 ? -5.093 -6.135 -2.627 1.00 12.75 114 CYS B C 1
ATOM 3189 O O . CYS B 1 122 ? -4.431 -5.342 -3.280 1.00 12.43 114 CYS B O 1
ATOM 3192 N N . ASP B 1 123 ? -6.412 -6.040 -2.485 1.00 10.36 115 ASP B N 1
ATOM 3193 C CA . ASP B 1 123 ? -7.125 -4.866 -2.927 1.00 11.36 115 ASP B CA 1
ATOM 3194 C C . ASP B 1 123 ? -7.280 -3.830 -1.862 1.00 11.49 115 ASP B C 1
ATOM 3195 O O . ASP B 1 123 ? -7.278 -4.242 -0.629 1.00 13.48 115 ASP B O 1
ATOM 3200 N N . LEU B 1 124 ? -7.121 -2.528 -2.153 1.00 9.91 116 LEU B N 1
ATOM 3201 C CA . LEU B 1 124 ? -7.219 -1.591 -1.028 1.00 11.40 116 LEU B CA 1
ATOM 3202 C C . LEU B 1 124 ? -8.088 -0.502 -1.553 1.00 12.30 116 LEU B C 1
ATOM 3203 O O . LEU B 1 124 ? -7.873 -0.038 -2.688 1.00 13.48 116 LEU B O 1
ATOM 3208 N N . VAL B 1 125 ? -9.131 -0.153 -0.740 1.00 11.13 117 VAL B N 1
ATOM 3209 C CA . VAL B 1 125 ? -10.128 0.818 -1.169 1.00 11.54 117 VAL B CA 1
ATOM 3210 C C . VAL B 1 125 ? -10.303 1.860 -0.068 1.00 10.81 117 VAL B C 1
ATOM 3211 O O . VAL B 1 125 ? -10.793 1.560 1.009 1.00 11.41 117 VAL B O 1
ATOM 3215 N N . ASP B 1 126 ? -9.873 3.111 -0.381 1.00 10.46 118 ASP B N 1
ATOM 3216 C CA . ASP B 1 126 ? -9.971 4.188 0.623 1.00 12.31 118 ASP B CA 1
ATOM 3217 C C . ASP B 1 126 ? -10.725 5.255 -0.080 1.00 13.30 118 ASP B C 1
ATOM 3218 O O . ASP B 1 126 ? -10.493 5.545 -1.260 1.00 14.24 118 ASP B O 1
ATOM 3223 N N . ILE B 1 127 ? -11.638 5.877 0.653 1.00 13.05 119 ILE B N 1
ATOM 3224 C CA . ILE B 1 127 ? -12.511 6.926 0.096 1.00 14.54 119 ILE B CA 1
ATOM 3225 C C . ILE B 1 127 ? -11.796 8.222 -0.296 1.00 15.32 119 ILE B C 1
ATOM 3226 O O . ILE B 1 127 ? -12.335 8.988 -1.137 1.00 13.61 119 ILE B O 1
ATOM 3231 N N . ASP B 1 128 ? -10.637 8.443 0.301 1.00 14.81 120 ASP B N 1
ATOM 3232 C CA . ASP B 1 128 ? -9.945 9.744 0.182 1.00 15.23 120 ASP B CA 1
ATOM 3233 C C . ASP B 1 128 ? -8.602 9.642 -0.582 1.00 15.16 120 ASP B C 1
ATOM 3234 O O . ASP B 1 128 ? -7.583 9.216 -0.033 1.00 15.40 120 ASP B O 1
ATOM 3239 N N . GLY B 1 129 ? -8.651 9.940 -1.895 1.00 15.83 121 GLY B N 1
ATOM 3240 C CA . GLY B 1 129 ? -7.453 9.843 -2.770 1.00 15.27 121 GLY B CA 1
ATOM 3241 C C . GLY B 1 129 ? -6.296 10.714 -2.366 1.00 17.87 121 GLY B C 1
ATOM 3242 O O . GLY B 1 129 ? -5.124 10.384 -2.622 1.00 16.35 121 GLY B O 1
ATOM 3243 N N . GLU B 1 130 ? -6.619 11.784 -1.634 1.00 19.12 122 GLU B N 1
ATOM 3244 C CA . GLU B 1 130 ? -5.577 12.699 -1.159 1.00 18.32 122 GLU B CA 1
ATOM 3245 C C . GLU B 1 130 ? -4.715 12.091 -0.039 1.00 18.29 122 GLU B C 1
ATOM 3246 O O . GLU B 1 130 ? -3.537 12.408 0.091 1.00 17.54 122 GLU B O 1
ATOM 3252 N N . VAL B 1 131 ? -5.291 11.150 0.731 1.00 15.97 123 VAL B N 1
ATOM 3253 C CA . VAL B 1 131 ? -4.492 10.451 1.807 1.00 15.12 123 VAL B CA 1
ATOM 3254 C C . VAL B 1 131 ? -3.386 9.631 1.150 1.00 16.40 123 VAL B C 1
ATOM 3255 O O . VAL B 1 131 ? -2.268 9.655 1.568 1.00 17.27 123 VAL B O 1
ATOM 3259 N N . MET B 1 132 ? -3.708 8.947 0.054 1.00 16.36 124 MET B N 1
ATOM 3260 C CA . MET B 1 132 ? -2.691 8.112 -0.612 1.00 16.48 124 MET B CA 1
ATOM 3261 C C . MET B 1 132 ? -1.632 9.068 -1.172 1.00 17.63 124 MET B C 1
ATOM 3262 O O . MET B 1 132 ? -0.426 8.788 -1.018 1.00 17.20 124 MET B O 1
ATOM 3267 N N . GLU B 1 133 ? -2.085 10.141 -1.844 1.00 18.90 125 GLU B N 1
ATOM 3268 C CA . GLU B 1 133 ? -1.105 11.069 -2.471 1.00 20.12 125 GLU B CA 1
ATOM 3269 C C . GLU B 1 133 ? -0.182 11.685 -1.414 1.00 18.87 125 GLU B C 1
ATOM 3270 O O . GLU B 1 133 ? 1.062 11.686 -1.550 1.00 18.79 125 GLU B O 1
ATOM 3276 N N . GLN B 1 134 ? -0.766 12.196 -0.305 1.00 18.83 126 GLN B N 1
ATOM 3277 C CA . GLN B 1 134 ? 0.069 12.742 0.781 1.00 17.74 126 GLN B CA 1
ATOM 3278 C C . GLN B 1 134 ? 0.893 11.767 1.521 1.00 18.58 126 GLN B C 1
ATOM 3279 O O . GLN B 1 134 ? 1.943 12.110 2.001 1.00 18.31 126 GLN B O 1
ATOM 3285 N N . SER B 1 135 ? 0.444 10.492 1.578 1.00 17.72 127 SER B N 1
ATOM 3286 C CA . SER B 1 135 ? 1.263 9.465 2.190 1.00 15.33 127 SER B CA 1
ATOM 3287 C C . SER B 1 135 ? 2.459 9.161 1.315 1.00 16.53 127 SER B C 1
ATOM 3288 O O . SER B 1 135 ? 3.536 8.936 1.826 1.00 15.38 127 SER B O 1
ATOM 3291 N N . LYS B 1 136 ? 2.263 9.184 -0.009 1.00 17.72 128 LYS B N 1
ATOM 3292 C CA . LYS B 1 136 ? 3.379 9.015 -0.920 1.00 17.62 128 LYS B CA 1
ATOM 3293 C C . LYS B 1 136 ? 4.357 10.151 -0.827 1.00 18.08 128 LYS B C 1
ATOM 3294 O O . LYS B 1 136 ? 5.547 9.896 -0.848 1.00 18.05 128 LYS B O 1
ATOM 3300 N N . GLN B 1 137 ? 3.865 11.369 -0.647 1.00 18.47 129 GLN B N 1
ATOM 3301 C CA . GLN B 1 137 ? 4.790 12.500 -0.536 1.00 21.67 129 GLN B CA 1
ATOM 3302 C C . GLN B 1 137 ? 5.530 12.581 0.835 1.00 23.37 129 GLN B C 1
ATOM 3303 O O . GLN B 1 137 ? 6.755 12.846 0.881 1.00 23.21 129 GLN B O 1
ATOM 3309 N N . HIS B 1 138 ? 4.801 12.363 1.951 1.00 19.45 130 HIS B N 1
ATOM 3310 C CA . HIS B 1 138 ? 5.277 12.635 3.334 1.00 17.74 130 HIS B CA 1
ATOM 3311 C C . HIS B 1 138 ? 5.624 11.487 4.223 1.00 17.91 130 HIS B C 1
ATOM 3312 O O . HIS B 1 138 ? 6.313 11.664 5.204 1.00 19.63 130 HIS B O 1
ATOM 3319 N N . PHE B 1 139 ? 5.172 10.269 3.840 1.00 16.24 131 PHE B N 1
ATOM 3320 C CA . PHE B 1 139 ? 5.423 9.066 4.599 1.00 15.28 131 PHE B CA 1
ATOM 3321 C C . PHE B 1 139 ? 5.862 7.975 3.711 1.00 17.59 131 PHE B C 1
ATOM 3322 O O . PHE B 1 139 ? 5.223 6.940 3.672 1.00 16.80 131 PHE B O 1
ATOM 3330 N N . PRO B 1 140 ? 7.004 8.166 3.016 1.00 17.16 132 PRO B N 1
ATOM 3331 C CA . PRO B 1 140 ? 7.417 7.076 2.115 1.00 18.18 132 PRO B CA 1
ATOM 3332 C C . PRO B 1 140 ? 7.645 5.733 2.747 1.00 18.54 132 PRO B C 1
ATOM 3333 O O . PRO B 1 140 ? 7.450 4.750 2.010 1.00 21.15 132 PRO B O 1
ATOM 3337 N N . GLN B 1 141 ? 8.064 5.619 4.014 1.00 17.79 133 GLN B N 1
ATOM 3338 C CA . GLN B 1 141 ? 8.292 4.289 4.587 1.00 20.41 133 GLN B CA 1
ATOM 3339 C C . GLN B 1 141 ? 7.016 3.595 4.929 1.00 18.76 133 GLN B C 1
ATOM 3340 O O . GLN B 1 141 ? 7.007 2.377 5.119 1.00 16.76 133 GLN B O 1
ATOM 3346 N N . ILE B 1 142 ? 5.950 4.356 5.032 1.00 18.00 134 ILE B N 1
ATOM 3347 C CA . ILE B 1 142 ? 4.596 3.732 5.256 1.00 15.41 134 ILE B CA 1
ATOM 3348 C C . ILE B 1 142 ? 3.920 3.390 3.915 1.00 16.28 134 ILE B C 1
ATOM 3349 O O . ILE B 1 142 ? 3.292 2.300 3.788 1.00 14.46 134 ILE B O 1
ATOM 3354 N N . SER B 1 143 ? 4.112 4.2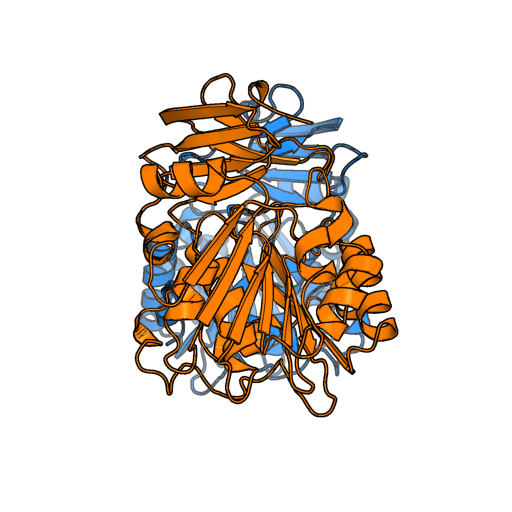11 2.867 1.00 15.30 135 SER B N 1
ATOM 3355 C CA . SER B 1 143 ? 3.385 4.104 1.601 1.00 14.57 135 SER B CA 1
ATOM 3356 C C . SER B 1 143 ? 4.097 3.336 0.473 1.00 14.72 135 SER B C 1
ATOM 3357 O O . SER B 1 143 ? 3.590 3.279 -0.684 1.00 15.70 135 SER B O 1
ATOM 3360 N N . ARG B 1 144 ? 5.262 2.773 0.845 1.00 17.89 136 ARG B N 1
ATOM 3361 C CA . ARG B 1 144 ? 6.163 2.095 -0.074 1.00 19.64 136 ARG B CA 1
ATOM 3362 C C . ARG B 1 144 ? 5.560 0.911 -0.801 1.00 19.57 136 ARG B C 1
ATOM 3363 O O . ARG B 1 144 ? 6.133 0.488 -1.779 1.00 23.37 136 ARG B O 1
ATOM 3371 N N . SER B 1 145 ? 4.369 0.431 -0.381 1.00 16.17 137 SER B N 1
ATOM 3372 C CA . SER B 1 145 ? 3.797 -0.701 -1.065 1.00 14.53 137 SER B CA 1
ATOM 3373 C C . SER B 1 145 ? 2.559 -0.340 -1.899 1.00 13.38 137 SER B C 1
ATOM 3374 O O . SER B 1 145 ? 1.972 -1.203 -2.540 1.00 12.24 137 SER B O 1
ATOM 3377 N N . LEU B 1 146 ? 2.175 0.936 -1.953 1.00 13.00 138 LEU B N 1
ATOM 3378 C CA . LEU B 1 146 ? 0.920 1.238 -2.640 1.00 12.41 138 LEU B CA 1
ATOM 3379 C C . LEU B 1 146 ? 0.971 0.955 -4.118 1.00 12.35 138 LEU B C 1
ATOM 3380 O O . LEU B 1 146 ? -0.059 0.652 -4.734 1.00 14.78 138 LEU B O 1
ATOM 3385 N N . ALA B 1 147 ? 2.189 1.021 -4.699 1.00 11.55 139 ALA B N 1
ATOM 3386 C CA . ALA B 1 147 ? 2.339 0.801 -6.108 1.00 13.03 139 ALA B CA 1
ATOM 3387 C C . ALA B 1 147 ? 2.859 -0.641 -6.380 1.00 11.41 139 ALA B C 1
ATOM 3388 O O . ALA B 1 147 ? 3.245 -0.973 -7.540 1.00 14.15 139 ALA B O 1
ATOM 3390 N N . ASP B 1 148 ? 2.792 -1.547 -5.373 1.00 12.03 140 ASP B N 1
ATOM 3391 C CA . ASP B 1 148 ? 3.215 -2.927 -5.621 1.00 12.66 140 ASP B CA 1
ATOM 3392 C C . ASP B 1 148 ? 2.316 -3.591 -6.641 1.00 13.54 140 ASP B C 1
ATOM 3393 O O . ASP B 1 148 ? 1.081 -3.377 -6.606 1.00 11.65 140 ASP B O 1
ATOM 3398 N N . PRO B 1 149 ? 2.850 -4.479 -7.501 1.00 12.27 141 PRO B N 1
ATOM 3399 C CA . PRO B 1 149 ? 2.045 -5.191 -8.489 1.00 13.80 141 PRO B CA 1
ATOM 3400 C C . PRO B 1 149 ? 1.071 -6.204 -7.891 1.00 14.32 141 PRO B C 1
ATOM 3401 O O . PRO B 1 149 ? 0.103 -6.514 -8.527 1.00 16.33 141 PRO B O 1
ATOM 3405 N N . ARG B 1 150 ? 1.250 -6.541 -6.600 1.00 14.43 142 ARG B N 1
ATOM 3406 C CA . ARG B 1 150 ? 0.347 -7.446 -5.897 1.00 13.29 142 ARG B CA 1
ATOM 3407 C C . ARG B 1 150 ? -0.749 -6.647 -5.291 1.00 12.78 142 ARG B C 1
ATOM 3408 O O . ARG B 1 150 ? -1.659 -7.240 -4.779 1.00 13.36 142 ARG B O 1
ATOM 3416 N N . ALA B 1 151 ? -0.757 -5.319 -5.396 1.00 12.13 143 ALA B N 1
ATOM 3417 C CA . ALA B 1 151 ? -1.841 -4.531 -4.804 1.00 11.43 143 ALA B CA 1
ATOM 3418 C C . ALA B 1 151 ? -2.646 -3.836 -5.927 1.00 12.52 143 ALA B C 1
ATOM 3419 O O . ALA B 1 151 ? -2.103 -3.481 -6.992 1.00 12.88 143 ALA B O 1
ATOM 3421 N N . THR B 1 152 ? -3.941 -3.663 -5.645 1.00 11.44 144 THR B N 1
ATOM 3422 C CA . THR B 1 152 ? -4.715 -2.732 -6.492 1.00 12.92 144 THR B CA 1
ATOM 3423 C C . THR B 1 152 ? -5.400 -1.767 -5.592 1.00 12.84 144 THR B C 1
ATOM 3424 O O . THR B 1 152 ? -6.169 -2.174 -4.783 1.00 12.53 144 THR B O 1
ATOM 3428 N N . VAL B 1 153 ? -5.117 -0.488 -5.785 1.00 13.39 145 VAL B N 1
ATOM 3429 C CA . VAL B 1 153 ? -5.620 0.602 -4.978 1.00 13.85 145 VAL B CA 1
ATOM 3430 C C . VAL B 1 153 ? -6.699 1.403 -5.710 1.00 14.40 145 VAL B C 1
ATOM 3431 O O . VAL B 1 153 ? -6.516 1.874 -6.868 1.00 15.50 145 VAL B O 1
ATOM 3435 N N . ARG B 1 154 ? -7.885 1.430 -5.117 1.00 12.91 146 ARG B N 1
ATOM 3436 C CA . ARG B 1 154 ? -9.044 2.152 -5.627 1.00 13.59 146 ARG B CA 1
ATOM 3437 C C . ARG B 1 154 ? -9.549 3.212 -4.699 1.00 14.59 146 ARG B C 1
ATOM 3438 O O . ARG B 1 154 ? -9.447 3.094 -3.503 1.00 13.04 146 ARG B O 1
ATOM 3446 N N . VAL B 1 155 ? -9.969 4.348 -5.270 1.00 12.32 147 VAL B N 1
ATOM 3447 C CA . VAL B 1 155 ? -10.575 5.445 -4.488 1.00 13.06 147 VAL B CA 1
ATOM 3448 C C . VAL B 1 155 ? -12.063 5.301 -4.519 1.00 14.28 147 VAL B C 1
ATOM 3449 O O . VAL B 1 155 ? -12.717 5.498 -5.585 1.00 15.99 147 VAL B O 1
ATOM 3453 N N . GLY B 1 156 ? -12.646 5.002 -3.361 1.00 13.44 148 GLY B N 1
ATOM 3454 C CA . GLY B 1 156 ? -14.124 4.817 -3.245 1.00 14.17 148 GLY B CA 1
ATOM 3455 C C . GLY B 1 156 ? -14.526 4.516 -1.858 1.00 14.64 148 GLY B C 1
ATOM 3456 O O . GLY B 1 156 ? -13.698 4.186 -1.061 1.00 13.52 148 GLY B O 1
ATOM 3457 N N . ASP B 1 157 ? -15.822 4.648 -1.613 1.00 14.48 149 ASP B N 1
ATOM 3458 C CA . ASP B 1 157 ? -16.386 4.287 -0.345 1.00 14.04 149 ASP B CA 1
ATOM 3459 C C . ASP B 1 157 ? -16.320 2.774 -0.152 1.00 13.44 149 ASP B C 1
ATOM 3460 O O . ASP B 1 157 ? -16.893 2.041 -0.922 1.00 14.27 149 ASP B O 1
ATOM 3465 N N . GLY B 1 158 ? -15.715 2.311 0.930 1.00 12.42 150 GLY B N 1
ATOM 3466 C CA . GLY B 1 158 ? -15.719 0.818 1.123 1.00 13.49 150 GLY B CA 1
ATOM 3467 C C . GLY B 1 158 ? -17.095 0.218 1.369 1.00 12.62 150 GLY B C 1
ATOM 3468 O O . GLY B 1 158 ? -17.269 -1.012 1.255 1.00 12.86 150 GLY B O 1
ATOM 3469 N N . LEU B 1 159 ? -18.060 1.031 1.778 1.00 12.51 151 LEU B N 1
ATOM 3470 C CA . LEU B 1 159 ? -19.423 0.472 2.033 1.00 14.03 151 LEU B CA 1
ATOM 3471 C C . LEU B 1 159 ? -19.983 -0.057 0.603 1.00 13.86 151 LEU B C 1
ATOM 3472 O O . LEU B 1 159 ? -20.502 -1.171 0.462 1.00 13.75 151 LEU B O 1
ATOM 3477 N N . ALA B 1 160 ? -19.859 0.777 -0.428 1.00 14.32 152 ALA B N 1
ATOM 3478 C CA . ALA B 1 160 ? -20.260 0.417 -1.783 1.00 14.24 152 ALA B CA 1
ATOM 3479 C C . ALA B 1 160 ? -19.377 -0.716 -2.306 1.00 12.59 152 ALA B C 1
ATOM 3480 O O . ALA B 1 160 ? -19.841 -1.602 -3.043 1.00 15.19 152 ALA B O 1
ATOM 3482 N N . PHE B 1 161 ? -18.067 -0.627 -2.036 1.00 11.66 153 PHE B N 1
ATOM 3483 C CA . PHE B 1 161 ? -17.225 -1.701 -2.566 1.00 10.54 153 PHE B CA 1
ATOM 3484 C C . PHE B 1 161 ? -17.541 -3.105 -2.056 1.00 10.72 153 PHE B C 1
ATOM 3485 O O . PHE B 1 161 ? -17.573 -4.082 -2.840 1.00 11.29 153 PHE B O 1
ATOM 3493 N N . VAL B 1 162 ? -17.717 -3.224 -0.746 1.00 10.85 154 VAL B N 1
ATOM 3494 C CA . VAL B 1 162 ? -18.155 -4.512 -0.238 1.00 10.52 154 VAL B CA 1
ATOM 3495 C C . VAL B 1 162 ? -19.568 -4.961 -0.730 1.00 13.07 154 VAL B C 1
ATOM 3496 O O . VAL B 1 162 ? -19.795 -6.149 -0.923 1.00 14.32 154 VAL B O 1
ATOM 3500 N N . ARG B 1 163 ? -20.449 -3.989 -0.899 1.00 11.64 155 ARG B N 1
ATOM 3501 C CA . ARG B 1 163 ? -21.769 -4.325 -1.429 1.00 13.55 155 ARG B CA 1
ATOM 3502 C C . ARG B 1 163 ? -21.680 -4.906 -2.822 1.00 14.39 155 ARG B C 1
ATOM 3503 O O . ARG B 1 163 ? -22.409 -5.838 -3.173 1.00 15.96 155 ARG B O 1
ATOM 3511 N N . GLN B 1 164 ? -20.768 -4.361 -3.631 1.00 12.21 156 GLN B N 1
ATOM 3512 C CA . GLN B 1 164 ? -20.676 -4.793 -5.019 1.00 13.59 156 GLN B CA 1
ATOM 3513 C C . GLN B 1 164 ? -19.831 -6.089 -5.207 1.00 12.31 156 GLN B C 1
ATOM 3514 O O . GLN B 1 164 ? -20.026 -6.835 -6.147 1.00 14.71 156 GLN B O 1
ATOM 3520 N N . THR B 1 165 ? -18.884 -6.356 -4.278 1.00 11.28 157 THR B N 1
ATOM 3521 C CA . THR B 1 165 ? -18.044 -7.515 -4.358 1.00 11.91 157 THR B CA 1
ATOM 3522 C C . THR B 1 165 ? -18.878 -8.808 -4.232 1.00 11.41 157 THR B C 1
ATOM 3523 O O . THR B 1 165 ? -19.788 -8.897 -3.414 1.00 12.83 157 THR B O 1
ATOM 3527 N N . PRO B 1 166 ? -18.544 -9.832 -5.022 1.00 13.95 158 PRO B N 1
ATOM 3528 C CA . PRO B 1 166 ? -19.222 -11.128 -4.941 1.00 14.75 158 PRO B CA 1
ATOM 3529 C C . PRO B 1 166 ? -18.942 -11.923 -3.741 1.00 15.02 158 PRO B C 1
ATOM 3530 O O . PRO B 1 166 ? -17.982 -11.688 -2.998 1.00 13.79 158 PRO B O 1
ATOM 3534 N N . ASP B 1 167 ? -19.857 -12.858 -3.432 1.00 14.98 159 ASP B N 1
ATOM 3535 C CA . ASP B 1 167 ? -19.647 -13.746 -2.345 1.00 14.75 159 ASP B CA 1
ATOM 3536 C C . ASP B 1 167 ? -18.291 -14.479 -2.457 1.00 12.34 159 ASP B C 1
ATOM 3537 O O . ASP B 1 167 ? -17.764 -14.770 -3.551 1.00 13.49 159 ASP B O 1
ATOM 3542 N N . ASN B 1 168 ? -17.712 -14.810 -1.301 1.00 14.56 160 ASN B N 1
ATOM 3543 C CA . ASN B 1 168 ? -16.590 -15.731 -1.260 1.00 13.77 160 ASN B CA 1
ATOM 3544 C C . ASN B 1 168 ? -15.383 -15.286 -2.086 1.00 13.29 160 ASN B C 1
ATOM 3545 O O . ASN B 1 168 ? -14.786 -16.063 -2.881 1.00 17.07 160 ASN B O 1
ATOM 3550 N N . THR B 1 169 ? -15.042 -13.994 -1.966 1.00 13.18 161 THR B N 1
ATOM 3551 C CA . THR B 1 169 ? -13.916 -13.431 -2.722 1.00 11.96 161 THR B CA 1
ATOM 3552 C C . THR B 1 169 ? -12.615 -13.380 -1.924 1.00 12.59 161 THR B C 1
ATOM 3553 O O . THR B 1 169 ? -11.557 -13.617 -2.520 1.00 13.30 161 THR B O 1
ATOM 3557 N N . TYR B 1 170 ? -12.667 -13.007 -0.646 1.00 12.17 162 TYR B N 1
ATOM 3558 C CA . TYR B 1 170 ? -11.471 -12.799 0.105 1.00 10.48 162 TYR B CA 1
ATOM 3559 C C . TYR B 1 170 ? -11.188 -13.820 1.208 1.00 10.50 162 TYR B C 1
ATOM 3560 O O . TYR B 1 170 ? -12.149 -14.279 1.897 1.00 10.78 162 TYR B O 1
ATOM 3569 N N . ASP B 1 171 ? -9.885 -14.023 1.486 1.00 10.60 163 ASP B N 1
ATOM 3570 C CA . ASP B 1 171 ? -9.489 -14.791 2.704 1.00 10.84 163 ASP B CA 1
ATOM 3571 C C . ASP B 1 171 ? -9.462 -13.917 3.936 1.00 11.51 163 ASP B C 1
ATOM 3572 O O . ASP B 1 171 ? -9.781 -14.369 5.015 1.00 11.43 163 ASP B O 1
ATOM 3577 N N . VAL B 1 172 ? -9.026 -12.653 3.782 1.00 10.59 164 VAL B N 1
ATOM 3578 C CA . VAL B 1 172 ? -8.958 -11.849 4.948 1.00 10.91 164 VAL B CA 1
ATOM 3579 C C . VAL B 1 172 ? -9.438 -10.421 4.526 1.00 10.70 164 VAL B C 1
ATOM 3580 O O . VAL B 1 172 ? -9.089 -9.896 3.449 1.00 11.20 164 VAL B O 1
ATOM 3584 N N . VAL B 1 173 ? -10.249 -9.817 5.387 1.00 10.47 165 VAL B N 1
ATOM 3585 C CA . VAL B 1 173 ? -10.662 -8.390 5.186 1.00 10.82 165 VAL B CA 1
ATOM 3586 C C . VAL B 1 173 ? -10.159 -7.594 6.342 1.00 11.20 165 VAL B C 1
ATOM 3587 O O . VAL B 1 173 ? -10.449 -7.975 7.519 1.00 11.04 165 VAL B O 1
ATOM 3591 N N . ILE B 1 174 ? -9.423 -6.482 6.092 1.00 10.14 166 ILE B N 1
ATOM 3592 C CA . ILE B 1 174 ? -8.881 -5.695 7.222 1.00 10.30 166 ILE B CA 1
ATOM 3593 C C . ILE B 1 174 ? -9.483 -4.307 7.049 1.00 11.93 166 ILE B C 1
ATOM 3594 O O . ILE B 1 174 ? -9.400 -3.689 5.994 1.00 10.86 166 ILE B O 1
ATOM 3599 N N . ILE B 1 175 ? -10.219 -3.887 8.063 1.00 11.14 167 ILE B N 1
ATOM 3600 C CA . ILE B 1 175 ? -10.928 -2.581 8.016 1.00 11.06 167 ILE B CA 1
ATOM 3601 C C . ILE B 1 175 ? -10.209 -1.512 8.825 1.00 12.24 167 ILE B C 1
ATOM 3602 O O . ILE B 1 175 ? -10.369 -1.338 10.061 1.00 11.20 167 ILE B O 1
ATOM 3607 N N . ASP B 1 176 ? -9.349 -0.826 8.123 1.00 11.64 168 ASP B N 1
ATOM 3608 C CA . ASP B 1 176 ? -8.468 0.156 8.712 1.00 10.98 168 ASP B CA 1
ATOM 3609 C C . ASP B 1 176 ? -9.052 1.557 8.512 1.00 11.06 168 ASP B C 1
ATOM 3610 O O . ASP B 1 176 ? -8.624 2.262 7.565 1.00 12.69 168 ASP B O 1
ATOM 3615 N N . THR B 1 177 ? -10.016 1.905 9.400 1.00 13.00 169 THR B N 1
ATOM 3616 C CA . THR B 1 177 ? -10.715 3.204 9.253 1.00 12.23 169 THR B CA 1
ATOM 3617 C C . THR B 1 177 ? -10.391 4.252 10.240 1.00 10.69 169 THR B C 1
ATOM 3618 O O . THR B 1 177 ? -9.815 3.980 11.298 1.00 11.68 169 THR B O 1
ATOM 3622 N N . THR B 1 178 ? -10.700 5.504 9.817 1.00 11.20 170 THR B N 1
ATOM 3623 C CA . THR B 1 178 ? -10.847 6.538 10.784 1.00 12.76 170 THR B CA 1
ATOM 3624 C C . THR B 1 178 ? -11.961 6.209 11.812 1.00 13.58 170 THR B C 1
ATOM 3625 O O . THR B 1 178 ? -12.630 5.174 11.712 1.00 14.11 170 THR B O 1
ATOM 3629 N N . ASP B 1 179 ? -12.088 7.046 12.861 1.00 13.95 171 ASP B N 1
ATOM 3630 C CA . ASP B 1 179 ? -13.142 6.876 13.898 1.00 13.97 171 ASP B CA 1
ATOM 3631 C C . ASP B 1 179 ? -14.501 7.141 13.321 1.00 13.96 171 ASP B C 1
ATOM 3632 O O . ASP B 1 179 ? -14.662 7.607 12.128 1.00 14.46 171 ASP B O 1
ATOM 3637 N N . PRO B 1 180 ? -15.539 6.791 14.092 1.00 13.68 172 PRO B N 1
ATOM 3638 C CA . PRO B 1 180 ? -16.882 6.830 13.499 1.00 14.39 172 PRO B CA 1
ATOM 3639 C C . PRO B 1 180 ? -17.351 8.234 13.046 1.00 15.23 172 PRO B C 1
ATOM 3640 O O . PRO B 1 180 ? -18.212 8.270 12.136 1.00 19.19 172 PRO B O 1
ATOM 3644 N N . ALA B 1 181 ? -16.824 9.340 13.608 1.00 14.05 173 ALA B N 1
ATOM 3645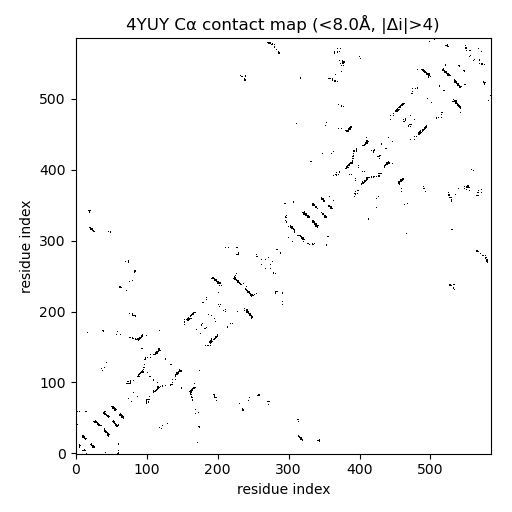 C CA . ALA B 1 181 ? -17.266 10.624 13.108 1.00 16.16 173 ALA B CA 1
ATOM 3646 C C . ALA B 1 181 ? -16.583 10.966 11.806 1.00 15.88 173 ALA B C 1
ATOM 3647 O O . ALA B 1 181 ? -15.369 11.120 11.722 1.00 18.65 173 ALA B O 1
ATOM 3649 N N . GLY B 1 182 ? -17.410 11.115 10.758 1.00 18.94 174 GLY B N 1
ATOM 3650 C CA . GLY B 1 182 ? -16.866 11.340 9.456 1.00 16.84 174 GLY B CA 1
ATOM 3651 C C . GLY B 1 182 ? -17.281 10.234 8.481 1.00 16.50 174 GLY B C 1
ATOM 3652 O O . GLY B 1 182 ? -18.236 9.532 8.708 1.00 14.25 174 GLY B O 1
ATOM 3653 N N . PRO B 1 183 ? -16.494 10.088 7.380 1.00 14.87 175 PRO B N 1
ATOM 3654 C CA . PRO B 1 183 ? -16.925 9.180 6.303 1.00 12.31 175 PRO B CA 1
ATOM 3655 C C . PRO B 1 183 ? -16.831 7.710 6.702 1.00 14.08 175 PRO B C 1
ATOM 3656 O O . PRO B 1 183 ? -17.415 6.876 6.037 1.00 13.67 175 PRO B O 1
ATOM 3660 N N . ALA B 1 184 ? -16.193 7.384 7.836 1.00 13.07 176 ALA B N 1
ATOM 3661 C CA . ALA B 1 184 ? -16.211 5.969 8.281 1.00 12.36 176 ALA B CA 1
ATOM 3662 C C . ALA B 1 184 ? -17.484 5.523 9.008 1.00 13.29 176 ALA B C 1
ATOM 3663 O O . ALA B 1 184 ? -17.664 4.328 9.342 1.00 13.93 176 ALA B O 1
ATOM 3665 N N . SER B 1 185 ? -18.403 6.444 9.222 1.00 13.35 177 SER B N 1
ATOM 3666 C CA . SER B 1 185 ? -19.565 6.137 10.073 1.00 16.38 177 SER B CA 1
ATOM 3667 C C . SER B 1 185 ? -20.213 4.786 9.786 1.00 16.33 177 SER B C 1
ATOM 3668 O O . SER B 1 185 ? -20.370 3.977 10.736 1.00 18.29 177 SER B O 1
ATOM 3671 N N . LYS B 1 186 ? -20.581 4.507 8.501 1.00 15.17 178 LYS B N 1
ATOM 3672 C CA . LYS B 1 186 ? -21.315 3.305 8.243 1.00 14.48 178 LYS B CA 1
ATOM 3673 C C . LYS B 1 186 ? -20.477 2.030 8.305 1.00 14.76 178 LYS B C 1
ATOM 3674 O O . LYS B 1 186 ? -20.987 0.920 8.315 1.00 15.11 178 LYS B O 1
ATOM 3680 N N . LEU B 1 187 ? -19.131 2.217 8.293 1.00 15.13 179 LEU B N 1
ATOM 3681 C CA . LEU B 1 187 ? -18.227 1.055 8.446 1.00 14.30 179 LEU B CA 1
ATOM 3682 C C . LEU B 1 187 ? -18.135 0.568 9.898 1.00 14.37 179 LEU B C 1
ATOM 3683 O O . LEU B 1 187 ? -17.439 -0.441 10.129 1.00 13.58 179 LEU B O 1
ATOM 3688 N N . PHE B 1 188 ? -18.934 1.113 10.817 1.00 14.21 180 PHE B N 1
ATOM 3689 C CA . PHE B 1 188 ? -19.032 0.579 12.219 1.00 14.90 180 PHE B CA 1
ATOM 3690 C C . PHE B 1 188 ? -20.420 -0.004 12.431 1.00 17.92 180 PHE B C 1
ATOM 3691 O O . PHE B 1 188 ? -20.852 -0.318 13.537 1.00 17.50 180 PHE B O 1
ATOM 3699 N N . GLY B 1 189 ? -21.107 -0.184 11.310 1.00 17.73 181 GLY B N 1
ATOM 3700 C CA . GLY B 1 189 ? -22.521 -0.562 11.348 1.00 17.15 181 GLY B CA 1
ATOM 3701 C C . GLY B 1 189 ? -22.805 -1.970 10.830 1.00 16.08 181 GLY B C 1
ATOM 3702 O O . GLY B 1 189 ? -21.944 -2.633 10.172 1.00 15.08 181 GLY B O 1
ATOM 3703 N N . GLU B 1 190 ? -24.027 -2.434 11.104 1.00 16.88 182 GLU B N 1
ATOM 3704 C CA . GLU B 1 190 ? -24.410 -3.843 10.835 1.00 17.17 182 GLU B CA 1
ATOM 3705 C C . GLU B 1 190 ? -24.509 -4.156 9.328 1.00 17.09 182 GLU B C 1
ATOM 3706 O O . GLU B 1 190 ? -24.070 -5.252 8.882 1.00 16.70 182 GLU B O 1
ATOM 3712 N N . ALA B 1 191 ? -24.999 -3.211 8.509 1.00 18.58 183 ALA B N 1
ATOM 3713 C CA . ALA B 1 191 ? -25.154 -3.549 7.049 1.00 18.32 183 ALA B CA 1
ATOM 3714 C C . ALA B 1 191 ? -23.761 -3.843 6.437 1.00 16.19 183 ALA B C 1
ATOM 3715 O O . ALA B 1 191 ? -23.610 -4.785 5.684 1.00 16.67 183 ALA B O 1
ATOM 3717 N N . PHE B 1 192 ? -22.781 -3.047 6.822 1.00 15.76 184 PHE B N 1
ATOM 3718 C CA . PHE B 1 192 ? -21.419 -3.229 6.310 1.00 13.67 184 PHE B CA 1
ATOM 3719 C C . PHE B 1 192 ? -20.891 -4.592 6.717 1.00 12.63 184 PHE B C 1
ATOM 3720 O O . PHE B 1 192 ? -20.331 -5.330 5.876 1.00 12.24 184 PHE B O 1
ATOM 3728 N N . TYR B 1 193 ? -20.993 -4.924 8.008 1.00 12.10 185 TYR B N 1
ATOM 3729 C CA . TYR B 1 193 ? -20.511 -6.269 8.397 1.00 12.15 185 TYR B CA 1
ATOM 3730 C C . TYR B 1 193 ? -21.241 -7.442 7.822 1.00 12.08 185 TYR B C 1
ATOM 3731 O O . TYR B 1 193 ? -20.670 -8.551 7.663 1.00 12.62 185 TYR B O 1
ATOM 3740 N N . LYS B 1 194 ? -22.543 -7.276 7.578 1.00 14.49 186 LYS B N 1
ATOM 3741 C CA . LYS B 1 194 ? -23.211 -8.342 6.734 1.00 14.42 186 LYS B CA 1
ATOM 3742 C C . LYS B 1 194 ? -22.531 -8.592 5.374 1.00 13.55 186 LYS B C 1
ATOM 3743 O O . LYS B 1 194 ? -22.337 -9.734 4.948 1.00 13.95 186 LYS B O 1
ATOM 3749 N N . ASP B 1 195 ? -22.125 -7.520 4.709 1.00 13.24 187 ASP B N 1
ATOM 3750 C CA . ASP B 1 195 ? -21.345 -7.674 3.455 1.00 12.63 187 ASP B CA 1
ATOM 3751 C C . ASP B 1 195 ? -19.953 -8.221 3.688 1.00 12.65 187 ASP B C 1
ATOM 3752 O O . ASP B 1 195 ? -19.527 -9.063 2.938 1.00 12.78 187 ASP B O 1
ATOM 3757 N N . VAL B 1 196 ? -19.278 -7.796 4.775 1.00 10.87 188 VAL B N 1
ATOM 3758 C CA . VAL B 1 196 ? -17.931 -8.362 4.948 1.00 10.27 188 VAL B CA 1
ATOM 3759 C C . VAL B 1 196 ? -18.108 -9.896 5.164 1.00 11.67 188 VAL B C 1
ATOM 3760 O O . VAL B 1 196 ? -17.286 -10.651 4.675 1.00 12.24 188 VAL B O 1
ATOM 3764 N N . LEU B 1 197 ? -19.131 -10.333 5.951 1.00 10.69 189 LEU B N 1
ATOM 3765 C CA . LEU B 1 197 ? -19.288 -11.818 6.149 1.00 10.65 189 LEU B CA 1
ATOM 3766 C C . LEU B 1 197 ? -19.445 -12.505 4.794 1.00 11.23 189 LEU B C 1
ATOM 3767 O O . LEU B 1 197 ? -18.839 -13.532 4.478 1.00 11.21 189 LEU B O 1
ATOM 3772 N N . ARG B 1 198 ? -20.267 -11.861 3.988 1.00 12.70 190 ARG B N 1
ATOM 3773 C CA . ARG B 1 198 ? -20.672 -12.484 2.712 1.00 11.60 190 ARG B CA 1
ATOM 3774 C C . ARG B 1 198 ? -19.481 -12.604 1.667 1.00 12.80 190 ARG B C 1
ATOM 3775 O O . ARG B 1 198 ? -19.317 -13.652 1.035 1.00 12.57 190 ARG B O 1
ATOM 3783 N N . ILE B 1 199 ? -18.684 -11.545 1.579 1.00 11.74 191 ILE B N 1
ATOM 3784 C CA . ILE B 1 199 ? -17.485 -11.558 0.710 1.00 12.28 191 ILE B CA 1
ATOM 3785 C C . ILE B 1 199 ? -16.288 -12.362 1.203 1.00 10.96 191 ILE B C 1
ATOM 3786 O O . ILE B 1 199 ? -15.392 -12.688 0.360 1.00 12.40 191 ILE B O 1
ATOM 3791 N N . LEU B 1 200 ? -16.311 -12.817 2.454 1.00 10.82 192 LEU B N 1
ATOM 3792 C CA . LEU B 1 200 ? -15.259 -13.736 2.960 1.00 10.32 192 LEU B CA 1
ATOM 3793 C C . LEU B 1 200 ? -15.562 -15.127 2.469 1.00 10.79 192 LEU B C 1
ATOM 3794 O O . LEU B 1 200 ? -16.723 -15.497 2.432 1.00 13.87 192 LEU B O 1
ATOM 3799 N N . LYS B 1 201 ? -14.487 -15.818 2.099 1.00 13.26 193 LYS B N 1
ATOM 3800 C CA . LYS B 1 201 ? -14.582 -17.287 1.877 1.00 13.35 193 LYS B CA 1
ATOM 3801 C C . LYS B 1 201 ? -14.944 -17.971 3.196 1.00 15.33 193 LYS B C 1
ATOM 3802 O O . LYS B 1 201 ? -14.913 -17.389 4.275 1.00 13.36 193 LYS B O 1
ATOM 3808 N N . PRO B 1 202 ? -15.349 -19.270 3.123 1.00 14.56 194 PRO B N 1
ATOM 3809 C CA . PRO B 1 202 ? -15.900 -19.939 4.306 1.00 14.10 194 PRO B CA 1
ATOM 3810 C C . PRO B 1 202 ? -14.950 -19.926 5.467 1.00 12.81 194 PRO B C 1
ATOM 3811 O O . PRO B 1 202 ? -15.443 -19.936 6.600 1.00 14.45 194 PRO B O 1
ATOM 3815 N N . ASP B 1 203 ? -13.649 -19.991 5.181 1.00 12.55 195 ASP B N 1
ATOM 3816 C CA . ASP B 1 203 ? -12.634 -19.919 6.211 1.00 13.19 195 ASP B CA 1
ATOM 3817 C C . ASP B 1 203 ? -11.947 -18.561 6.350 1.00 11.81 195 ASP B C 1
ATOM 3818 O O . ASP B 1 203 ? -10.821 -18.439 6.880 1.00 13.41 195 ASP B O 1
ATOM 3823 N N . GLY B 1 204 ? -12.726 -17.552 6.007 1.00 12.33 196 GLY B N 1
ATOM 3824 C CA . GLY B 1 204 ? -12.220 -16.122 6.055 1.00 13.11 196 GLY B CA 1
ATOM 3825 C C . GLY B 1 204 ? -12.045 -15.550 7.483 1.00 13.07 196 GLY B C 1
ATOM 3826 O O . GLY B 1 204 ? -12.697 -16.030 8.457 1.00 13.21 196 GLY B O 1
ATOM 3827 N N . ILE B 1 205 ? -11.272 -14.472 7.599 1.00 11.38 197 ILE B N 1
ATOM 3828 C CA . ILE B 1 205 ? -11.004 -13.774 8.835 1.00 12.41 197 ILE B CA 1
ATOM 3829 C C . ILE B 1 205 ? -11.148 -12.276 8.534 1.00 13.11 197 ILE B C 1
ATOM 3830 O O . ILE B 1 205 ? -10.799 -11.872 7.464 1.00 12.53 197 ILE B O 1
ATOM 3835 N N . CYS B 1 206 ? -11.732 -11.523 9.446 1.00 11.28 198 CYS B N 1
ATOM 3836 C CA . CYS B 1 206 ? -11.617 -10.074 9.330 1.00 12.17 198 CYS B CA 1
ATOM 3837 C C . CYS B 1 206 ? -11.081 -9.457 10.597 1.00 12.19 198 CYS B C 1
ATOM 3838 O O . CYS B 1 206 ? -11.155 -10.012 11.702 1.00 11.53 198 CYS B O 1
ATOM 3841 N N . CYS B 1 207 ? -10.647 -8.210 10.506 1.00 10.42 199 CYS B N 1
ATOM 3842 C CA . CYS B 1 207 ? -10.358 -7.485 11.755 1.00 11.23 199 CYS B CA 1
ATOM 3843 C C . CYS B 1 207 ? -10.528 -5.989 11.420 1.00 11.55 199 CYS B C 1
ATOM 3844 O O . CYS B 1 207 ? -10.551 -5.646 10.229 1.00 11.69 199 CYS B O 1
ATOM 3847 N N . ASN B 1 208 ? -10.605 -5.141 12.419 1.00 11.33 200 ASN B N 1
ATOM 3848 C CA . ASN B 1 208 ? -10.925 -3.727 12.187 1.00 11.93 200 ASN B CA 1
ATOM 3849 C C . ASN B 1 208 ? -10.153 -2.789 13.055 1.00 13.28 200 ASN B C 1
ATOM 3850 O O . ASN B 1 208 ? -9.319 -3.194 13.895 1.00 13.12 200 ASN B O 1
ATOM 3855 N N . GLN B 1 209 ? -10.470 -1.489 12.916 1.00 11.23 201 GLN B N 1
ATOM 3856 C CA . GLN B 1 209 ? -9.974 -0.527 13.828 1.00 13.28 201 GLN B CA 1
ATOM 3857 C C . GLN B 1 209 ? -11.026 -0.415 14.958 1.00 12.99 201 GLN B C 1
ATOM 3858 O O . GLN B 1 209 ? -12.166 0.080 14.757 1.00 12.68 201 GLN B O 1
ATOM 3864 N N . GLY B 1 210 ? -10.654 -0.974 16.127 1.00 11.51 202 GLY B N 1
ATOM 3865 C CA . GLY B 1 210 ? -11.614 -1.354 17.170 1.00 12.76 202 GLY B CA 1
ATOM 3866 C C . GLY B 1 210 ? -11.586 -0.416 18.328 1.00 14.43 202 GLY B C 1
ATOM 3867 O O . GLY B 1 210 ? -12.111 -0.744 19.400 1.00 15.31 202 GLY B O 1
ATOM 3868 N N . GLU B 1 211 ? -11.058 0.776 18.110 1.00 13.43 203 GLU B N 1
ATOM 3869 C CA . GLU B 1 211 ? -11.301 1.918 19.039 1.00 12.72 203 GLU B CA 1
ATOM 3870 C C . GLU B 1 211 ? -10.629 1.742 20.405 1.00 13.64 203 GLU B C 1
ATOM 3871 O O . GLU B 1 211 ? -9.732 0.912 20.573 1.00 14.29 203 GLU B O 1
ATOM 3877 N N . SER B 1 212 ? -11.106 2.481 21.400 1.00 13.76 204 SER B N 1
ATOM 3878 C CA . SER B 1 212 ? -10.495 2.450 22.736 1.00 11.41 204 SER B CA 1
ATOM 3879 C C . SER B 1 212 ? -11.387 1.826 23.777 1.00 11.83 204 SER B C 1
ATOM 3880 O O . SER B 1 212 ? -12.569 2.300 23.918 1.00 12.64 204 SER B O 1
ATOM 3883 N N . ILE B 1 213 ? -10.856 0.904 24.635 1.00 11.34 205 ILE B N 1
ATOM 3884 C CA . ILE B 1 213 ? -11.620 0.389 25.741 1.00 11.44 205 ILE B CA 1
ATOM 3885 C C . ILE B 1 213 ? -11.956 1.386 26.817 1.00 11.22 205 ILE B C 1
ATOM 3886 O O . ILE B 1 213 ? -12.831 1.154 27.666 1.00 13.03 205 ILE B O 1
ATOM 3891 N N . TRP B 1 214 ? -11.277 2.529 26.730 1.00 10.79 206 TRP B N 1
ATOM 3892 C CA . TRP B 1 214 ? -11.390 3.557 27.784 1.00 11.78 206 TRP B CA 1
ATOM 3893 C C . TRP B 1 214 ? -12.445 4.509 27.370 1.00 13.51 206 TRP B C 1
ATOM 3894 O O . TRP B 1 214 ? -12.962 5.266 28.234 1.00 16.72 206 TRP B O 1
ATOM 3905 N N . LEU B 1 215 ? -12.743 4.590 26.066 1.00 13.56 207 LEU B N 1
ATOM 3906 C CA . LEU B 1 215 ? -13.650 5.702 25.554 1.00 15.68 207 LEU B CA 1
ATOM 3907 C C . LEU B 1 215 ? -14.897 5.198 24.825 1.00 17.35 207 LEU B C 1
ATOM 3908 O O . LEU B 1 215 ? -15.937 5.867 24.804 1.00 17.89 207 LEU B O 1
ATOM 3913 N N . ASP B 1 216 ? -14.818 3.989 24.288 1.00 14.80 208 ASP B N 1
ATOM 3914 C CA . ASP B 1 216 ? -15.750 3.477 23.246 1.00 15.61 208 ASP B CA 1
ATOM 3915 C C . ASP B 1 216 ? -16.247 2.096 23.644 1.00 13.72 208 ASP B C 1
ATOM 3916 O O . ASP B 1 216 ? -16.678 1.354 22.798 1.00 14.46 208 ASP B O 1
ATOM 3921 N N . LEU B 1 217 ? -16.215 1.722 24.945 1.00 13.31 209 LEU B N 1
ATOM 3922 C CA . LEU B 1 217 ? -16.511 0.318 25.272 1.00 14.53 209 LEU B CA 1
ATOM 3923 C C . LEU B 1 217 ? -17.988 0.026 24.890 1.00 14.61 209 LEU B C 1
ATOM 3924 O O . LEU B 1 217 ? -18.296 -1.060 24.498 1.00 15.45 209 LEU B O 1
ATOM 3929 N N . GLU B 1 218 ? -18.868 1.034 24.991 1.00 15.91 210 GLU B N 1
ATOM 3930 C CA . GLU B 1 218 ? -20.278 0.803 24.608 1.00 18.85 210 GLU B CA 1
ATOM 3931 C C . GLU B 1 218 ? -20.368 0.355 23.153 1.00 16.06 210 GLU B C 1
ATOM 3932 O O . GLU B 1 218 ? -21.079 -0.623 22.828 1.00 18.53 210 GLU B O 1
ATOM 3938 N N . LEU B 1 219 ? -19.653 1.057 22.286 1.00 14.98 211 LEU B N 1
ATOM 3939 C CA . LEU B 1 219 ? -19.749 0.747 20.839 1.00 13.17 211 LEU B CA 1
ATOM 3940 C C . LEU B 1 219 ? -19.033 -0.603 20.530 1.00 13.64 211 LEU B C 1
ATOM 3941 O O . LEU B 1 219 ? -19.472 -1.433 19.719 1.00 14.27 211 LEU B O 1
ATOM 3946 N N . ILE B 1 220 ? -17.866 -0.772 21.138 1.00 12.73 212 ILE B N 1
ATOM 3947 C CA . ILE B 1 220 ? -17.149 -1.979 20.901 1.00 12.10 212 ILE B CA 1
ATOM 3948 C C . ILE B 1 220 ? -17.963 -3.195 21.277 1.00 12.83 212 ILE B C 1
ATOM 3949 O O . ILE B 1 220 ? -18.010 -4.150 20.504 1.00 14.11 212 ILE B O 1
ATOM 3954 N N . GLU B 1 221 ? -18.611 -3.186 22.470 1.00 14.05 213 GLU B N 1
ATOM 3955 C CA . GLU B 1 221 ? -19.514 -4.288 22.838 1.00 13.79 213 GLU B CA 1
ATOM 3956 C C . GLU B 1 221 ? -20.713 -4.417 21.889 1.00 12.93 213 GLU B C 1
ATOM 3957 O O . GLU B 1 221 ? -21.028 -5.587 21.566 1.00 13.42 213 GLU B O 1
ATOM 3963 N N . LYS B 1 222 ? -21.253 -3.307 21.432 1.00 14.17 214 LYS B N 1
ATOM 3964 C CA . LYS B 1 222 ? -22.384 -3.364 20.490 1.00 14.00 214 LYS B CA 1
ATOM 3965 C C . LYS B 1 222 ? -21.932 -4.055 19.220 1.00 17.34 214 LYS B C 1
ATOM 3966 O O . LYS B 1 222 ? -22.549 -4.970 18.768 1.00 17.27 214 LYS B O 1
ATOM 3972 N N . MET B 1 223 ? -20.788 -3.671 18.695 1.00 14.66 215 MET B N 1
ATOM 3973 C CA . MET B 1 223 ? -20.286 -4.324 17.494 1.00 14.58 215 MET B CA 1
ATOM 3974 C C . MET B 1 223 ? -20.011 -5.819 17.679 1.00 14.20 215 MET B C 1
ATOM 3975 O O . MET B 1 223 ? -20.286 -6.608 16.733 1.00 15.59 215 MET B O 1
ATOM 3980 N N . SER B 1 224 ? -19.407 -6.208 18.814 1.00 13.39 216 SER B N 1
ATOM 3981 C CA . SER B 1 224 ? -19.136 -7.626 19.004 1.00 14.02 216 SER B CA 1
ATOM 3982 C C . SER B 1 224 ? -20.417 -8.421 18.961 1.00 15.94 216 SER B C 1
ATOM 3983 O O . SER B 1 224 ? -20.429 -9.519 18.413 1.00 14.51 216 SER B O 1
ATOM 3986 N N . ARG B 1 225 ? -21.467 -7.843 19.537 1.00 15.50 217 ARG B N 1
ATOM 3987 C CA . ARG B 1 225 ? -22.776 -8.527 19.549 1.00 16.57 217 ARG B CA 1
ATOM 3988 C C . ARG B 1 225 ? -23.323 -8.690 18.136 1.00 16.06 217 ARG B C 1
ATOM 3989 O O . ARG B 1 225 ? -23.629 -9.815 17.723 1.00 16.95 217 ARG B O 1
ATOM 3997 N N . PHE B 1 226 ? -23.331 -7.599 17.389 1.00 14.29 218 PHE B N 1
ATOM 3998 C CA . PHE B 1 226 ? -23.972 -7.735 16.069 1.00 15.23 218 PHE B CA 1
ATOM 3999 C C . PHE B 1 226 ? -23.107 -8.494 15.064 1.00 15.08 218 PHE B C 1
ATOM 4000 O O . PHE B 1 226 ? -23.643 -9.081 14.079 1.00 17.17 218 PHE B O 1
ATOM 4008 N N . ILE B 1 227 ? -21.784 -8.492 15.275 1.00 15.05 219 ILE B N 1
ATOM 4009 C CA . ILE B 1 227 ? -20.932 -9.203 14.322 1.00 14.61 219 ILE B CA 1
ATOM 4010 C C . ILE B 1 227 ? -21.171 -10.724 14.576 1.00 15.35 219 ILE B C 1
ATOM 4011 O O . ILE B 1 227 ? -21.263 -11.494 13.640 1.00 15.87 219 ILE B O 1
ATOM 4016 N N . ARG B 1 228 ? -21.277 -11.147 15.828 1.00 16.10 220 ARG B N 1
ATOM 4017 C CA . ARG B 1 228 ? -21.696 -12.542 16.097 1.00 17.73 220 ARG B CA 1
ATOM 4018 C C . ARG B 1 228 ? -23.066 -12.836 15.477 1.00 18.47 220 ARG B C 1
ATOM 4019 O O . ARG B 1 228 ? -23.244 -13.850 14.767 1.00 18.69 220 ARG B O 1
ATOM 4027 N N . GLU B 1 229 ? -24.036 -11.978 15.755 1.00 17.97 221 GLU B N 1
ATOM 4028 C CA . GLU B 1 229 ? -25.439 -12.256 15.296 1.00 20.46 221 GLU B CA 1
ATOM 4029 C C . GLU B 1 229 ? -25.518 -12.313 13.742 1.00 19.70 221 GLU B C 1
ATOM 4030 O O . GLU B 1 229 ? -26.293 -13.105 13.181 1.00 22.19 221 GLU B O 1
ATOM 4036 N N . THR B 1 230 ? -24.633 -11.563 13.066 1.00 17.53 222 THR B N 1
ATOM 4037 C CA . THR B 1 230 ? -24.497 -11.559 11.583 1.00 16.51 222 THR B CA 1
ATOM 4038 C C . THR B 1 230 ? -24.147 -12.950 11.042 1.00 16.39 222 THR B C 1
ATOM 4039 O O . THR B 1 230 ? -24.539 -13.283 9.923 1.00 17.84 222 THR B O 1
ATOM 4043 N N . GLY B 1 231 ? -23.342 -13.696 11.766 1.00 16.44 223 GLY B N 1
ATOM 4044 C CA . GLY B 1 231 ? -22.995 -15.071 11.371 1.00 17.09 223 GLY B CA 1
ATOM 4045 C C . GLY B 1 231 ? -21.529 -15.405 11.614 1.00 15.62 223 GLY B C 1
ATOM 4046 O O . GLY B 1 231 ? -21.097 -16.539 11.349 1.00 20.58 223 GLY B O 1
ATOM 4047 N N . PHE B 1 232 ? -20.719 -14.458 12.127 1.00 16.68 224 PHE B N 1
ATOM 4048 C CA . PHE B 1 232 ? -19.299 -14.861 12.504 1.00 16.58 224 PHE B CA 1
ATOM 4049 C C . PHE B 1 232 ? -19.252 -15.759 13.744 1.00 15.57 224 PHE B C 1
ATOM 4050 O O . PHE B 1 232 ? -19.923 -15.473 14.717 1.00 17.81 224 PHE B O 1
ATOM 4058 N N . ALA B 1 233 ? -18.587 -16.897 13.620 1.00 15.57 225 ALA B N 1
ATOM 4059 C CA . ALA B 1 233 ? -18.548 -17.889 14.673 1.00 14.85 225 ALA B CA 1
ATOM 4060 C C . ALA B 1 233 ? -17.781 -17.439 15.893 1.00 16.92 225 ALA B C 1
ATOM 4061 O O . ALA B 1 233 ? -18.077 -17.895 16.991 1.00 17.88 225 ALA B O 1
ATOM 4063 N N . SER B 1 234 ? -16.790 -16.546 15.751 1.00 15.21 226 SER B N 1
ATOM 4064 C CA . SER B 1 234 ? -16.081 -16.084 17.004 1.00 15.66 226 SER B CA 1
ATOM 4065 C C . SER B 1 234 ? -15.581 -14.669 16.747 1.00 17.26 226 SER B C 1
ATOM 4066 O O . SER B 1 234 ? -15.274 -14.312 15.577 1.00 14.96 226 SER B O 1
ATOM 4069 N N . VAL B 1 235 ? -15.630 -13.851 17.765 1.00 12.86 227 VAL B N 1
ATOM 4070 C CA . VAL B 1 235 ? -15.131 -12.476 17.677 1.00 12.27 227 VAL B CA 1
ATOM 4071 C C . VAL B 1 235 ? -14.317 -12.271 18.979 1.00 13.39 227 VAL B C 1
ATOM 4072 O O . VAL B 1 235 ? -14.824 -12.455 20.097 1.00 15.69 227 VAL B O 1
ATOM 4076 N N . GLN B 1 236 ? -13.062 -11.939 18.798 1.00 12.41 228 GLN B N 1
ATOM 4077 C CA . GLN B 1 236 ? -12.161 -11.765 19.943 1.00 13.58 228 GLN B CA 1
ATOM 4078 C C . GLN B 1 236 ? -11.413 -10.438 19.786 1.00 11.70 228 GLN B C 1
ATOM 4079 O O . GLN B 1 236 ? -10.825 -10.202 18.746 1.00 12.77 228 GLN B O 1
ATOM 4085 N N . TYR B 1 237 ? -11.309 -9.689 20.894 1.00 12.45 229 TYR B N 1
ATOM 4086 C CA . TYR B 1 237 ? -10.697 -8.381 20.756 1.00 11.61 229 TYR B CA 1
ATOM 4087 C C . TYR B 1 237 ? -9.235 -8.419 21.201 1.00 10.67 229 TYR B C 1
ATOM 4088 O O . TYR B 1 237 ? -8.929 -8.930 22.289 1.00 13.11 229 TYR B O 1
ATOM 4097 N N . ALA B 1 238 ? -8.364 -7.866 20.342 1.00 11.66 230 ALA B N 1
ATOM 4098 C CA . ALA B 1 238 ? -6.887 -7.805 20.582 1.00 9.99 230 ALA B CA 1
ATOM 4099 C C . ALA B 1 238 ? -6.542 -6.309 20.880 1.00 12.48 230 ALA B C 1
ATOM 4100 O O . ALA B 1 238 ? -6.922 -5.396 20.174 1.00 13.79 230 ALA B O 1
ATOM 4102 N N . LEU B 1 239 ? -5.701 -6.120 21.921 1.00 11.22 231 LEU B N 1
ATOM 4103 C CA . LEU B 1 239 ? -5.357 -4.715 22.392 1.00 11.96 231 LEU B CA 1
ATOM 4104 C C . LEU B 1 239 ? -3.935 -4.450 22.039 1.00 13.74 231 LEU B C 1
ATOM 4105 O O . LEU B 1 239 ? -3.101 -5.404 21.934 1.00 15.59 231 LEU B O 1
ATOM 4110 N N . MET B 1 240 ? -3.578 -3.210 21.785 1.00 11.22 232 MET B N 1
ATOM 4111 C CA . MET B 1 240 ? -2.194 -2.947 21.502 1.00 12.78 232 MET B CA 1
ATOM 4112 C C . MET B 1 240 ? -1.821 -1.556 21.956 1.00 12.80 232 MET B C 1
ATOM 4113 O O . MET B 1 240 ? -2.680 -0.732 22.223 1.00 13.52 232 MET B O 1
ATOM 4118 N N . HIS B 1 241 ? -0.508 -1.305 21.987 1.00 12.37 233 HIS B N 1
ATOM 4119 C CA . HIS B 1 241 ? 0.003 -0.085 22.661 1.00 12.63 233 HIS B CA 1
ATOM 4120 C C . HIS B 1 241 ? 0.332 0.943 21.595 1.00 11.87 233 HIS B C 1
ATOM 4121 O O . HIS B 1 241 ? 1.296 0.789 20.836 1.00 13.20 233 HIS B O 1
ATOM 4128 N N . VAL B 1 242 ? -0.458 1.988 21.497 1.00 13.24 234 VAL B N 1
ATOM 4129 C CA . VAL B 1 242 ? -0.290 3.060 20.491 1.00 12.63 234 VAL B CA 1
ATOM 4130 C C . VAL B 1 242 ? -0.402 4.442 21.162 1.00 13.03 234 VAL B C 1
ATOM 4131 O O . VAL B 1 242 ? -1.505 4.915 21.482 1.00 13.63 234 VAL B O 1
ATOM 4135 N N . PRO B 1 243 ? 0.765 5.017 21.396 1.00 13.46 235 PRO B N 1
ATOM 4136 C CA . PRO B 1 243 ? 0.777 6.295 22.132 1.00 14.22 235 PRO B CA 1
ATOM 4137 C C . PRO B 1 243 ? -0.053 7.362 21.495 1.00 13.26 235 PRO B C 1
ATOM 4138 O O . PRO B 1 243 ? -0.539 8.247 22.245 1.00 15.92 235 PRO B O 1
ATOM 4142 N N . THR B 1 244 ? -0.151 7.371 20.163 1.00 15.32 236 THR B N 1
ATOM 4143 C CA . THR B 1 244 ? -0.770 8.487 19.501 1.00 14.96 236 THR B CA 1
ATOM 4144 C C . THR B 1 244 ? -2.223 8.190 19.107 1.00 16.41 236 THR B C 1
ATOM 4145 O O . THR B 1 244 ? -2.753 8.885 18.265 1.00 17.86 236 THR B O 1
ATOM 4149 N N . TYR B 1 245 ? -2.884 7.179 19.725 1.00 12.92 237 TYR B N 1
ATOM 4150 C CA . TYR B 1 245 ? -4.328 7.085 19.703 1.00 13.73 237 TYR B CA 1
ATOM 4151 C C . TYR B 1 245 ? -4.845 7.490 21.097 1.00 12.47 237 TYR B C 1
ATOM 4152 O O . TYR B 1 245 ? -4.201 7.199 22.072 1.00 13.01 237 TYR B O 1
ATOM 4161 N N . PRO B 1 246 ? -6.040 8.152 21.210 1.00 13.48 238 PRO B N 1
ATOM 4162 C CA . PRO B 1 246 ? -6.560 8.676 22.491 1.00 12.86 238 PRO B CA 1
ATOM 4163 C C . PRO B 1 246 ? -6.585 7.581 23.577 1.00 13.81 238 PRO B C 1
ATOM 4164 O O . PRO B 1 246 ? -7.141 6.455 23.366 1.00 15.24 238 PRO B O 1
ATOM 4168 N N . CYS B 1 247 ? -5.926 7.911 24.689 1.00 10.82 239 CYS B N 1
ATOM 4169 C CA . CYS B 1 247 ? -5.772 7.005 25.840 1.00 13.73 239 CYS B CA 1
ATOM 4170 C C . CYS B 1 247 ? -4.633 5.972 25.720 1.00 13.77 239 CYS B C 1
ATOM 4171 O O . CYS B 1 247 ? -4.420 5.263 26.718 1.00 14.13 239 CYS B O 1
ATOM 4174 N N . GLY B 1 248 ? -3.971 5.888 24.529 1.00 13.54 240 GLY B N 1
ATOM 4175 C CA . GLY B 1 248 ? -2.758 5.069 24.365 1.00 12.76 240 GLY B CA 1
ATOM 4176 C C . GLY B 1 248 ? -2.935 3.637 24.028 1.00 12.97 240 GLY B C 1
ATOM 4177 O O . GLY B 1 248 ? -1.942 2.933 23.952 1.00 13.02 240 GLY B O 1
ATOM 4178 N N . SER B 1 249 ? -4.165 3.229 23.815 1.00 14.91 241 SER B N 1
ATOM 4179 C CA . SER B 1 249 ? -4.316 1.918 23.194 1.00 16.73 241 SER B CA 1
ATOM 4180 C C . SER B 1 249 ? -5.370 1.873 22.167 1.00 17.22 241 SER B C 1
ATOM 4181 O O . SER B 1 249 ? -6.348 2.601 22.274 1.00 19.31 241 SER B O 1
ATOM 4184 N N . ILE B 1 250 ? -5.232 0.954 21.256 1.00 14.61 242 ILE B N 1
ATOM 4185 C CA . ILE B 1 250 ? -6.257 0.757 20.287 1.00 13.30 242 ILE B CA 1
ATOM 4186 C C . ILE B 1 250 ? -6.484 -0.724 20.280 1.00 12.41 242 ILE B C 1
ATOM 4187 O O . ILE B 1 250 ? -5.610 -1.448 20.593 1.00 12.03 242 ILE B O 1
ATOM 4192 N N . GLY B 1 251 ? -7.668 -1.164 19.973 1.00 11.98 243 GLY B N 1
ATOM 4193 C CA . GLY B 1 251 ? -7.912 -2.652 19.862 1.00 12.03 243 GLY B CA 1
ATOM 4194 C C . GLY B 1 251 ? -8.398 -2.939 18.466 1.00 14.00 243 GLY B C 1
ATOM 4195 O O . GLY B 1 251 ? -8.596 -2.062 17.662 1.00 18.12 243 GLY B O 1
ATOM 4196 N N . THR B 1 252 ? -8.538 -4.225 18.198 1.00 10.45 244 THR B N 1
ATOM 4197 C CA . THR B 1 252 ? -9.100 -4.722 16.923 1.00 11.86 244 THR B CA 1
ATOM 4198 C C . THR B 1 252 ? -9.989 -5.907 17.157 1.00 12.56 244 THR B C 1
ATOM 4199 O O . THR B 1 252 ? -9.622 -6.819 17.948 1.00 14.18 244 THR B O 1
ATOM 4203 N N . LEU B 1 253 ? -11.190 -5.907 16.533 1.00 10.91 245 LEU B N 1
ATOM 4204 C CA . LEU B 1 253 ? -12.062 -7.102 16.727 1.00 10.96 245 LEU B CA 1
ATOM 4205 C C . LEU B 1 253 ? -11.585 -8.043 15.674 1.00 11.45 245 LEU B C 1
ATOM 4206 O O . LEU B 1 253 ? -11.813 -7.805 14.454 1.00 11.43 245 LEU B O 1
ATOM 4211 N N . VAL B 1 254 ? -11.120 -9.211 16.091 1.00 12.08 246 VAL B N 1
ATOM 4212 C CA . VAL B 1 254 ? -10.651 -10.260 15.132 1.00 11.99 246 VAL B CA 1
ATOM 4213 C C . VAL B 1 254 ? -11.713 -11.343 15.090 1.00 12.44 246 VAL B C 1
ATOM 4214 O O . VAL B 1 254 ? -12.049 -11.995 16.120 1.00 12.83 246 VAL B O 1
ATOM 4218 N N . CYS B 1 255 ? -12.239 -11.515 13.898 1.00 11.59 247 CYS B N 1
ATOM 4219 C CA . CYS B 1 255 ? -13.504 -12.243 13.745 1.00 12.44 247 CYS B CA 1
ATOM 4220 C C . CYS B 1 255 ? -13.308 -13.377 12.729 1.00 11.44 247 CYS B C 1
ATOM 4221 O O . CYS B 1 255 ? -12.686 -13.230 11.671 1.00 11.98 247 CYS B O 1
ATOM 4224 N N . SER B 1 256 ? -13.723 -14.597 13.154 1.00 11.90 248 SER B N 1
ATOM 4225 C CA . SER B 1 256 ? -13.565 -15.754 12.294 1.00 11.54 248 SER B CA 1
ATOM 4226 C C . SER B 1 256 ? -14.955 -16.113 11.708 1.00 11.99 248 SER B C 1
ATOM 4227 O O . SER B 1 256 ? -15.941 -16.287 12.478 1.00 11.66 248 SER B O 1
ATOM 4230 N N . LYS B 1 257 ? -15.057 -16.258 10.390 1.00 10.95 249 LYS B N 1
ATOM 4231 C CA . LYS B 1 257 ? -16.281 -16.703 9.784 1.00 12.99 249 LYS B CA 1
ATOM 4232 C C . LYS B 1 257 ? -16.601 -18.155 10.224 1.00 12.54 249 LYS B C 1
ATOM 4233 O O . LYS B 1 257 ? -17.733 -18.402 10.666 1.00 15.58 249 LYS B O 1
ATOM 4239 N N . LYS B 1 258 ? -15.612 -19.027 10.110 1.00 12.46 250 LYS B N 1
ATOM 4240 C CA . LYS B 1 258 ? -15.891 -20.444 10.477 1.00 12.77 250 LYS B CA 1
ATOM 4241 C C . LYS B 1 258 ? -15.735 -20.649 11.951 1.00 14.34 250 LYS B C 1
ATOM 4242 O O . LYS B 1 258 ? -14.948 -20.004 12.603 1.00 13.35 250 LYS B O 1
ATOM 4248 N N . ALA B 1 259 ? -16.432 -21.680 12.444 1.00 13.61 251 ALA B N 1
ATOM 4249 C CA . ALA B 1 259 ? -16.182 -22.192 13.768 1.00 13.76 251 ALA B CA 1
ATOM 4250 C C . ALA B 1 259 ? -14.918 -23.063 13.760 1.00 12.82 251 ALA B C 1
ATOM 4251 O O . ALA B 1 259 ? -14.279 -23.339 12.713 1.00 13.02 251 ALA B O 1
ATOM 4253 N N . GLY B 1 260 ? -14.432 -23.355 14.980 1.00 12.80 252 GLY B N 1
ATOM 4254 C CA . GLY B 1 260 ? -13.247 -24.192 15.192 1.00 16.11 252 GLY B CA 1
ATOM 4255 C C . GLY B 1 260 ? -11.928 -23.481 15.009 1.00 14.11 252 GLY B C 1
ATOM 4256 O O . GLY B 1 260 ? -10.882 -24.075 14.851 1.00 15.98 252 GLY B O 1
ATOM 4257 N N . VAL B 1 261 ? -12.013 -22.168 15.011 1.00 14.50 253 VAL B N 1
ATOM 4258 C CA . VAL B 1 261 ? -10.858 -21.279 14.828 1.00 12.05 253 VAL B CA 1
ATOM 4259 C C . VAL B 1 261 ? -10.554 -20.503 16.123 1.00 12.74 253 VAL B C 1
ATOM 4260 O O . VAL B 1 261 ? -11.468 -19.871 16.676 1.00 13.99 253 VAL B O 1
ATOM 4264 N N . ASP B 1 262 ? -9.322 -20.624 16.584 1.00 13.02 254 ASP B N 1
ATOM 4265 C CA . ASP B 1 262 ? -8.864 -19.877 17.719 1.00 12.23 254 ASP B CA 1
ATOM 4266 C C . ASP B 1 262 ? -7.928 -18.810 17.239 1.00 12.37 254 ASP B C 1
ATOM 4267 O O . ASP B 1 262 ? -6.724 -19.027 17.137 1.00 11.64 254 ASP B O 1
ATOM 4272 N N . VAL B 1 263 ? -8.475 -17.604 17.062 1.00 12.33 255 VAL B N 1
ATOM 4273 C CA . VAL B 1 263 ? -7.613 -16.581 16.530 1.00 12.00 255 VAL B CA 1
ATOM 4274 C C . VAL B 1 263 ? -6.603 -16.123 17.572 1.00 12.37 255 VAL B C 1
ATOM 4275 O O . VAL B 1 263 ? -5.658 -15.407 17.204 1.00 11.58 255 VAL B O 1
ATOM 4279 N N . THR B 1 264 ? -6.794 -16.484 18.857 1.00 12.04 256 THR B N 1
ATOM 4280 C CA . THR B 1 264 ? -5.925 -15.915 19.950 1.00 12.65 256 THR B CA 1
ATOM 4281 C C . THR B 1 264 ? -4.585 -16.581 20.019 1.00 13.74 256 THR B C 1
ATOM 4282 O O . THR B 1 264 ? -3.689 -16.086 20.712 1.00 14.67 256 THR B O 1
ATOM 4286 N N . LYS B 1 265 ? -4.435 -17.769 19.373 1.00 14.36 257 LYS B N 1
ATOM 4287 C CA . LYS B 1 265 ? -3.122 -18.488 19.326 1.00 15.09 257 LYS B CA 1
ATOM 4288 C C . LYS B 1 265 ? -2.737 -18.597 17.876 1.00 14.82 257 LYS B C 1
ATOM 4289 O O . LYS B 1 265 ? -3.538 -19.050 17.039 1.00 15.04 257 LYS B O 1
ATOM 4295 N N . PRO B 1 266 ? -1.560 -18.076 17.498 1.00 14.04 258 PRO B N 1
ATOM 4296 C CA . PRO B 1 266 ? -1.232 -18.057 16.054 1.00 13.31 258 PRO B CA 1
ATOM 4297 C C . PRO B 1 266 ? -1.332 -19.420 15.396 1.00 13.80 258 PRO B C 1
ATOM 4298 O O . PRO B 1 266 ? -0.750 -20.421 15.885 1.00 18.01 258 PRO B O 1
ATOM 4302 N N . LEU B 1 267 ? -1.996 -19.447 14.257 1.00 12.34 259 LEU B N 1
ATOM 4303 C CA . LEU B 1 267 ? -2.153 -20.757 13.569 1.00 14.17 259 LEU B CA 1
ATOM 4304 C C . LEU B 1 267 ? -0.922 -20.975 12.747 1.00 16.45 259 LEU B C 1
ATOM 4305 O O . LEU B 1 267 ? -0.425 -22.129 12.649 1.00 16.00 259 LEU B O 1
ATOM 4310 N N . ARG B 1 268 ? -0.398 -19.893 12.159 1.00 14.56 260 ARG B N 1
ATOM 4311 C CA . ARG B 1 268 ? 0.882 -19.945 11.433 1.00 16.05 260 ARG B CA 1
ATOM 4312 C C . ARG B 1 268 ? 1.856 -18.952 12.020 1.00 16.95 260 ARG B C 1
ATOM 4313 O O . ARG B 1 268 ? 1.850 -17.737 11.673 1.00 13.29 260 ARG B O 1
ATOM 4321 N N . PRO B 1 269 ? 2.682 -19.385 13.000 1.00 14.72 261 PRO B N 1
ATOM 4322 C CA . PRO B 1 269 ? 3.518 -18.474 13.684 1.00 15.26 261 PRO B CA 1
ATOM 4323 C C . PRO B 1 269 ? 4.432 -17.648 12.801 1.00 14.66 261 PRO B C 1
ATOM 4324 O O . PRO B 1 269 ? 5.107 -18.161 11.894 1.00 16.47 261 PRO B O 1
ATOM 4328 N N . VAL B 1 270 ? 4.545 -16.359 13.088 1.00 12.01 262 VAL B N 1
ATOM 4329 C CA . VAL B 1 270 ? 5.402 -15.538 12.270 1.00 12.62 262 VAL B CA 1
ATOM 4330 C C . VAL B 1 270 ? 6.926 -15.978 12.316 1.00 14.74 262 VAL B C 1
ATOM 4331 O O . VAL B 1 270 ? 7.689 -15.698 11.384 1.00 16.01 262 VAL B O 1
ATOM 4335 N N . GLU B 1 271 ? 7.310 -16.552 13.446 1.00 16.99 263 GLU B N 1
ATOM 4336 C CA . GLU B 1 271 ? 8.695 -16.956 13.663 1.00 16.58 263 GLU B CA 1
ATOM 4337 C C . GLU B 1 271 ? 9.117 -17.981 12.626 1.00 17.53 263 GLU B C 1
ATOM 4338 O O . GLU B 1 271 ? 10.313 -18.055 12.379 1.00 21.99 263 GLU B O 1
ATOM 4344 N N . ASP B 1 272 ? 8.169 -18.656 11.988 1.00 18.49 264 ASP B N 1
ATOM 4345 C CA .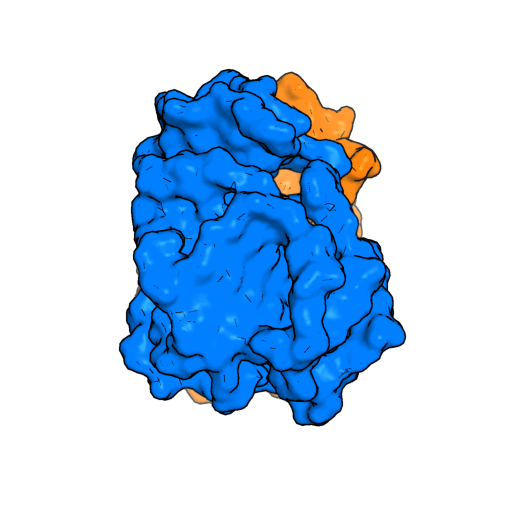 ASP B 1 272 ? 8.523 -19.582 10.876 1.00 22.63 264 ASP B CA 1
ATOM 4346 C C . ASP B 1 272 ? 8.555 -18.913 9.468 1.00 24.45 264 ASP B C 1
ATOM 4347 O O . ASP B 1 272 ? 8.684 -19.609 8.432 1.00 25.11 264 ASP B O 1
ATOM 4352 N N . MET B 1 273 ? 8.449 -17.577 9.432 1.00 21.67 265 MET B N 1
ATOM 4353 C CA . MET B 1 273 ? 8.404 -16.807 8.223 0.25 18.48 265 MET B CA 1
ATOM 4354 C C . MET B 1 273 ? 9.670 -15.983 8.164 1.00 20.71 265 MET B C 1
ATOM 4355 O O . MET B 1 273 ? 10.257 -15.626 9.221 1.00 19.46 265 MET B O 1
ATOM 4360 N N . PRO B 1 274 ? 10.144 -15.680 6.966 1.00 22.07 266 PRO B N 1
ATOM 4361 C CA . PRO B 1 274 ? 11.457 -15.106 6.802 1.00 22.47 266 PRO B CA 1
ATOM 4362 C C . PRO B 1 274 ? 11.599 -13.658 7.243 1.00 22.16 266 PRO B C 1
ATOM 4363 O O . PRO B 1 274 ? 12.709 -13.176 7.488 1.00 23.62 266 PRO B O 1
ATOM 4367 N N . PHE B 1 275 ? 10.459 -13.000 7.455 1.00 16.85 267 PHE B N 1
ATOM 4368 C CA . PHE B 1 275 ? 10.457 -11.558 7.787 1.00 16.77 267 PHE B CA 1
ATOM 4369 C C . PHE B 1 275 ? 10.204 -11.280 9.303 1.00 14.79 267 PHE B C 1
ATOM 4370 O O . PHE B 1 275 ? 10.115 -10.105 9.679 1.00 14.59 267 PHE B O 1
ATOM 4378 N N . ALA B 1 276 ? 10.087 -12.322 10.137 1.00 15.44 268 ALA B N 1
ATOM 4379 C CA . ALA B 1 276 ? 9.775 -12.104 11.584 1.00 14.17 268 ALA B CA 1
ATOM 4380 C C . ALA B 1 276 ? 10.773 -11.169 12.248 1.00 17.74 268 ALA B C 1
ATOM 4381 O O . ALA B 1 276 ? 10.382 -10.312 13.014 1.00 17.69 268 ALA B O 1
ATOM 4383 N N . LYS B 1 277 ? 12.060 -11.271 11.829 1.00 16.92 269 LYS B N 1
ATOM 4384 C CA . LYS B 1 277 ? 13.102 -10.406 12.426 1.00 17.15 269 LYS B CA 1
ATOM 4385 C C . LYS B 1 277 ? 13.060 -8.981 12.009 1.00 18.56 269 LYS B C 1
ATOM 4386 O O . LYS B 1 277 ? 13.684 -8.169 12.652 1.00 22.95 269 LYS B O 1
ATOM 4392 N N . ASP B 1 278 ? 12.286 -8.643 10.965 1.00 16.26 270 ASP B N 1
ATOM 4393 C CA . ASP B 1 278 ? 12.211 -7.281 10.507 1.00 17.17 270 ASP B CA 1
ATOM 4394 C C . ASP B 1 278 ? 11.135 -6.523 11.279 1.00 16.57 270 ASP B C 1
ATOM 4395 O O . ASP B 1 278 ? 11.024 -5.276 11.140 1.00 18.81 270 ASP B O 1
ATOM 4400 N N . LEU B 1 279 ? 10.322 -7.250 12.045 1.00 14.74 271 LEU B N 1
ATOM 4401 C CA . LEU B 1 279 ? 9.183 -6.511 12.709 1.00 13.24 271 LEU B CA 1
ATOM 4402 C C . LEU B 1 279 ? 9.658 -5.831 13.988 1.00 15.05 271 LEU B C 1
ATOM 4403 O O . LEU B 1 279 ? 10.514 -6.333 14.682 1.00 16.85 271 LEU B O 1
ATOM 4408 N N . LYS B 1 280 ? 8.984 -4.741 14.361 1.00 13.17 272 LYS B N 1
ATOM 4409 C CA . LYS B 1 280 ? 9.412 -3.923 15.455 1.00 14.35 272 LYS B CA 1
ATOM 4410 C C . LYS B 1 280 ? 8.513 -4.060 16.717 1.00 13.11 272 LYS B C 1
ATOM 4411 O O . LYS B 1 280 ? 8.911 -3.675 17.855 1.00 14.94 272 LYS B O 1
ATOM 4417 N N . TYR B 1 281 ? 7.306 -4.644 16.528 1.00 13.48 273 TYR B N 1
ATOM 4418 C CA . TYR B 1 281 ? 6.401 -4.827 17.609 1.00 12.80 273 TYR B CA 1
ATOM 4419 C C . TYR B 1 281 ? 5.951 -6.264 17.705 1.00 9.89 273 TYR B C 1
ATOM 4420 O O . TYR B 1 281 ? 6.181 -6.911 18.748 1.00 12.17 273 TYR B O 1
ATOM 4429 N N . TYR B 1 282 ? 5.319 -6.772 16.634 1.00 9.72 274 TYR B N 1
ATOM 4430 C CA . TYR B 1 282 ? 4.651 -8.054 16.597 1.00 10.75 274 TYR B CA 1
ATOM 4431 C C . TYR B 1 282 ? 5.534 -9.293 16.646 1.00 10.35 274 TYR B C 1
ATOM 4432 O O . TYR B 1 282 ? 6.543 -9.387 15.953 1.00 13.70 274 TYR B O 1
ATOM 4441 N N . ASP B 1 283 ? 5.116 -10.247 17.415 1.00 12.16 275 ASP B N 1
ATOM 4442 C CA . ASP B 1 283 ? 5.618 -11.638 17.363 1.00 11.90 275 ASP B CA 1
ATOM 4443 C C . ASP B 1 283 ? 4.601 -12.507 18.040 1.00 12.13 275 ASP B C 1
ATOM 4444 O O . ASP B 1 283 ? 3.552 -12.037 18.436 1.00 11.24 275 ASP B O 1
ATOM 4449 N N . SER B 1 284 ? 4.836 -13.819 18.132 1.00 11.56 276 SER B N 1
ATOM 4450 C CA . SER B 1 284 ? 3.796 -14.708 18.630 1.00 12.27 276 SER B CA 1
ATOM 4451 C C . SER B 1 284 ? 3.429 -14.517 20.123 1.00 11.90 276 SER B C 1
ATOM 4452 O O . SER B 1 284 ? 2.254 -14.606 20.452 1.00 12.15 276 SER B O 1
ATOM 4455 N N . GLU B 1 285 ? 4.403 -14.120 20.945 1.00 13.47 277 GLU B N 1
ATOM 4456 C CA . GLU B 1 285 ? 4.090 -13.802 22.315 1.00 14.56 277 GLU B CA 1
ATOM 4457 C C . GLU B 1 285 ? 3.233 -12.595 22.432 1.00 13.71 277 GLU B C 1
ATOM 4458 O O . GLU B 1 285 ? 2.274 -12.590 23.230 1.00 13.28 277 GLU B O 1
ATOM 4464 N N . MET B 1 286 ? 3.572 -11.614 21.592 1.00 13.07 278 MET B N 1
ATOM 4465 C CA . MET B 1 286 ? 2.761 -10.391 21.619 1.00 12.28 278 MET B CA 1
ATOM 4466 C C . MET B 1 286 ? 1.371 -10.699 21.062 1.00 12.87 278 MET B C 1
ATOM 4467 O O . MET B 1 286 ? 0.338 -10.170 21.648 1.00 10.90 278 MET B O 1
ATOM 4472 N N . HIS B 1 287 ? 1.261 -11.550 20.026 1.00 10.07 279 HIS B N 1
ATOM 4473 C CA . HIS B 1 287 ? -0.093 -11.890 19.541 1.00 10.40 279 HIS B CA 1
ATOM 4474 C C . HIS B 1 287 ? -0.922 -12.583 20.696 1.00 12.45 279 HIS B C 1
ATOM 4475 O O . HIS B 1 287 ? -2.116 -12.195 20.990 1.00 11.39 279 HIS B O 1
ATOM 4482 N N . LYS B 1 288 ? -0.307 -13.561 21.399 1.00 11.78 280 LYS B N 1
ATOM 4483 C CA . LYS B 1 288 ? -1.091 -14.205 22.510 1.00 13.33 280 LYS B CA 1
ATOM 4484 C C . LYS B 1 288 ? -1.459 -13.254 23.602 1.00 12.98 280 LYS B C 1
ATOM 4485 O O . LYS B 1 288 ? -2.586 -13.247 24.099 1.00 14.29 280 LYS B O 1
ATOM 4491 N N . ALA B 1 289 ? -0.514 -12.382 23.924 1.00 11.65 281 ALA B N 1
ATOM 4492 C CA . ALA B 1 289 ? -0.707 -11.453 25.044 1.00 11.67 281 ALA B CA 1
ATOM 4493 C C . ALA B 1 289 ? -1.803 -10.415 24.723 1.00 11.24 281 ALA B C 1
ATOM 4494 O O . ALA B 1 289 ? -2.494 -9.913 25.655 1.00 10.86 281 ALA B O 1
ATOM 4496 N N . SER B 1 290 ? -1.966 -10.097 23.428 1.00 11.57 282 SER B N 1
ATOM 4497 C CA . SER B 1 290 ? -2.866 -8.973 23.068 1.00 10.88 282 SER B CA 1
ATOM 4498 C C . SER B 1 290 ? -4.326 -9.322 23.311 1.00 10.90 282 SER B C 1
ATOM 4499 O O . SER B 1 290 ? -5.166 -8.394 23.426 1.00 12.14 282 SER B O 1
ATOM 4502 N N . PHE B 1 291 ? -4.641 -10.612 23.406 1.00 10.03 283 PHE B N 1
ATOM 4503 C CA . PHE B 1 291 ? -5.988 -11.012 23.696 1.00 10.40 283 PHE B CA 1
ATOM 4504 C C . PHE B 1 291 ? -6.352 -11.112 25.171 1.00 10.99 283 PHE B C 1
ATOM 4505 O O . PHE B 1 291 ? -7.496 -11.301 25.488 1.00 11.94 283 PHE B O 1
ATOM 4513 N N . ALA B 1 292 ? -5.373 -10.882 26.049 1.00 11.17 284 ALA B N 1
ATOM 4514 C CA . ALA B 1 292 ? -5.706 -10.671 27.462 1.00 9.96 284 ALA B CA 1
ATOM 4515 C C . ALA B 1 292 ? -6.251 -9.283 27.705 1.00 9.77 284 ALA B C 1
ATOM 4516 O O . ALA B 1 292 ? -5.596 -8.262 27.440 1.00 12.93 284 ALA B O 1
ATOM 4518 N N . LEU B 1 293 ? -7.487 -9.242 28.268 1.00 9.96 285 LEU B N 1
ATOM 4519 C CA . LEU B 1 293 ? -8.128 -7.914 28.452 1.00 11.77 285 LEU B CA 1
ATOM 452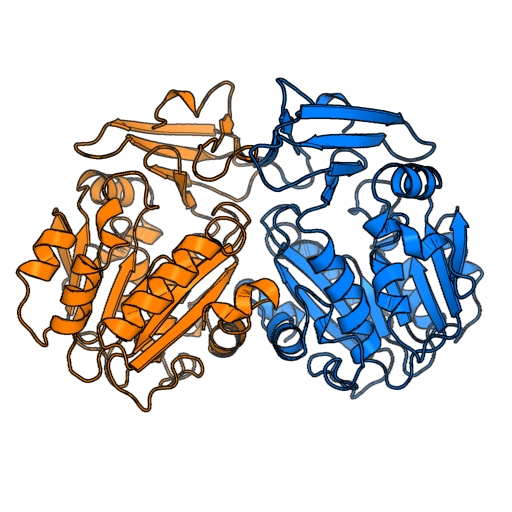0 C C . LEU B 1 293 ? -8.251 -7.607 29.926 1.00 12.10 285 LEU B C 1
ATOM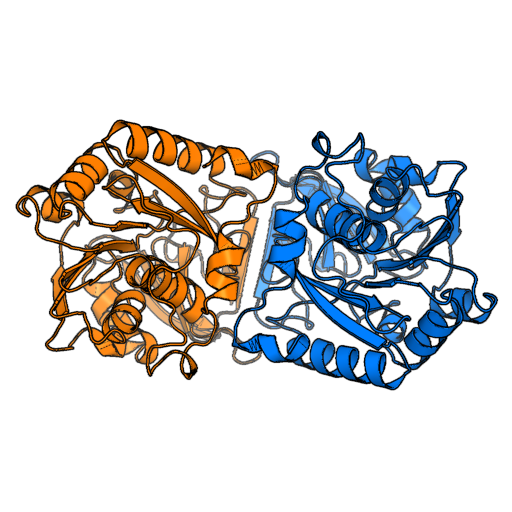 4521 O O . LEU B 1 293 ? -8.515 -8.506 30.742 1.00 12.85 285 LEU B O 1
ATOM 4526 N N . PRO B 1 294 ? -8.135 -6.329 30.277 1.00 11.85 286 PRO B N 1
ATOM 4527 C CA . PRO B 1 294 ? -8.452 -5.937 31.622 1.00 11.81 286 PRO B CA 1
ATOM 4528 C C . PRO B 1 294 ? -9.865 -6.408 32.013 1.00 12.18 286 PRO B C 1
ATOM 4529 O O . PRO B 1 294 ? -10.767 -6.504 31.137 1.00 12.99 286 PRO B O 1
ATOM 4533 N N . ARG B 1 295 ? -10.048 -6.725 33.288 1.00 12.70 287 ARG B N 1
ATOM 4534 C CA . ARG B 1 295 ? -11.372 -7.234 33.736 1.00 12.67 287 ARG B CA 1
ATOM 4535 C C . ARG B 1 295 ? -12.547 -6.432 33.253 1.00 13.58 287 ARG B C 1
ATOM 4536 O O . ARG B 1 295 ? -13.565 -6.976 32.867 1.00 13.62 287 ARG B O 1
ATOM 4544 N N . PHE B 1 296 ? -12.427 -5.094 33.285 1.00 12.88 288 PHE B N 1
ATOM 4545 C CA . PHE B 1 296 ? -13.576 -4.245 32.933 1.00 12.05 288 PHE B CA 1
ATOM 4546 C C . PHE B 1 296 ? -13.974 -4.379 31.466 1.00 11.65 288 PHE B C 1
ATOM 4547 O O . PHE B 1 296 ? -15.101 -4.029 31.083 1.00 13.52 288 PHE B O 1
ATOM 4555 N N . ALA B 1 297 ? -12.980 -4.779 30.644 1.00 13.01 289 ALA B N 1
ATOM 4556 C CA . ALA B 1 297 ? -13.223 -4.885 29.214 1.00 12.64 289 ALA B CA 1
ATOM 4557 C C . ALA B 1 297 ? -13.479 -6.334 28.794 1.00 12.62 289 ALA B C 1
ATOM 4558 O O . ALA B 1 297 ? -13.663 -6.559 27.587 1.00 14.15 289 ALA B O 1
ATOM 4560 N N . ARG B 1 298 ? -13.559 -7.240 29.726 1.00 14.09 290 ARG B N 1
ATOM 4561 C CA . ARG B 1 298 ? -13.588 -8.681 29.367 1.00 15.07 290 ARG B CA 1
ATOM 4562 C C . ARG B 1 298 ? -14.899 -9.077 28.661 1.00 17.34 290 ARG B C 1
ATOM 4563 O O . ARG B 1 298 ? -14.928 -10.137 28.001 1.00 18.34 290 ARG B O 1
ATOM 4571 N N . HIS B 1 299 ? -15.971 -8.291 28.825 1.00 14.62 291 HIS B N 1
ATOM 4572 C CA . HIS B 1 299 ? -17.280 -8.648 28.210 1.00 16.76 291 HIS B CA 1
ATOM 4573 C C . HIS B 1 299 ? -17.317 -8.379 26.737 1.00 18.46 291 HIS B C 1
ATOM 4574 O O . HIS B 1 299 ? -18.323 -8.626 26.036 1.00 19.48 291 HIS B O 1
ATOM 4581 N N . ILE B 1 300 ? -16.235 -7.901 26.201 1.00 15.74 292 ILE B N 1
ATOM 4582 C CA . ILE B 1 300 ? -16.229 -7.701 24.782 1.00 16.63 292 ILE B CA 1
ATOM 4583 C C . ILE B 1 300 ? -16.259 -9.056 24.083 1.00 20.51 292 ILE B C 1
ATOM 4584 O O . ILE B 1 300 ? -17.000 -9.188 23.079 1.00 22.32 292 ILE B O 1
ATOM 4589 N N . ASN B 1 301 ? -15.503 -10.016 24.596 1.00 19.03 293 ASN B N 1
ATOM 4590 C CA . ASN B 1 301 ? -15.472 -11.376 24.016 1.00 22.81 293 ASN B CA 1
ATOM 4591 C C . ASN B 1 301 ? -16.603 -12.287 24.480 1.00 28.33 293 ASN B C 1
ATOM 4592 O O . ASN B 1 301 ? -17.708 -11.874 24.538 1.00 30.91 293 ASN B O 1
#